Protein 5CWO (pdb70)

Solvent-accessible surface area: 21924 Å² total; per-residue (Å²): 135,79,27,82,77,21,17,149,81,0,104,97,19,10,123,45,0,84,119,0,6,130,94,0,107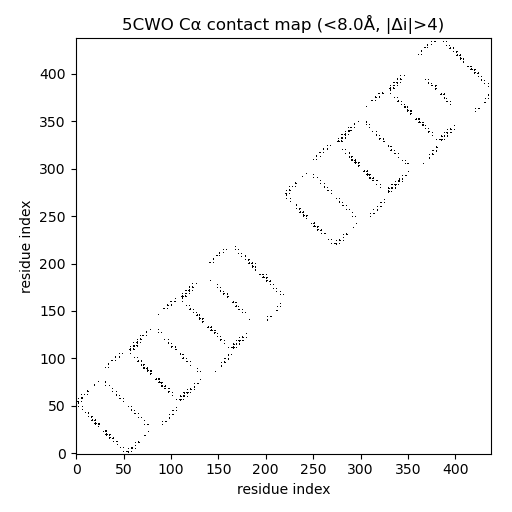,143,65,60,7,68,79,2,75,65,9,0,92,82,0,62,84,2,0,81,79,3,16,84,76,0,92,153,86,43,53,42,66,0,2,12,8,3,5,42,0,0,83,7,0,0,41,0,1,58,10,0,6,74,0,40,114,69,66,23,150,97,3,8,166,13,0,44,48,0,1,83,2,0,6,54,0,0,63,56,0,5,158,81,32,40,30,30,0,1,4,7,1,3,33,0,0,69,20,0,7,85,3,1,111,45,0,14,109,4,66,123,110,69,13,167,57,16,21,132,9,0,44,32,0,2,75,2,0,13,62,1,0,46,72,0,12,164,84,24,51,18,73,13,0,18,145,2,6,102,48,0,90,116,0,11,76,20,6,110,171,2,56,153,1,63,153,106,75,57,163,121,78,23,139,101,9,33,85,129,2,136,67,15,8,74,117,0,56,103,92,10,188,172,45,154,78,39,123,77,28,9,131,84,2,99,94,27,13,118,68,0,98,142,11,1,85,115,1,87,122,84,61,15,66,77,2,76,66,10,0,60,81,0,57,124,8,1,88,116,2,17,87,61,0,115,149,80,46,31,49,37,0,3,11,5,4,11,59,1,0,93,10,0,1,39,0,0,67,2,0,21,95,0,59,105,98,72,24,140,71,0,2,131,3,0,35,41,0,0,92,2,0,11,68,1,3,90,71,0,10,178,85,35,40,21,35,0,2,1,14,2,3,51,1,0,95,19,0,4,61,3,0,102,39,0,16,81,7,84,123,108,68,29,197,80,25,17,109,17,2,5,32,0,0,80,8,1,0,96,2,3,47,70,0,9,176,73,26,62,24,103,21,4,13,108,3,7,91,36,0,81,127,0,4,78,28,15,84,140,2,55,150,0,76,166,100,73,56,161,120,43,23,135,87,4,37,98,123,4,122,94,17,2,106,120,0,72,88,73,16,202,140,56

Nearest PDB structures (foldseek):
  5cwo-assembly2_B  TM=1.005E+00  e=7.513E-25  synthetic construct
  8fbi-assembly1_A-3  TM=9.308E-01  e=7.360E-16  synthetic construct
  7tcd-assembly1_A  TM=8.293E-01  e=5.934E-05  synthetic construct
  7sqc-assembly1_1F  TM=1.485E-01  e=1.239E+00  Chlamydomonas reinhardtii
  7sqc-assembly1_1Y  TM=1.674E-01  e=1.943E+00  Chlamydomonas reinhardtii

Structure (mmCIF, N/CA/C/O backbone):
data_5CWO
#
_entry.id   5CWO
#
_cell.length_a   62.540
_cell.length_b   66.300
_cell.length_c   102.220
_cell.angle_alpha   90.000
_cell.angle_beta   90.000
_cell.angle_gamma   90.000
#
_symmetry.space_group_name_H-M   'P 21 21 21'
#
loop_
_atom_site.group_PDB
_atom_site.id
_atom_site.type_symbol
_atom_site.label_atom_id
_atom_site.label_alt_id
_atom_site.label_comp_id
_atom_site.label_asym_id
_atom_site.label_entity_id
_atom_site.label_seq_id
_atom_site.pdbx_PDB_ins_code
_atom_site.Cartn_x
_atom_site.Cartn_y
_atom_site.Cartn_z
_atom_site.occupancy
_atom_site.B_iso_or_equiv
_atom_site.auth_seq_id
_atom_site.auth_comp_id
_atom_site.auth_asym_id
_atom_site.auth_atom_id
_atom_site.pdbx_PDB_model_num
ATOM 1 N N . PRO A 1 3 ? 13.087 10.143 -47.614 1.00 152.27 3 PRO A N 1
ATOM 2 C CA . PRO A 1 3 ? 13.232 11.373 -46.828 1.00 143.60 3 PRO A CA 1
ATOM 3 C C . PRO A 1 3 ? 11.976 11.695 -46.013 1.00 146.77 3 PRO A C 1
ATOM 4 O O . PRO A 1 3 ? 12.063 12.411 -45.015 1.00 139.62 3 PRO A O 1
ATOM 15 N N . GLU A 1 4 ? 10.820 11.196 -46.444 1.00 153.42 4 GLU A N 1
ATOM 16 C CA . GLU A 1 4 ? 9.579 11.479 -45.742 1.00 147.21 4 GLU A CA 1
ATOM 17 C C . GLU A 1 4 ? 9.712 10.910 -44.339 1.00 138.32 4 GLU A C 1
ATOM 18 O O . GLU A 1 4 ? 9.368 11.551 -43.331 1.00 132.56 4 GLU A O 1
ATOM 30 N N . LEU A 1 5 ? 10.226 9.686 -44.303 1.00 138.25 5 LEU A N 1
ATOM 31 C CA . LEU A 1 5 ? 10.508 8.991 -43.062 1.00 131.61 5 LEU A CA 1
ATOM 32 C C . LEU A 1 5 ? 11.442 9.871 -42.218 1.00 138.32 5 LEU A C 1
ATOM 33 O O . LEU A 1 5 ? 11.194 10.120 -41.037 1.00 133.08 5 LEU A O 1
ATOM 49 N N . GLU A 1 6 ? 12.494 10.369 -42.872 1.00 143.66 6 GLU A N 1
ATOM 50 C CA . GLU A 1 6 ? 13.473 11.283 -42.276 1.00 128.06 6 GLU A CA 1
ATOM 51 C C . GLU A 1 6 ? 12.784 12.524 -41.722 1.00 130.45 6 GLU A C 1
ATOM 52 O O . GLU A 1 6 ? 13.111 12.977 -40.629 1.00 130.48 6 GLU A O 1
ATOM 64 N N . GLU A 1 7 ? 11.871 13.100 -42.500 1.00 138.42 7 GLU A N 1
ATOM 65 C CA . GLU A 1 7 ? 11.136 14.290 -42.078 1.00 140.09 7 GLU A CA 1
ATOM 66 C C . GLU A 1 7 ? 10.478 13.944 -40.741 1.00 125.77 7 GLU A C 1
ATOM 67 O O . GLU A 1 7 ? 10.638 14.659 -39.735 1.00 114.06 7 GLU A O 1
ATOM 79 N N . TRP A 1 8 ? 9.767 12.818 -40.729 1.00 127.73 8 TRP A N 1
ATOM 80 C CA . TRP A 1 8 ? 9.042 12.390 -39.535 1.00 115.66 8 TRP A CA 1
ATOM 81 C C . TRP A 1 8 ? 10.022 12.147 -38.399 1.00 102.86 8 TRP A C 1
ATOM 82 O O . TRP A 1 8 ? 9.716 12.418 -37.239 1.00 104.55 8 TRP A O 1
ATOM 103 N N . ILE A 1 9 ? 11.197 11.626 -38.735 1.00 104.23 9 ILE A N 1
ATOM 104 C CA . ILE A 1 9 ? 12.253 11.427 -37.748 1.00 113.45 9 ILE A CA 1
ATOM 105 C C . ILE A 1 9 ? 12.712 12.758 -37.159 1.00 110.31 9 ILE A C 1
ATOM 106 O O . ILE A 1 9 ? 12.869 12.868 -35.947 1.00 108.32 9 ILE A O 1
ATOM 122 N N . ARG A 1 10 ? 12.927 13.768 -37.998 1.00 112.08 10 ARG A N 1
ATOM 123 C CA . ARG A 1 10 ? 13.309 15.077 -37.480 1.00 111.47 10 ARG A CA 1
ATOM 124 C C . ARG A 1 10 ? 12.241 15.614 -36.568 1.00 105.10 10 ARG A C 1
ATOM 125 O O . ARG A 1 10 ? 12.537 16.144 -35.496 1.00 103.39 10 ARG A O 1
ATOM 146 N N . ARG A 1 11 ? 10.989 15.430 -36.963 1.00 109.54 11 ARG A N 1
ATOM 147 C CA . ARG A 1 11 ? 9.912 15.888 -36.112 1.00 106.97 11 ARG A CA 1
ATOM 148 C C . ARG A 1 11 ? 9.899 15.113 -34.799 1.00 100.08 11 ARG A C 1
ATOM 149 O O . ARG A 1 11 ? 9.709 15.699 -33.725 1.00 102.29 11 ARG A O 1
ATOM 170 N N . ALA A 1 12 ? 10.156 13.810 -34.871 1.00 97.42 12 ALA A N 1
ATOM 171 C CA . ALA A 1 12 ? 10.267 13.011 -33.659 1.00 95.82 12 ALA A CA 1
ATOM 172 C C . ALA A 1 12 ? 11.424 13.469 -32.769 1.00 98.56 12 ALA A C 1
ATOM 173 O O . ALA A 1 12 ? 11.288 13.534 -31.545 1.00 97.78 12 ALA A O 1
ATOM 180 N N . LYS A 1 13 ? 12.556 13.801 -33.385 1.00 103.26 13 LYS A N 1
ATOM 181 C CA . LYS A 1 13 ? 13.696 14.308 -32.634 1.00 100.94 13 LYS A CA 1
ATOM 182 C C . LYS A 1 13 ? 13.379 15.644 -31.988 1.00 95.31 13 LYS A C 1
ATOM 183 O O . LYS A 1 13 ? 13.766 15.897 -30.851 1.00 92.51 13 LYS A O 1
ATOM 202 N N . GLU A 1 14 ? 12.654 16.493 -32.708 1.00 96.53 14 GLU A N 1
ATOM 203 C CA . GLU A 1 14 ? 12.238 17.771 -32.151 1.00 101.84 14 GLU A CA 1
ATOM 204 C C . GLU A 1 14 ? 11.313 17.566 -30.956 1.00 99.38 14 GLU A C 1
ATOM 205 O O . GLU A 1 14 ? 11.445 18.244 -29.922 1.00 101.47 14 GLU A O 1
ATOM 217 N N . VAL A 1 15 ? 10.404 16.599 -31.076 1.00 95.90 15 VAL A N 1
ATOM 218 C CA . VAL A 1 15 ? 9.580 16.239 -29.930 1.00 88.38 15 VAL A CA 1
ATOM 219 C C . VAL A 1 15 ? 10.463 15.765 -28.788 1.00 94.56 15 VAL A C 1
ATOM 220 O O . VAL A 1 15 ? 10.264 16.170 -27.645 1.00 103.80 15 VAL A O 1
ATOM 233 N N . ALA A 1 16 ? 11.437 14.911 -29.087 1.00 90.78 16 ALA A N 1
ATOM 234 C CA . ALA A 1 16 ? 12.349 14.448 -28.049 1.00 90.20 16 ALA A CA 1
ATOM 235 C C . ALA A 1 16 ? 13.115 15.605 -27.395 1.00 102.50 16 ALA A C 1
ATOM 236 O O . ALA A 1 16 ? 13.333 15.607 -26.177 1.00 109.62 16 ALA A O 1
ATOM 243 N N . LYS A 1 17 ? 13.499 16.599 -28.195 1.00 97.48 17 LYS A N 1
ATOM 244 C CA . LYS A 1 17 ? 14.136 17.800 -27.660 1.00 89.81 17 LYS A CA 1
ATOM 245 C C . LYS A 1 17 ? 13.208 18.514 -26.705 1.00 82.08 17 LYS A C 1
ATOM 246 O O . LYS A 1 17 ? 13.607 18.934 -25.609 1.00 100.07 17 LYS A O 1
ATOM 265 N N . GLU A 1 18 ? 11.942 18.585 -27.089 1.00 81.63 18 GLU A N 1
ATOM 266 C CA . GLU A 1 18 ? 10.971 19.202 -26.211 1.00 100.63 18 GLU A CA 1
ATOM 267 C C . GLU A 1 18 ? 10.804 18.378 -24.929 1.00 103.79 18 GLU A C 1
ATOM 268 O O . GLU A 1 18 ? 10.734 18.946 -23.835 1.00 106.91 18 GLU A O 1
ATOM 280 N N . VAL A 1 19 ? 10.807 17.050 -25.052 1.00 102.62 19 VAL A N 1
ATOM 281 C CA . VAL A 1 19 ? 10.738 16.170 -23.878 1.00 97.25 19 VAL A CA 1
ATOM 282 C C . VAL A 1 19 ? 11.917 16.353 -22.928 1.00 100.68 19 VAL A C 1
ATOM 283 O O . VAL A 1 19 ? 11.742 16.377 -21.708 1.00 114.38 19 VAL A O 1
ATOM 296 N N . GLU A 1 20 ? 13.119 16.471 -23.479 1.00 99.31 20 GLU A N 1
ATOM 297 C CA . GLU A 1 20 ? 14.292 16.740 -22.653 1.00 105.05 20 GLU A CA 1
ATOM 298 C C . GLU A 1 20 ? 14.207 18.102 -21.960 1.00 103.86 20 GLU A C 1
ATOM 299 O O . GLU A 1 20 ? 14.544 18.230 -20.773 1.00 112.07 20 GLU A O 1
ATOM 311 N N . LYS A 1 21 ? 13.741 19.116 -22.691 1.00 107.87 21 LYS A N 1
ATOM 312 C CA . LYS A 1 21 ? 13.549 20.433 -22.085 1.00 101.79 21 LYS A CA 1
ATOM 313 C C . LYS A 1 21 ? 12.546 20.342 -20.938 1.00 102.62 21 LYS A C 1
ATOM 314 O O . LYS A 1 21 ? 12.761 20.896 -19.848 1.00 116.04 21 LYS A O 1
ATOM 333 N N . VAL A 1 22 ? 11.493 19.563 -21.160 1.00 99.32 22 VAL A N 1
ATOM 334 C CA . VAL A 1 22 ? 10.506 19.313 -20.118 1.00 106.73 22 VAL A CA 1
ATOM 335 C C . VAL A 1 22 ? 11.132 18.561 -18.943 1.00 115.88 22 VAL A C 1
ATOM 336 O O . VAL A 1 22 ? 10.820 18.851 -17.792 1.00 135.36 22 VAL A O 1
ATOM 349 N N . ALA A 1 23 ? 11.977 17.575 -19.220 1.00 111.92 23 ALA A N 1
ATOM 350 C CA . ALA A 1 23 ? 12.662 16.853 -18.147 1.00 117.06 23 ALA A CA 1
ATOM 351 C C . ALA A 1 23 ? 13.495 17.799 -17.282 1.00 126.26 23 ALA A C 1
ATOM 352 O O . ALA A 1 23 ? 13.477 17.721 -16.044 1.00 131.73 23 ALA A O 1
ATOM 359 N N . GLN A 1 24 ? 14.211 18.707 -17.941 1.00 127.28 24 GLN A N 1
ATOM 360 C CA . GLN A 1 24 ? 15.000 19.713 -17.230 1.00 128.81 24 GLN A CA 1
ATOM 361 C C . GLN A 1 24 ? 14.113 20.626 -16.376 1.00 141.35 24 GLN A C 1
ATOM 362 O O . GLN A 1 24 ? 14.422 20.890 -15.205 1.00 149.89 24 GLN A O 1
ATOM 376 N N . ARG A 1 25 ? 13.011 21.105 -16.955 1.00 139.38 25 ARG A N 1
ATOM 377 C CA . ARG A 1 25 ? 12.095 21.972 -16.209 1.00 145.18 25 ARG A CA 1
ATOM 378 C C . ARG A 1 25 ? 11.521 21.204 -15.013 1.00 154.70 25 ARG A C 1
ATOM 379 O O . ARG A 1 25 ? 11.440 21.742 -13.905 1.00 163.44 25 ARG A O 1
ATOM 400 N N . ALA A 1 26 ? 11.113 19.956 -15.243 1.00 149.36 26 ALA A N 1
ATOM 401 C CA . ALA A 1 26 ? 10.552 19.109 -14.190 1.00 142.02 26 ALA A CA 1
ATOM 402 C C . ALA A 1 26 ? 11.568 18.933 -13.070 1.00 140.11 26 ALA A C 1
ATOM 403 O O . ALA A 1 26 ? 11.215 18.975 -11.889 1.00 136.02 26 ALA A O 1
ATOM 410 N N . GLU A 1 27 ? 12.829 18.729 -13.443 1.00 141.23 27 GLU A N 1
ATOM 411 C CA . GLU A 1 27 ? 13.898 18.641 -12.453 1.00 145.83 27 GLU A CA 1
ATOM 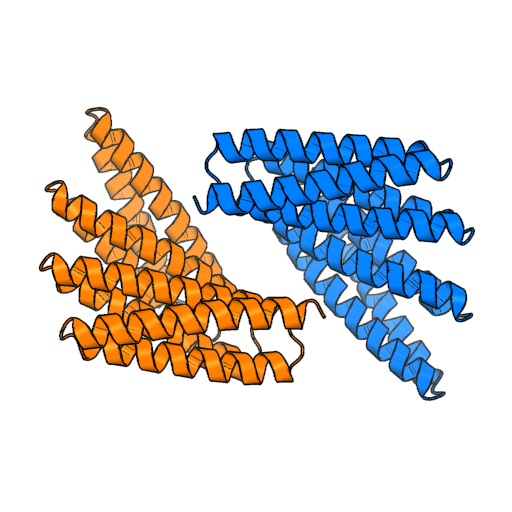412 C C . GLU A 1 27 ? 13.995 19.937 -11.661 1.00 153.89 27 GLU A C 1
ATOM 413 O O . GLU A 1 27 ? 14.114 19.926 -10.434 1.00 159.09 27 GLU A O 1
ATOM 425 N N . GLU A 1 28 ? 13.952 21.054 -12.381 1.00 153.97 28 GLU A N 1
ATOM 426 C CA . GLU A 1 28 ? 14.044 22.372 -11.759 1.00 161.67 28 GLU A CA 1
ATOM 427 C C . GLU A 1 28 ? 12.852 22.706 -10.855 1.00 158.94 28 GLU A C 1
ATOM 428 O O . GLU A 1 28 ? 12.997 23.477 -9.905 1.00 162.28 28 GLU A O 1
ATOM 440 N N . GLU A 1 29 ? 11.690 22.117 -11.125 1.00 153.72 29 GLU A N 1
ATOM 441 C CA . GLU A 1 29 ? 10.511 22.369 -10.298 1.00 139.72 29 GLU A CA 1
ATOM 442 C C . GLU A 1 29 ? 10.432 21.525 -9.022 1.00 138.34 29 GLU A C 1
ATOM 443 O O . GLU A 1 29 ? 9.501 21.687 -8.232 1.00 137.92 29 GLU A O 1
ATOM 455 N N . GLY A 1 30 ? 11.385 20.618 -8.827 1.00 134.50 30 GLY A N 1
ATOM 456 C CA . GLY A 1 30 ? 11.401 19.791 -7.631 1.00 130.51 30 GLY A CA 1
ATOM 457 C C . GLY A 1 30 ? 10.435 18.632 -7.763 1.00 122.71 30 GLY A C 1
ATOM 458 O O . GLY A 1 30 ? 9.741 18.266 -6.813 1.00 119.36 30 GLY A O 1
ATOM 462 N N . ASN A 1 31 ? 10.376 18.076 -8.965 1.00 121.63 31 ASN A N 1
ATOM 463 C CA . ASN A 1 31 ? 9.503 16.954 -9.269 1.00 116.31 31 ASN A CA 1
ATOM 464 C C . ASN A 1 31 ? 10.221 15.788 -9.947 1.00 121.38 31 ASN A C 1
ATOM 465 O O . ASN A 1 31 ? 10.142 15.625 -11.167 1.00 123.61 31 ASN A O 1
ATOM 476 N N . PRO A 1 32 ? 10.951 14.985 -9.164 1.00 115.11 32 PRO A N 1
ATOM 477 C CA . PRO A 1 32 ? 11.671 13.856 -9.757 1.00 107.15 32 PRO A CA 1
ATOM 478 C C . PRO A 1 32 ? 10.737 12.820 -10.380 1.00 106.54 32 PRO A C 1
ATOM 479 O O . PRO A 1 32 ? 11.164 12.126 -11.298 1.00 103.92 32 PRO A O 1
ATOM 490 N N . ASP A 1 33 ? 9.507 12.697 -9.893 1.00 110.69 33 ASP A N 1
ATOM 491 C CA . ASP A 1 33 ? 8.542 11.793 -10.516 1.00 108.06 33 ASP A CA 1
ATOM 492 C C . ASP A 1 33 ? 8.300 12.147 -11.982 1.00 95.81 33 ASP A C 1
ATOM 493 O O . ASP A 1 33 ? 8.366 11.288 -12.875 1.00 97.05 33 ASP A O 1
ATOM 502 N N . LEU A 1 34 ? 8.088 13.433 -12.232 1.00 95.19 34 LEU A N 1
ATOM 503 C CA . LEU A 1 34 ? 7.847 13.901 -13.588 1.00 107.26 34 LEU A CA 1
ATOM 504 C C . LEU A 1 34 ? 9.126 13.862 -14.392 1.00 107.68 34 LEU A C 1
ATOM 505 O O . LEU A 1 34 ? 9.112 13.569 -15.591 1.00 106.60 34 LEU A O 1
ATOM 521 N N . ARG A 1 35 ? 10.231 14.159 -13.721 1.00 107.23 35 ARG A N 1
ATOM 522 C CA . ARG A 1 35 ? 11.537 14.047 -14.334 1.00 104.09 35 ARG A CA 1
ATOM 523 C C . ARG A 1 35 ? 11.717 12.629 -14.860 1.00 102.93 35 ARG A C 1
ATOM 524 O O . ARG A 1 35 ? 12.070 12.423 -16.020 1.00 102.86 35 ARG A O 1
ATOM 545 N N . ASP A 1 36 ? 11.443 11.652 -14.006 1.00 100.61 36 ASP A N 1
ATOM 546 C CA . ASP A 1 36 ? 11.640 10.260 -14.365 1.00 91.50 36 ASP A CA 1
ATOM 547 C C . ASP A 1 36 ? 10.697 9.807 -15.474 1.00 86.79 36 ASP A C 1
ATOM 548 O O . ASP A 1 36 ? 11.109 9.125 -16.420 1.00 87.11 36 ASP A O 1
ATOM 557 N N . SER A 1 37 ? 9.435 10.216 -15.370 1.00 82.98 37 SER A N 1
ATOM 558 C CA . SER A 1 37 ? 8.461 9.896 -16.408 1.00 92.25 37 SER A CA 1
ATOM 559 C C . SER A 1 37 ? 8.914 10.471 -17.745 1.00 90.23 37 SER A C 1
ATOM 560 O O . SER A 1 37 ? 8.785 9.830 -18.797 1.00 92.77 37 SER A O 1
ATOM 568 N N . ALA A 1 38 ? 9.424 11.698 -17.693 1.00 84.56 38 ALA A N 1
ATOM 569 C CA . ALA A 1 38 ? 9.951 12.356 -18.878 1.00 80.57 38 ALA A CA 1
ATOM 570 C C . ALA A 1 38 ? 11.168 11.601 -19.397 1.00 87.48 38 ALA A C 1
ATOM 571 O O . ALA A 1 38 ? 11.332 11.446 -20.605 1.00 90.80 38 ALA A O 1
ATOM 578 N N . LYS A 1 39 ? 12.028 11.143 -18.492 1.00 86.02 39 LYS A N 1
ATOM 579 C CA . LYS A 1 39 ? 13.177 10.344 -18.903 1.00 94.23 39 LYS A CA 1
ATOM 580 C C . LYS A 1 39 ? 12.722 9.103 -19.648 1.00 96.48 39 LYS A C 1
ATOM 581 O O . LYS A 1 39 ? 13.254 8.776 -20.716 1.00 110.42 39 LYS A O 1
ATOM 600 N N . GLU A 1 40 ? 11.700 8.438 -19.118 1.00 92.71 40 GLU A N 1
ATOM 601 C CA . GLU A 1 40 ? 11.204 7.249 -19.790 1.00 92.31 40 GLU A CA 1
ATOM 602 C C . GLU A 1 40 ? 10.565 7.607 -21.109 1.00 89.36 40 GLU A C 1
ATOM 603 O O . GLU A 1 40 ? 10.710 6.873 -22.089 1.00 91.57 40 GLU A O 1
ATOM 615 N N . LEU A 1 41 ? 9.892 8.751 -21.150 1.00 84.69 41 LEU A N 1
ATOM 616 C CA . LEU A 1 41 ? 9.310 9.198 -22.401 1.00 80.19 41 LEU A CA 1
ATOM 617 C C . LEU A 1 41 ? 10.381 9.425 -23.455 1.00 79.64 41 LEU A C 1
ATOM 618 O O . LEU A 1 41 ? 10.274 8.941 -24.583 1.00 82.71 41 LEU A O 1
ATOM 634 N N . ARG A 1 42 ? 11.435 10.131 -23.064 1.00 78.68 42 ARG A N 1
ATOM 635 C CA . ARG A 1 42 ? 12.563 10.387 -23.944 1.00 78.30 42 ARG A CA 1
ATOM 636 C C . ARG A 1 42 ? 13.240 9.128 -24.458 1.00 92.87 42 ARG A C 1
ATOM 637 O O . ARG A 1 42 ? 13.527 8.985 -25.658 1.00 98.08 42 ARG A O 1
ATOM 658 N N . ARG A 1 43 ? 13.503 8.212 -23.533 1.00 99.34 43 ARG A N 1
ATOM 659 C CA . ARG A 1 43 ? 14.070 6.932 -23.900 1.00 91.32 43 ARG A CA 1
ATOM 660 C C . ARG A 1 43 ? 13.168 6.210 -24.891 1.00 84.99 43 ARG A C 1
ATOM 661 O O . ARG A 1 43 ? 13.615 5.745 -25.948 1.00 82.84 43 ARG A O 1
ATOM 682 N N . ALA A 1 44 ? 11.879 6.181 -24.565 1.00 85.03 44 ALA A N 1
ATOM 683 C CA . ALA A 1 44 ? 10.901 5.515 -25.407 1.00 87.44 44 ALA A CA 1
ATOM 684 C C . ALA A 1 44 ? 10.906 6.101 -26.809 1.00 86.81 44 ALA A C 1
ATOM 685 O O . ALA A 1 44 ? 10.872 5.370 -27.800 1.00 93.11 44 ALA A O 1
ATOM 692 N N . VAL A 1 45 ? 10.956 7.427 -26.889 1.00 89.94 45 VAL A N 1
ATOM 693 C CA . VAL A 1 45 ? 10.981 8.089 -28.187 1.00 79.59 45 VAL A CA 1
ATOM 694 C C . VAL A 1 45 ? 12.229 7.749 -28.969 1.00 82.23 45 VAL A C 1
ATOM 695 O O . VAL A 1 45 ? 12.161 7.462 -30.163 1.00 84.61 45 VAL A O 1
ATOM 708 N N . GLU A 1 46 ? 13.378 7.803 -28.303 1.00 83.05 46 GLU A N 1
ATOM 709 C CA . GLU A 1 46 ? 14.621 7.489 -28.984 1.00 81.69 46 GLU A CA 1
ATOM 710 C C . GLU A 1 46 ? 14.649 6.064 -29.525 1.00 91.02 46 GLU A C 1
ATOM 711 O O . GLU A 1 46 ? 14.967 5.829 -30.704 1.00 97.08 46 GLU A O 1
ATOM 723 N N . GLU A 1 47 ? 14.253 5.113 -28.682 1.00 88.57 47 GLU A N 1
ATOM 724 C CA . GLU A 1 47 ? 14.222 3.730 -29.124 1.00 89.45 47 GLU A CA 1
ATOM 725 C C . GLU A 1 47 ? 13.177 3.495 -30.198 1.00 86.57 47 GLU A C 1
ATOM 726 O O . GLU A 1 47 ? 13.423 2.770 -31.163 1.00 91.41 47 GLU A O 1
ATOM 738 N N . ALA A 1 48 ? 12.026 4.141 -30.051 1.00 86.18 48 ALA A N 1
ATOM 739 C CA . ALA A 1 48 ? 10.978 4.030 -31.051 1.00 80.89 48 ALA A CA 1
ATOM 740 C C . ALA A 1 48 ? 11.429 4.569 -32.400 1.00 87.01 48 ALA A C 1
ATOM 741 O O . ALA A 1 48 ? 11.150 3.978 -33.448 1.00 90.86 48 ALA A O 1
ATOM 748 N N . ILE A 1 49 ? 12.137 5.690 -32.369 1.00 93.51 49 ILE A N 1
ATOM 749 C CA . ILE A 1 49 ? 12.707 6.252 -33.583 1.00 99.70 49 ILE A CA 1
ATOM 750 C C . ILE A 1 49 ? 13.650 5.234 -34.204 1.00 100.49 49 ILE A C 1
ATOM 751 O O . ILE A 1 49 ? 13.560 4.929 -35.396 1.00 99.55 49 ILE A O 1
ATOM 767 N N . GLU A 1 50 ? 14.552 4.703 -33.379 1.00 99.13 50 GLU A N 1
ATOM 768 C CA . GLU A 1 50 ? 15.507 3.707 -33.849 1.00 100.89 50 GLU A CA 1
ATOM 769 C C . GLU A 1 50 ? 14.840 2.489 -34.501 1.00 108.99 50 GLU A C 1
ATOM 770 O O . GLU A 1 50 ? 15.134 2.147 -35.653 1.00 111.77 50 GLU A O 1
ATOM 782 N N . GLU A 1 51 ? 13.875 1.897 -33.803 1.00 106.91 51 GLU A N 1
ATOM 783 C CA . GLU A 1 51 ? 13.236 0.669 -34.275 1.00 98.82 51 GLU A CA 1
ATOM 784 C C . GLU A 1 51 ? 12.391 0.944 -35.510 1.00 104.93 51 GLU A C 1
ATOM 785 O O . GLU A 1 51 ? 12.445 0.190 -36.485 1.00 116.94 51 GLU A O 1
ATOM 797 N N . ALA A 1 52 ? 11.584 1.999 -35.458 1.00 101.93 52 ALA A N 1
ATOM 798 C CA . ALA A 1 52 ? 10.705 2.316 -36.573 1.00 97.03 52 ALA A CA 1
ATOM 799 C C . ALA A 1 52 ? 11.548 2.668 -37.793 1.00 107.22 52 ALA A C 1
ATOM 800 O O . ALA A 1 52 ? 11.205 2.307 -38.919 1.00 107.82 52 ALA A O 1
ATOM 807 N N . LYS A 1 53 ? 12.659 3.366 -37.570 1.00 111.22 53 LYS A N 1
ATOM 808 C CA . LYS A 1 53 ? 13.562 3.691 -38.668 1.00 115.41 53 LYS A CA 1
ATOM 809 C C . LYS A 1 53 ? 14.130 2.418 -39.267 1.00 115.75 53 LYS A C 1
ATOM 810 O O . LYS A 1 53 ? 14.165 2.254 -40.486 1.00 116.96 53 LYS A O 1
ATOM 829 N N . LYS A 1 54 ? 14.524 1.488 -38.407 1.00 122.12 54 LYS A N 1
ATOM 830 C CA . LYS A 1 54 ? 15.028 0.211 -38.893 1.00 117.85 54 LYS A CA 1
ATOM 831 C C . LYS A 1 54 ? 13.960 -0.611 -39.624 1.00 106.18 54 LYS A C 1
ATOM 832 O O . LYS A 1 54 ? 14.268 -1.302 -40.593 1.00 105.30 54 LYS A O 1
ATOM 851 N N . GLN A 1 55 ? 12.708 -0.531 -39.179 1.00 105.65 55 GLN A N 1
ATOM 852 C CA . GLN A 1 55 ? 11.620 -1.207 -39.891 1.00 104.66 55 GLN A CA 1
ATOM 853 C C . GLN A 1 55 ? 11.275 -0.566 -41.246 1.00 110.87 55 GLN A C 1
ATOM 854 O O . GLN A 1 55 ? 10.977 -1.290 -42.198 1.00 117.25 55 GLN A O 1
ATOM 868 N N . GLY A 1 56 ? 11.308 0.766 -41.345 1.00 105.76 56 GLY A N 1
ATOM 869 C CA . GLY A 1 56 ? 10.883 1.443 -42.567 1.00 90.73 56 GLY A CA 1
ATOM 870 C C . GLY A 1 56 ? 9.402 1.805 -42.586 1.00 87.87 56 GLY A C 1
ATOM 871 O O . GLY A 1 56 ? 8.771 1.841 -43.639 1.00 79.89 56 GLY A O 1
ATOM 875 N N . ASN A 1 57 ? 8.868 2.115 -41.409 1.00 98.27 57 ASN A N 1
ATOM 876 C CA . ASN A 1 57 ? 7.458 2.457 -41.214 1.00 86.78 57 ASN A CA 1
ATOM 877 C C . ASN A 1 57 ? 7.295 3.913 -40.825 1.00 92.77 57 ASN A C 1
ATOM 878 O O . ASN A 1 57 ? 7.278 4.237 -39.638 1.00 97.78 57 ASN A O 1
ATOM 889 N N . PRO A 1 58 ? 7.171 4.802 -41.822 1.00 95.31 58 PRO A N 1
ATOM 890 C CA . PRO A 1 58 ? 7.046 6.235 -41.526 1.00 106.24 58 PRO A CA 1
ATOM 891 C C . PRO A 1 58 ? 5.725 6.579 -40.836 1.00 100.75 58 PRO A C 1
ATOM 892 O O . PRO A 1 58 ? 5.673 7.551 -40.065 1.00 93.75 58 PRO A O 1
ATOM 903 N N . GLU A 1 59 ? 4.676 5.806 -41.098 1.00 99.51 59 GLU A N 1
ATOM 904 C CA . GLU A 1 59 ? 3.428 6.003 -40.378 1.00 94.27 59 GLU A CA 1
ATOM 905 C C . GLU A 1 59 ? 3.659 5.735 -38.894 1.00 80.30 59 GLU A C 1
ATOM 906 O O . GLU A 1 59 ? 3.215 6.503 -38.029 1.00 90.70 59 GLU A O 1
ATOM 918 N N . LEU A 1 60 ? 4.355 4.642 -38.600 1.00 72.95 60 LEU A N 1
ATOM 919 C CA . LEU A 1 60 ? 4.699 4.325 -37.223 1.00 78.55 60 LEU A CA 1
ATOM 920 C C . LEU A 1 60 ? 5.482 5.466 -36.560 1.00 68.34 60 LEU A C 1
ATOM 921 O O . LEU A 1 60 ? 5.157 5.892 -35.451 1.00 70.65 60 LEU A O 1
ATOM 937 N N . VAL A 1 61 ? 6.494 5.978 -37.256 1.00 67.02 61 VAL A N 1
ATOM 938 C CA . VAL A 1 61 ? 7.270 7.107 -36.748 1.00 67.19 61 VAL A CA 1
ATOM 939 C C . VAL A 1 61 ? 6.393 8.306 -36.449 1.00 69.99 61 VAL A C 1
ATOM 940 O O . VAL A 1 61 ? 6.495 8.921 -35.381 1.00 69.23 61 VAL A O 1
ATOM 953 N N . GLU A 1 62 ? 5.532 8.640 -37.408 1.00 69.56 62 GLU A N 1
ATOM 954 C CA . GLU A 1 62 ? 4.628 9.757 -37.228 1.00 67.68 62 GLU A CA 1
ATOM 955 C C . GLU A 1 62 ? 3.758 9.591 -35.987 1.00 70.51 62 GLU A C 1
ATOM 956 O O . GLU A 1 62 ? 3.751 10.452 -35.101 1.00 72.28 62 GLU A O 1
ATOM 968 N N . TRP A 1 63 ? 3.059 8.459 -35.906 1.00 70.04 63 TRP A N 1
ATOM 969 C CA . TRP A 1 63 ? 2.108 8.242 -34.818 1.00 61.23 63 TRP A CA 1
ATOM 970 C C . TRP A 1 63 ? 2.813 8.192 -33.471 1.00 56.92 63 TRP A C 1
ATOM 971 O O . TRP A 1 63 ? 2.288 8.664 -32.458 1.00 61.18 63 TRP A O 1
ATOM 992 N N . VAL A 1 64 ? 3.998 7.596 -33.451 1.00 54.40 64 VAL A N 1
ATOM 993 C CA . VAL A 1 64 ? 4.778 7.583 -32.229 1.00 58.89 64 VAL A CA 1
ATOM 994 C C . VAL A 1 64 ? 5.156 8.998 -31.832 1.00 60.41 64 VAL A C 1
ATOM 995 O O . VAL A 1 64 ? 5.029 9.373 -30.665 1.00 65.22 64 VAL A O 1
ATOM 1008 N N . ALA A 1 65 ? 5.605 9.788 -32.806 1.00 56.25 65 ALA A N 1
ATOM 1009 C CA . ALA A 1 65 ? 5.949 11.181 -32.543 1.00 50.29 65 ALA A CA 1
ATOM 1010 C C . ALA A 1 65 ? 4.769 12.001 -32.022 1.00 54.10 65 ALA A C 1
ATOM 1011 O O . ALA A 1 65 ? 4.906 12.784 -31.072 1.00 61.57 65 ALA A O 1
ATOM 1018 N N . ARG A 1 66 ? 3.601 11.799 -32.618 1.00 54.97 66 ARG A N 1
ATOM 1019 C CA . ARG A 1 66 ? 2.401 12.494 -32.165 1.00 56.40 66 ARG A CA 1
ATOM 1020 C C . ARG A 1 66 ? 1.999 12.033 -30.770 1.00 48.60 66 ARG A C 1
ATOM 1021 O O . ARG A 1 66 ? 1.627 12.841 -29.918 1.00 50.92 66 ARG A O 1
ATOM 1042 N N . ALA A 1 67 ? 2.114 10.733 -30.531 1.00 43.79 67 ALA A N 1
ATOM 1043 C CA . ALA A 1 67 ? 1.816 10.191 -29.220 1.00 46.31 67 ALA A CA 1
ATOM 1044 C C . ALA A 1 67 ? 2.755 10.780 -28.189 1.00 49.61 67 ALA A C 1
ATOM 1045 O O . ALA A 1 67 ? 2.342 11.146 -27.083 1.00 54.67 67 ALA A O 1
ATOM 1052 N N . ALA A 1 68 ? 4.024 10.882 -28.559 1.00 46.91 68 ALA A N 1
ATOM 1053 C CA . ALA A 1 68 ? 5.003 11.469 -27.669 1.00 48.82 68 ALA A CA 1
ATOM 1054 C C . ALA A 1 68 ? 4.705 12.937 -27.416 1.00 47.49 68 ALA A C 1
ATOM 1055 O O . ALA A 1 68 ? 4.816 13.415 -26.286 1.00 56.10 68 ALA A O 1
ATOM 1062 N N . LYS A 1 69 ? 4.288 13.646 -28.457 1.00 39.79 69 LYS A N 1
ATOM 1063 C CA . LYS A 1 69 ? 3.923 15.042 -28.290 1.00 44.17 69 LYS A CA 1
ATOM 1064 C C . LYS A 1 69 ? 2.744 15.199 -27.340 1.00 51.28 69 LYS A C 1
ATOM 1065 O O . LYS A 1 69 ? 2.745 16.061 -26.451 1.00 58.78 69 LYS A O 1
ATOM 1084 N N . VAL A 1 70 ? 1.751 14.339 -27.509 1.00 48.11 70 VAL A N 1
ATOM 1085 C CA . VAL A 1 70 ? 0.616 14.347 -26.607 1.00 49.72 70 VAL A CA 1
ATOM 1086 C C . VAL A 1 70 ? 1.078 14.078 -25.193 1.00 53.76 70 VAL A C 1
ATOM 1087 O O . VAL A 1 70 ? 0.701 14.796 -24.271 1.00 64.15 70 VAL A O 1
ATOM 1100 N N . ALA A 1 71 ? 1.916 13.066 -25.020 1.00 47.46 71 ALA A N 1
ATOM 1101 C CA . ALA A 1 71 ? 2.403 12.756 -23.691 1.00 41.37 71 ALA A CA 1
ATOM 1102 C C . ALA A 1 71 ? 3.165 13.925 -23.094 1.00 50.08 71 ALA A C 1
ATOM 1103 O O . ALA A 1 71 ? 3.002 14.232 -21.916 1.00 59.78 71 ALA A O 1
ATOM 1110 N N . ALA A 1 72 ? 3.949 14.615 -23.916 1.00 54.87 72 ALA A N 1
ATOM 1111 C CA . ALA A 1 72 ? 4.654 15.812 -23.460 1.00 54.47 72 ALA A CA 1
ATOM 1112 C C . ALA A 1 72 ? 3.693 16.899 -23.005 1.00 57.88 72 ALA A C 1
ATOM 1113 O O . ALA A 1 72 ? 3.896 17.527 -21.961 1.00 60.42 72 ALA A O 1
ATOM 1120 N N . GLU A 1 73 ? 2.614 17.090 -23.754 1.00 64.57 73 GLU A N 1
ATOM 1121 C CA . GLU A 1 73 ? 1.636 18.083 -23.346 1.00 64.10 73 GLU A CA 1
ATOM 1122 C C . GLU A 1 73 ? 0.959 17.645 -22.061 1.00 64.65 73 GLU A C 1
ATOM 1123 O O . GLU A 1 73 ? 0.713 18.459 -21.172 1.00 77.54 73 GLU A O 1
ATOM 1135 N N . VAL A 1 74 ? 0.704 16.349 -21.940 1.00 61.82 74 VAL A N 1
ATOM 1136 C CA . VAL A 1 74 ? 0.146 15.819 -20.712 1.00 57.43 74 VAL A CA 1
ATOM 1137 C C . VAL A 1 74 ? 1.107 16.096 -19.562 1.00 64.93 74 VAL A C 1
ATOM 1138 O O . VAL A 1 74 ? 0.685 16.453 -18.468 1.00 78.51 74 VAL A O 1
ATOM 1151 N N . ILE A 1 75 ? 2.403 15.930 -19.807 1.00 59.55 75 ILE A N 1
ATOM 1152 C CA . ILE A 1 75 ? 3.402 16.257 -18.792 1.00 63.17 75 ILE A CA 1
ATOM 1153 C C . ILE A 1 75 ? 3.388 17.731 -18.417 1.00 69.29 75 ILE A C 1
ATOM 1154 O O . ILE A 1 75 ? 3.442 18.070 -17.236 1.00 80.37 75 ILE A O 1
ATOM 1170 N N . LYS A 1 76 ? 3.286 18.611 -19.408 1.00 68.20 76 LYS A N 1
ATOM 1171 C CA . LYS A 1 76 ? 3.197 20.039 -19.113 1.00 73.34 76 LYS A CA 1
ATOM 1172 C C . LYS A 1 76 ? 1.974 20.328 -18.256 1.00 80.33 76 LYS A C 1
ATOM 1173 O O . LYS A 1 76 ? 2.017 21.119 -17.295 1.00 95.53 76 LYS A O 1
ATOM 1192 N N . VAL A 1 77 ? 0.886 19.649 -18.586 1.00 76.62 77 VAL A N 1
ATOM 1193 C CA . VAL A 1 77 ? -0.311 19.755 -17.784 1.00 84.39 77 VAL A CA 1
ATOM 1194 C C . VAL A 1 77 ? -0.059 19.210 -16.384 1.00 95.03 77 VAL A C 1
ATOM 1195 O O . VAL A 1 77 ? -0.541 19.778 -15.410 1.00 102.68 77 VAL A O 1
ATOM 1208 N N . ALA A 1 78 ? 0.655 18.092 -16.285 1.00 90.12 78 ALA A N 1
ATOM 1209 C CA . ALA A 1 78 ? 0.986 17.519 -14.982 1.00 90.75 78 ALA A CA 1
ATOM 1210 C C . ALA A 1 78 ? 1.770 18.508 -14.124 1.00 93.55 78 ALA A C 1
ATOM 1211 O O . ALA A 1 78 ? 1.530 18.644 -12.920 1.00 94.26 78 ALA A O 1
ATOM 1218 N N . ILE A 1 79 ? 2.716 19.193 -14.757 1.00 98.90 79 ILE A N 1
ATOM 1219 C CA . ILE A 1 79 ? 3.501 20.223 -14.086 1.00 99.78 79 ILE A CA 1
ATOM 1220 C C . ILE A 1 79 ? 2.594 21.333 -13.573 1.00 107.34 79 ILE A C 1
ATOM 1221 O O . ILE A 1 79 ? 2.679 21.740 -12.403 1.00 112.85 79 ILE A O 1
ATOM 1237 N N . GLN A 1 80 ? 1.680 21.782 -14.435 1.00 110.48 80 GLN A N 1
ATOM 1238 C CA . GLN A 1 80 ? 0.737 22.811 -14.015 1.00 113.25 80 GLN A CA 1
ATOM 1239 C C . GLN A 1 80 ? -0.129 22.296 -12.867 1.00 110.59 80 GLN A C 1
ATOM 1240 O O . GLN A 1 80 ? -0.341 23.009 -11.888 1.00 119.82 80 GLN A O 1
ATOM 1254 N N . ALA A 1 81 ? -0.611 21.061 -12.982 1.00 107.44 81 ALA A N 1
ATOM 1255 C CA . ALA A 1 81 ? -1.445 20.449 -11.947 1.00 113.89 81 ALA A CA 1
ATOM 1256 C C . ALA A 1 81 ? -0.717 20.387 -10.608 1.00 114.05 81 ALA A C 1
ATOM 1257 O O . ALA A 1 81 ? -1.302 20.630 -9.549 1.00 110.48 81 ALA A O 1
ATOM 1264 N N . GLU A 1 82 ? 0.565 20.035 -10.666 1.00 115.04 82 GLU A N 1
ATOM 1265 C CA . GLU A 1 82 ? 1.412 20.039 -9.479 1.00 112.75 82 GLU A CA 1
ATOM 1266 C C . GLU A 1 82 ? 1.520 21.431 -8.891 1.00 111.06 82 GLU A C 1
ATOM 1267 O O . GLU A 1 82 ? 1.380 21.608 -7.683 1.00 116.31 82 GLU A O 1
ATOM 1279 N N . LYS A 1 83 ? 1.738 22.426 -9.745 1.00 108.19 83 LYS A N 1
ATOM 1280 C CA . LYS A 1 83 ? 1.840 23.788 -9.247 1.00 107.35 83 LYS A CA 1
ATOM 1281 C C . LYS A 1 83 ? 0.530 24.301 -8.646 1.00 111.69 83 LYS A C 1
ATOM 1282 O O . LYS A 1 83 ? 0.554 25.134 -7.740 1.00 111.50 83 LYS A O 1
ATOM 1301 N N . GLU A 1 84 ? -0.605 23.780 -9.111 1.00 118.29 84 GLU A N 1
ATOM 1302 C CA . GLU A 1 84 ? -1.907 24.205 -8.588 1.00 120.03 84 GLU A CA 1
ATOM 1303 C C . GLU A 1 84 ? -2.341 23.482 -7.309 1.00 113.93 84 GLU A C 1
ATOM 1304 O O . GLU A 1 84 ? -3.382 23.808 -6.736 1.00 119.56 84 GLU A O 1
ATOM 1316 N N . GLY A 1 85 ? -1.567 22.499 -6.864 1.00 101.90 85 GLY A N 1
ATOM 1317 C CA . GLY A 1 85 ? -1.909 21.787 -5.646 1.00 107.76 85 GLY A CA 1
ATOM 1318 C C . GLY A 1 85 ? -2.990 20.743 -5.881 1.00 122.66 85 GLY A C 1
ATOM 1319 O O . GLY A 1 85 ? -3.872 20.566 -5.041 1.00 124.84 85 GLY A O 1
ATOM 1323 N N . ASN A 1 86 ? -2.914 20.045 -7.011 1.00 121.21 86 ASN A N 1
ATOM 1324 C CA . ASN A 1 86 ? -3.898 19.024 -7.387 1.00 114.04 86 ASN A CA 1
ATOM 1325 C C . ASN A 1 86 ? -3.225 17.693 -7.682 1.00 107.13 86 ASN A C 1
ATOM 1326 O O . ASN A 1 86 ? -3.012 17.343 -8.842 1.00 113.90 86 ASN A O 1
ATOM 1337 N N . ARG A 1 87 ? -2.914 16.942 -6.631 1.00 98.25 87 ARG A N 1
ATOM 1338 C CA . ARG A 1 87 ? -2.255 15.648 -6.792 1.00 104.16 87 ARG A CA 1
ATOM 1339 C C . ARG A 1 87 ? -3.106 14.620 -7.530 1.00 103.26 87 ARG A C 1
ATOM 1340 O O . ARG A 1 87 ? -2.566 13.749 -8.213 1.00 111.69 87 ARG A O 1
ATOM 1361 N N . ASP A 1 88 ? -4.424 14.707 -7.402 1.00 102.21 88 ASP A N 1
ATOM 1362 C CA . ASP A 1 88 ? -5.299 13.811 -8.150 1.00 106.67 88 ASP A CA 1
ATOM 1363 C C . ASP A 1 88 ? -5.058 13.946 -9.657 1.00 99.82 88 ASP A C 1
ATOM 1364 O O . ASP A 1 88 ? -4.900 12.945 -10.376 1.00 97.15 88 ASP A O 1
ATOM 1373 N N . LEU A 1 89 ? -4.993 15.190 -10.125 1.00 99.46 89 LEU A N 1
ATOM 1374 C CA . LEU A 1 89 ? -4.774 15.462 -11.540 1.00 94.50 89 LEU A CA 1
ATOM 1375 C C . LEU A 1 89 ? -3.343 15.172 -11.967 1.00 91.25 89 LEU A C 1
ATOM 1376 O O . LEU A 1 89 ? -3.094 14.680 -13.074 1.00 91.28 89 LEU A O 1
ATOM 1392 N N . PHE A 1 90 ? -2.411 15.449 -11.065 1.00 90.48 90 PHE A N 1
ATOM 1393 C CA . PHE A 1 90 ? -1.010 15.118 -11.269 1.00 90.35 90 PHE A CA 1
ATOM 1394 C C . PHE A 1 90 ? -0.893 13.622 -11.555 1.00 97.17 90 PHE A C 1
ATOM 1395 O O . PHE A 1 90 ? -0.301 13.208 -12.561 1.00 101.13 90 PHE A O 1
ATOM 1412 N N . ARG A 1 91 ? -1.498 12.812 -10.688 1.00 101.19 91 ARG A N 1
ATOM 1413 C CA . ARG A 1 91 ? -1.435 11.362 -10.843 1.00 102.33 91 ARG A CA 1
ATOM 1414 C C . ARG A 1 91 ? -2.180 10.886 -12.081 1.00 93.29 91 ARG A C 1
ATOM 1415 O O . ARG A 1 91 ? -1.687 10.017 -12.808 1.00 97.71 91 ARG A O 1
ATOM 1436 N N . ALA A 1 92 ? -3.348 11.462 -12.345 1.00 83.94 92 ALA A N 1
ATOM 1437 C CA . ALA A 1 92 ? -4.076 11.077 -13.544 1.00 75.64 92 ALA A CA 1
ATOM 1438 C C . ALA A 1 92 ? -3.227 11.315 -14.791 1.00 78.23 92 ALA A C 1
ATOM 1439 O O . ALA A 1 92 ? -3.104 10.433 -15.657 1.00 84.99 92 ALA A O 1
ATOM 1446 N N . ALA A 1 93 ? -2.594 12.484 -14.859 1.00 80.44 93 ALA A N 1
ATOM 1447 C CA . ALA A 1 93 ? -1.725 12.782 -15.991 1.00 79.94 93 ALA A CA 1
ATOM 1448 C C . ALA A 1 93 ? -0.513 11.860 -16.046 1.00 83.37 93 ALA A C 1
ATOM 1449 O O . ALA A 1 93 ? -0.157 11.360 -17.113 1.00 84.66 93 ALA A O 1
ATOM 1456 N N . LEU A 1 94 ? 0.089 11.592 -14.890 1.00 87.27 94 LEU A N 1
ATOM 1457 C CA . LEU A 1 94 ? 1.222 10.674 -14.836 1.00 86.49 94 LEU A CA 1
ATOM 1458 C C . LEU A 1 94 ? 0.854 9.303 -15.386 1.00 80.89 94 LEU A C 1
ATOM 1459 O O . LEU A 1 94 ? 1.587 8.726 -16.201 1.00 83.95 94 LEU A O 1
ATOM 1475 N N . GLU A 1 95 ? -0.301 8.795 -14.967 1.00 78.89 95 GLU A N 1
ATOM 1476 C CA . GLU A 1 95 ? -0.737 7.492 -15.438 1.00 83.12 95 GLU A CA 1
ATOM 1477 C C . GLU A 1 95 ? -1.063 7.529 -16.915 1.00 73.04 95 GLU A C 1
ATOM 1478 O O . GLU A 1 95 ? -0.800 6.562 -17.642 1.00 71.52 95 GLU A O 1
ATOM 1490 N N . LEU A 1 96 ? -1.626 8.643 -17.371 1.00 64.85 96 LEU A N 1
ATOM 1491 C CA . LEU A 1 96 ? -1.887 8.765 -18.792 1.00 59.54 96 LEU A CA 1
ATOM 1492 C C . LEU A 1 96 ? -0.595 8.707 -19.586 1.00 60.09 96 LEU A C 1
ATOM 1493 O O . LEU A 1 96 ? -0.481 7.967 -20.565 1.00 74.90 96 LEU A O 1
ATOM 1509 N N . VAL A 1 97 ? 0.394 9.465 -19.132 1.00 62.88 97 VAL A N 1
ATOM 1510 C CA . VAL A 1 97 ? 1.693 9.460 -19.782 1.00 62.16 97 VAL A CA 1
ATOM 1511 C C . VAL A 1 97 ? 2.328 8.084 -19.805 1.00 64.71 97 VAL A C 1
ATOM 1512 O O . VAL A 1 97 ? 2.814 7.638 -20.843 1.00 61.89 97 VAL A O 1
ATOM 1525 N N . ARG A 1 98 ? 2.313 7.410 -18.657 1.00 77.34 98 ARG A N 1
ATOM 1526 C CA . ARG A 1 98 ? 2.842 6.053 -18.585 1.00 78.41 98 ARG A CA 1
ATOM 1527 C C . ARG A 1 98 ? 2.115 5.150 -19.573 1.00 73.67 98 ARG A C 1
ATOM 1528 O O . ARG A 1 98 ? 2.743 4.405 -20.333 1.00 67.70 98 ARG A O 1
ATOM 1549 N N . ALA A 1 99 ? 0.788 5.245 -19.578 1.00 69.69 99 ALA A N 1
ATOM 1550 C CA . ALA A 1 99 ? -0.018 4.441 -20.480 1.00 59.71 99 ALA A CA 1
ATOM 1551 C C . ALA A 1 99 ? 0.375 4.677 -21.933 1.00 57.88 99 ALA A C 1
ATOM 1552 O O . ALA A 1 99 ? 0.559 3.727 -22.696 1.00 58.69 99 ALA A O 1
ATOM 1559 N N . VAL A 1 100 ? 0.559 5.946 -22.291 1.00 67.59 100 VAL A N 1
ATOM 1560 C CA . VAL A 1 100 ? 0.968 6.304 -23.647 1.00 65.97 100 VAL A CA 1
ATOM 1561 C C . VAL A 1 100 ? 2.353 5.745 -23.947 1.00 70.80 100 VAL A C 1
ATOM 1562 O O . VAL A 1 100 ? 2.584 5.171 -25.011 1.00 65.80 100 VAL A O 1
ATOM 1575 N N . ILE A 1 101 ? 3.263 5.891 -22.989 1.00 74.51 101 ILE A N 1
ATOM 1576 C CA . ILE A 1 101 ? 4.627 5.402 -23.143 1.00 66.83 101 ILE A CA 1
ATOM 1577 C C . ILE A 1 101 ? 4.641 3.902 -23.385 1.00 66.64 101 ILE A C 1
ATOM 1578 O O . ILE A 1 101 ? 5.276 3.422 -24.328 1.00 69.95 101 ILE A O 1
ATOM 1594 N N . GLU A 1 102 ? 3.892 3.164 -22.573 1.00 73.23 102 GLU A N 1
ATOM 1595 C CA . GLU A 1 102 ? 3.828 1.721 -22.751 1.00 78.27 102 GLU A CA 1
ATOM 1596 C C . GLU A 1 102 ? 3.165 1.394 -24.066 1.00 67.71 102 GLU A C 1
ATOM 1597 O O . GLU A 1 102 ? 3.570 0.458 -24.749 1.00 64.49 102 GLU A O 1
ATOM 1609 N N . ALA A 1 103 ? 2.154 2.169 -24.434 1.00 74.04 103 ALA A N 1
ATOM 1610 C CA . ALA A 1 103 ? 1.503 1.931 -25.706 1.00 67.73 103 ALA A CA 1
ATOM 1611 C C . ALA A 1 103 ? 2.517 2.106 -26.825 1.00 60.39 103 ALA A C 1
ATOM 1612 O O . ALA A 1 103 ? 2.565 1.306 -27.755 1.00 58.93 103 ALA A O 1
ATOM 1619 N N . ILE A 1 104 ? 3.346 3.140 -26.727 1.00 68.39 104 ILE A N 1
ATOM 1620 C CA . ILE A 1 104 ? 4.403 3.339 -27.708 1.00 68.31 104 ILE A CA 1
ATOM 1621 C C . ILE A 1 104 ? 5.381 2.177 -27.755 1.00 68.32 104 ILE A C 1
ATOM 1622 O O . ILE A 1 104 ? 5.637 1.607 -28.814 1.00 71.23 104 ILE A O 1
ATOM 1638 N N . GLU A 1 105 ? 5.892 1.808 -26.586 1.00 69.25 105 GLU A N 1
ATOM 1639 C CA . GLU A 1 105 ? 6.847 0.715 -26.478 1.00 69.46 105 GLU A CA 1
ATOM 1640 C C . GLU A 1 105 ? 6.322 -0.589 -27.065 1.00 63.87 105 GLU A C 1
ATOM 1641 O O . GLU A 1 105 ? 6.952 -1.216 -27.929 1.00 63.78 105 GLU A O 1
ATOM 1653 N N . GLU A 1 106 ? 5.119 -0.947 -26.635 1.00 67.07 106 GLU A N 1
ATOM 1654 C CA . GLU A 1 106 ? 4.536 -2.219 -27.004 1.00 72.27 106 GLU A CA 1
ATOM 1655 C C . GLU A 1 106 ? 4.167 -2.178 -28.465 1.00 72.16 106 GLU A C 1
ATOM 1656 O O . GLU A 1 106 ? 4.463 -3.108 -29.201 1.00 91.82 106 GLU A O 1
ATOM 1668 N N . ALA A 1 107 ? 3.517 -1.107 -28.888 1.00 66.65 107 ALA A N 1
ATOM 1669 C CA . ALA A 1 107 ? 3.031 -1.040 -30.253 1.00 79.24 107 ALA A CA 1
ATOM 1670 C C . ALA A 1 107 ? 4.216 -1.059 -31.211 1.00 75.50 107 ALA A C 1
ATOM 1671 O O . ALA A 1 107 ? 4.152 -1.676 -32.273 1.00 80.87 107 ALA A O 1
ATOM 1678 N N . VAL A 1 108 ? 5.291 -0.367 -30.844 1.00 79.52 108 VAL A N 1
ATOM 1679 C CA . VAL A 1 108 ? 6.500 -0.370 -31.665 1.00 82.31 108 VAL A CA 1
ATOM 1680 C C . VAL A 1 108 ? 7.090 -1.771 -31.713 1.00 81.27 108 VAL A C 1
ATOM 1681 O O . VAL A 1 108 ? 7.523 -2.245 -32.766 1.00 77.74 108 VAL A O 1
ATOM 1694 N N . LYS A 1 109 ? 7.103 -2.432 -30.561 1.00 84.38 109 LYS A N 1
ATOM 1695 C CA . LYS A 1 109 ? 7.586 -3.800 -30.500 1.00 74.40 109 LYS A CA 1
ATOM 1696 C C . LYS A 1 109 ? 6.699 -4.758 -31.299 1.00 75.08 109 LYS A C 1
ATOM 1697 O O . LYS A 1 109 ? 7.195 -5.699 -31.916 1.00 77.43 109 LYS A O 1
ATOM 1716 N N . GLN A 1 110 ? 5.395 -4.499 -31.318 1.00 81.91 110 GLN A N 1
ATOM 1717 C CA . GLN A 1 110 ? 4.466 -5.266 -32.142 1.00 75.60 110 GLN A CA 1
ATOM 1718 C C . GLN A 1 110 ? 4.650 -4.954 -33.615 1.00 71.00 110 GLN A C 1
ATOM 1719 O O . GLN A 1 110 ? 4.562 -5.830 -34.471 1.00 78.84 110 GLN A O 1
ATOM 1733 N N . GLY A 1 111 ? 4.895 -3.681 -33.893 1.00 77.02 111 GLY A N 1
ATOM 1734 C CA . GLY A 1 111 ? 4.973 -3.201 -35.255 1.00 78.97 111 GLY A CA 1
ATOM 1735 C C . GLY A 1 111 ? 3.558 -2.785 -35.621 1.00 89.92 111 GLY A C 1
ATOM 1736 O O . GLY A 1 111 ? 3.161 -2.870 -36.781 1.00 99.84 111 GLY A O 1
ATOM 1740 N N . ASN A 1 112 ? 2.805 -2.317 -34.623 1.00 97.26 112 ASN A N 1
ATOM 1741 C CA . ASN A 1 112 ? 1.405 -1.902 -34.797 1.00 102.39 112 ASN A CA 1
ATOM 1742 C C . ASN A 1 112 ? 1.207 -0.392 -34.614 1.00 99.61 112 ASN A C 1
ATOM 1743 O O . ASN A 1 112 ? 0.851 0.065 -33.527 1.00 102.44 112 ASN A O 1
ATOM 1754 N N . PRO A 1 113 ? 1.377 0.382 -35.697 1.00 91.56 113 PRO A N 1
ATOM 1755 C CA . PRO A 1 113 ? 1.273 1.847 -35.711 1.00 92.88 113 PRO A CA 1
ATOM 1756 C C . PRO A 1 113 ? -0.138 2.372 -35.480 1.00 102.12 113 PRO A C 1
ATOM 1757 O O . PRO A 1 113 ? -0.333 3.460 -34.915 1.00 114.38 113 PRO A O 1
ATOM 1768 N N . GLU A 1 114 ? -1.120 1.573 -35.862 1.00 107.00 114 GLU A N 1
ATOM 1769 C CA . GLU A 1 114 ? -2.502 1.930 -35.613 1.00 108.75 114 GLU A CA 1
ATOM 1770 C C . GLU A 1 114 ? -2.811 2.048 -34.121 1.00 92.94 114 GLU A C 1
ATOM 1771 O O . GLU A 1 114 ? -3.475 3.009 -33.698 1.00 101.63 114 GLU A O 1
ATOM 1783 N N . LEU A 1 115 ? -2.343 1.097 -33.321 1.00 87.76 115 LEU A N 1
ATOM 1784 C CA . LEU A 1 115 ? -2.542 1.195 -31.883 1.00 85.65 115 LEU A CA 1
ATOM 1785 C C . LEU A 1 115 ? -1.986 2.511 -31.349 1.00 77.99 115 LEU A C 1
ATOM 1786 O O . LEU A 1 115 ? -2.653 3.224 -30.584 1.00 81.09 115 LEU A O 1
ATOM 1802 N N . VAL A 1 116 ? -0.772 2.842 -31.770 1.00 74.56 116 VAL A N 1
ATOM 1803 C CA . VAL A 1 116 ? -0.170 4.106 -31.385 1.00 72.31 116 VAL A CA 1
ATOM 1804 C C . VAL A 1 116 ? -1.052 5.287 -31.784 1.00 76.51 116 VAL A C 1
ATOM 1805 O O . VAL A 1 116 ? -1.290 6.197 -30.985 1.00 73.62 116 VAL A O 1
ATOM 1818 N N . GLU A 1 117 ? -1.527 5.276 -33.029 1.00 75.64 117 GLU A N 1
ATOM 1819 C CA . GLU A 1 117 ? -2.385 6.353 -33.492 1.00 66.43 117 GLU A CA 1
ATOM 1820 C C . GLU A 1 117 ? -3.619 6.541 -32.638 1.00 67.52 117 GLU A C 1
ATOM 1821 O O . GLU A 1 117 ? -3.896 7.640 -32.138 1.00 78.85 117 GLU A O 1
ATOM 1833 N N . TRP A 1 118 ? -4.368 5.461 -32.472 1.00 64.37 118 TRP A N 1
ATOM 1834 C CA . TRP A 1 118 ? -5.633 5.574 -31.777 1.00 67.49 118 TRP A CA 1
ATOM 1835 C C . TRP A 1 118 ? -5.427 5.967 -30.327 1.00 60.91 118 TRP A C 1
ATOM 1836 O O . TRP A 1 118 ? -6.156 6.797 -29.777 1.00 67.50 118 TRP A O 1
ATOM 1857 N N . VAL A 1 119 ? -4.378 5.410 -29.733 1.00 60.06 119 VAL A N 1
ATOM 1858 C CA . VAL A 1 119 ? -4.030 5.752 -28.364 1.00 60.50 119 VAL A CA 1
ATOM 1859 C C . VAL A 1 119 ? -3.673 7.217 -28.282 1.00 57.19 119 VAL A C 1
ATOM 1860 O O . VAL A 1 119 ? -4.083 7.911 -27.356 1.00 62.22 119 VAL A O 1
ATOM 1873 N N . ALA A 1 120 ? -2.892 7.679 -29.247 1.00 60.66 120 ALA A N 1
ATOM 1874 C CA . ALA A 1 120 ? -2.529 9.082 -29.301 1.00 52.64 120 ALA A CA 1
ATOM 1875 C C . ALA A 1 120 ? -3.755 9.984 -29.421 1.00 52.30 120 ALA A C 1
ATOM 1876 O O . ALA A 1 120 ? -3.856 10.995 -28.719 1.00 87.34 120 ALA A O 1
ATOM 1883 N N . ARG A 1 121 ? -4.716 9.602 -30.257 1.00 51.81 121 ARG A N 1
ATOM 1884 C CA . ARG A 1 121 ? -5.922 10.413 -30.368 1.00 48.61 121 ARG A CA 1
ATOM 1885 C C . ARG A 1 121 ? -6.752 10.413 -29.096 1.00 53.45 121 ARG A C 1
ATOM 1886 O O . ARG A 1 121 ? -7.228 11.470 -28.632 1.00 62.03 121 ARG A O 1
ATOM 1907 N N . ALA A 1 122 ? -6.862 9.239 -28.488 1.00 59.98 122 ALA A N 1
ATOM 1908 C CA . ALA A 1 122 ? -7.585 9.121 -27.234 1.00 60.59 122 ALA A CA 1
ATOM 1909 C C . ALA A 1 122 ? -6.924 9.953 -26.138 1.00 57.95 122 ALA A C 1
ATOM 1910 O O . ALA A 1 122 ? -7.597 10.668 -25.385 1.00 70.28 122 ALA A O 1
ATOM 1917 N N . ALA A 1 123 ? -5.595 9.888 -26.096 1.00 56.54 123 ALA A N 1
ATOM 1918 C CA . ALA A 1 123 ? -4.804 10.653 -25.144 1.00 52.17 123 ALA A CA 1
ATOM 1919 C C . ALA A 1 123 ? -4.924 12.151 -25.376 1.00 51.60 123 ALA A C 1
ATOM 1920 O O . ALA A 1 123 ? -4.978 12.926 -24.423 1.00 57.05 123 ALA A O 1
ATOM 1927 N N . LYS A 1 124 ? -4.949 12.564 -26.640 1.00 53.16 124 LYS A N 1
ATOM 1928 C CA . LYS A 1 124 ? -5.127 13.977 -26.958 1.00 51.56 124 LYS A CA 1
ATOM 1929 C C . LYS A 1 124 ? -6.470 14.494 -26.457 1.00 56.26 124 LYS A C 1
ATOM 1930 O O . LYS A 1 124 ? -6.558 15.560 -25.817 1.00 69.57 124 LYS A O 1
ATOM 1949 N N . VAL A 1 125 ? -7.515 13.707 -26.691 1.00 90.77 125 VAL A N 1
ATOM 1950 C CA . VAL A 1 125 ? -8.820 14.081 -26.162 1.00 53.22 125 VAL A CA 1
ATOM 1951 C C . VAL A 1 125 ? -8.764 14.152 -24.644 1.00 48.81 125 VAL A C 1
ATOM 1952 O O . VAL A 1 125 ? -9.208 15.125 -24.036 1.00 65.69 125 VAL A O 1
ATOM 1965 N N . ALA A 1 126 ? -8.175 13.134 -24.035 1.00 54.57 126 ALA A N 1
ATOM 1966 C CA . ALA A 1 126 ? -8.058 13.116 -22.590 1.00 49.64 126 ALA A CA 1
ATOM 1967 C C . ALA A 1 126 ? -7.268 14.293 -22.054 1.00 54.21 126 ALA A C 1
ATOM 1968 O O . ALA A 1 126 ? -7.629 14.868 -21.028 1.00 73.55 126 ALA A O 1
ATOM 1975 N N . ALA A 1 127 ? -6.210 14.677 -22.757 1.00 53.13 127 ALA A N 1
ATOM 1976 C CA . ALA A 1 127 ? -5.446 15.856 -22.372 1.00 58.63 127 ALA A CA 1
ATOM 1977 C C . ALA A 1 127 ? -6.282 17.132 -22.409 1.00 64.71 127 ALA A C 1
ATOM 1978 O O . ALA A 1 127 ? -6.233 17.952 -21.473 1.00 75.33 127 ALA A O 1
ATOM 1985 N N . GLU A 1 128 ? -7.111 17.271 -23.443 1.00 69.07 128 GLU A N 1
ATOM 1986 C CA . GLU A 1 128 ? -7.991 18.435 -23.494 1.00 63.72 128 GLU A CA 1
ATOM 1987 C C . GLU A 1 128 ? -9.012 18.408 -22.353 1.00 65.83 128 GLU A C 1
ATOM 1988 O O . GLU A 1 128 ? -9.264 19.433 -21.698 1.00 71.75 128 GLU A O 1
ATOM 2000 N N . VAL A 1 129 ? -9.535 17.217 -22.066 1.00 70.38 129 VAL A N 1
ATOM 2001 C CA . VAL A 1 129 ? -10.454 17.034 -20.941 1.00 66.24 129 VAL A CA 1
ATOM 2002 C C . VAL A 1 129 ? -9.793 17.394 -19.612 1.00 73.13 129 VAL A C 1
ATOM 2003 O O . VAL A 1 129 ? -10.411 18.022 -18.754 1.00 76.11 129 VAL A O 1
ATOM 2016 N N . ILE A 1 130 ? -8.536 16.991 -19.444 1.00 79.68 130 ILE A N 1
ATOM 2017 C CA . ILE A 1 130 ? -7.778 17.339 -18.241 1.00 80.89 130 ILE A CA 1
ATOM 2018 C C . ILE A 1 130 ? -7.612 18.861 -18.117 1.00 84.76 130 ILE A C 1
ATOM 2019 O O . ILE A 1 130 ? -7.779 19.416 -17.021 1.00 94.26 130 ILE A O 1
ATOM 2035 N N . LYS A 1 131 ? -7.289 19.543 -19.218 1.00 86.14 131 LYS A N 1
ATOM 2036 C CA . LYS A 1 131 ? -7.183 21.012 -19.165 1.00 85.96 131 LYS A CA 1
ATOM 2037 C C . LYS A 1 131 ? -8.524 21.607 -18.725 1.00 91.28 131 LYS A C 1
ATOM 2038 O O . LYS A 1 131 ? -8.584 22.546 -17.893 1.00 94.85 131 LYS A O 1
ATOM 2057 N N . VAL A 1 132 ? -9.604 21.031 -19.249 1.00 92.47 132 VAL A N 1
ATOM 2058 C CA . VAL A 1 132 ? -10.930 21.459 -18.824 1.00 79.31 132 VAL A CA 1
ATOM 2059 C C . VAL A 1 132 ? -11.129 21.169 -17.339 1.00 85.66 132 VAL A C 1
ATOM 2060 O O . VAL A 1 132 ? -11.705 21.986 -16.634 1.00 87.04 132 VAL A O 1
ATOM 2073 N N . ALA A 1 133 ? -10.686 20.006 -16.869 1.00 93.52 133 ALA A N 1
ATOM 2074 C CA . ALA A 1 133 ? -10.796 19.674 -15.446 1.00 91.16 133 ALA A CA 1
ATOM 2075 C C . ALA A 1 133 ? -10.069 20.678 -14.550 1.00 94.80 133 ALA A C 1
ATOM 2076 O O . ALA A 1 133 ? -10.578 21.050 -13.495 1.00 98.31 133 ALA A O 1
ATOM 2083 N N . ILE A 1 134 ? -8.861 21.079 -14.953 1.00 106.67 134 ILE A N 1
ATOM 2084 C CA . ILE A 1 134 ? -8.089 22.094 -14.212 1.00 103.70 134 ILE A CA 1
ATOM 2085 C C . ILE A 1 134 ? -8.821 23.428 -14.141 1.00 99.57 134 ILE A C 1
ATOM 2086 O O . ILE A 1 134 ? -8.951 24.041 -13.062 1.00 97.65 134 ILE A O 1
ATOM 2102 N N . GLN A 1 135 ? -9.328 23.867 -15.291 1.00 100.45 135 GLN A N 1
ATOM 2103 C CA . GLN A 1 135 ? -10.088 25.104 -15.302 1.00 89.28 135 GLN A CA 1
ATOM 2104 C C . GLN A 1 135 ? -11.320 24.875 -14.424 1.00 92.87 135 GLN A C 1
ATOM 2105 O O . GLN A 1 135 ? -11.664 25.723 -13.608 1.00 98.94 135 GLN A O 1
ATOM 2119 N N . ALA A 1 136 ? -11.946 23.709 -14.568 1.00 92.11 136 ALA A N 1
ATOM 2120 C CA . ALA A 1 136 ? -13.143 23.345 -13.810 1.00 87.72 136 ALA A CA 1
ATOM 2121 C C . ALA A 1 136 ? -12.881 23.404 -12.307 1.00 88.04 136 ALA A C 1
ATOM 2122 O O . ALA A 1 136 ? -13.745 23.828 -11.539 1.00 97.45 136 ALA A O 1
ATOM 2129 N N . GLU A 1 137 ? -11.708 22.941 -11.881 1.00 91.50 137 GLU A N 1
ATOM 2130 C CA . GLU A 1 137 ? -11.319 23.066 -10.482 1.00 91.09 137 GLU A CA 1
ATOM 2131 C C . GLU A 1 137 ? -11.262 24.544 -10.131 1.00 86.82 137 GLU A C 1
ATOM 2132 O O . GLU A 1 137 ? -11.789 24.970 -9.103 1.00 82.77 137 GLU A O 1
ATOM 2144 N N . LYS A 1 138 ? -10.637 25.329 -11.007 1.00 93.78 138 LYS A N 1
ATOM 2145 C CA . LYS A 1 138 ? -10.555 26.777 -10.797 1.00 91.32 138 LYS A CA 1
ATOM 2146 C C . LYS A 1 138 ? -11.896 27.524 -10.889 1.00 92.02 138 LYS A C 1
ATOM 2147 O O . LYS A 1 138 ? -12.061 28.574 -10.268 1.00 94.85 138 LYS A O 1
ATOM 2166 N N . GLU A 1 139 ? -12.850 26.983 -11.649 1.00 102.10 139 GLU A N 1
ATOM 2167 C CA . GLU A 1 139 ? -14.161 27.620 -11.809 1.00 108.61 139 GLU A CA 1
ATOM 2168 C C . GLU A 1 139 ? -15.195 27.315 -10.704 1.00 113.76 139 GLU A C 1
ATOM 2169 O O . GLU A 1 139 ? -16.294 27.876 -10.713 1.00 115.11 139 GLU A O 1
ATOM 2181 N N . GLY A 1 140 ? -14.870 26.428 -9.768 1.00 99.94 140 GLY A N 1
ATOM 2182 C CA . GLY A 1 140 ? -15.793 26.110 -8.690 1.00 84.74 140 GLY A CA 1
ATOM 2183 C C . GLY A 1 140 ? -16.871 25.148 -9.163 1.00 91.04 140 GLY A C 1
ATOM 2184 O O . GLY A 1 140 ? -18.037 25.287 -8.795 1.00 110.11 140 GLY A O 1
ATOM 2188 N N . ASN A 1 141 ? -16.480 24.178 -9.980 1.00 87.87 141 ASN A N 1
ATOM 2189 C CA . ASN A 1 141 ? -17.396 23.186 -10.545 1.00 96.97 141 ASN A CA 1
ATOM 2190 C C . ASN A 1 141 ? -16.937 21.775 -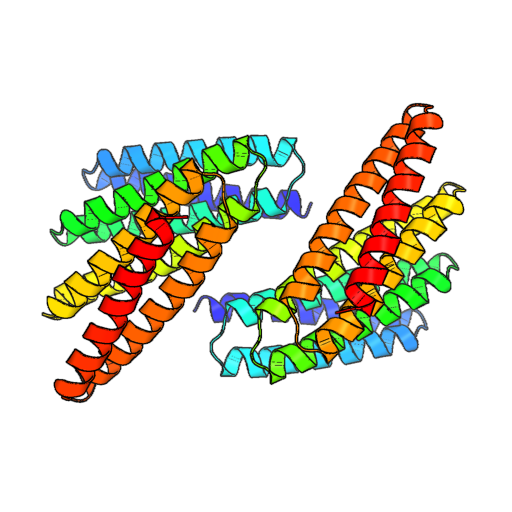10.252 1.00 105.93 141 ASN A C 1
ATOM 2191 O O . ASN A 1 141 ? -16.316 21.133 -11.101 1.00 111.21 141 ASN A O 1
ATOM 2202 N N . ARG A 1 142 ? -17.238 21.288 -9.055 1.00 106.01 142 ARG A N 1
ATOM 2203 C CA . ARG A 1 142 ? -16.867 19.926 -8.700 1.00 135.10 142 ARG A CA 1
ATOM 2204 C C . ARG A 1 142 ? -17.603 18.927 -9.594 1.00 134.19 142 ARG A C 1
ATOM 2205 O O . ARG A 1 142 ? -17.095 17.837 -9.863 1.00 144.03 142 ARG A O 1
ATOM 2226 N N . ASP A 1 143 ? -18.800 19.288 -10.042 1.00 122.10 143 ASP A N 1
ATOM 2227 C CA . ASP A 1 143 ? -19.535 18.457 -10.987 1.00 117.05 143 ASP A CA 1
ATOM 2228 C C . ASP A 1 143 ? -18.727 18.210 -12.265 1.00 112.71 143 ASP A C 1
ATOM 2229 O O . ASP A 1 143 ? -18.594 17.068 -12.737 1.00 120.50 143 ASP A O 1
ATOM 2238 N N . LEU A 1 144 ? -18.173 19.291 -12.812 1.00 105.93 144 LEU A N 1
ATOM 2239 C CA . LEU A 1 144 ? -17.395 19.202 -14.040 1.00 104.47 144 LEU A CA 1
ATOM 2240 C C . LEU A 1 144 ? -16.030 18.586 -13.788 1.00 114.95 144 LEU A C 1
ATOM 2241 O O . LEU A 1 144 ? -15.507 17.832 -14.619 1.00 127.69 144 LEU A O 1
ATOM 2257 N N . PHE A 1 145 ? -15.466 18.895 -12.624 1.00 107.37 145 PHE A N 1
ATOM 2258 C CA . PHE A 1 145 ? -14.218 18.287 -12.195 1.00 111.05 145 PHE A CA 1
ATOM 2259 C C . PHE A 1 145 ? -14.350 16.771 -12.189 1.00 116.25 145 PHE A C 1
ATOM 2260 O O . PHE A 1 145 ? -13.553 16.057 -12.809 1.00 118.92 145 PHE A O 1
ATOM 2277 N N . ARG A 1 146 ? -15.393 16.283 -11.521 1.00 117.57 146 ARG A N 1
ATOM 2278 C CA . ARG A 1 146 ? -15.607 14.849 -11.432 1.00 116.73 146 ARG A CA 1
ATOM 2279 C C . ARG A 1 146 ? -15.961 14.215 -12.770 1.00 106.75 146 ARG A C 1
ATOM 2280 O O . ARG A 1 146 ? -15.446 13.144 -13.109 1.00 114.17 146 ARG A O 1
ATOM 2301 N N . ALA A 1 147 ? -16.816 14.873 -13.548 1.00 98.00 147 ALA A N 1
ATOM 2302 C CA . ALA A 1 147 ? -17.136 14.335 -14.863 1.00 105.65 147 ALA A CA 1
ATOM 2303 C C . ALA A 1 147 ? -15.893 14.178 -15.745 1.00 108.42 147 ALA A C 1
ATOM 2304 O O . ALA A 1 147 ? -15.655 13.109 -16.336 1.00 117.00 147 ALA A O 1
ATOM 2311 N N . ALA A 1 148 ? -15.058 15.215 -15.777 1.00 106.43 148 ALA A N 1
ATOM 2312 C CA . ALA A 1 148 ? -13.824 15.145 -16.549 1.00 98.56 148 ALA A CA 1
ATOM 2313 C C . ALA A 1 148 ? -12.871 14.094 -15.998 1.00 100.76 148 ALA A C 1
ATOM 2314 O O . ALA A 1 148 ? -12.258 13.344 -16.758 1.00 102.59 148 ALA A O 1
ATOM 2321 N N . LEU A 1 149 ? -12.762 14.033 -14.673 1.00 111.33 149 LEU A N 1
ATOM 2322 C CA . LEU A 1 149 ? -11.923 13.031 -14.025 1.00 109.99 149 LEU A CA 1
ATOM 2323 C C . LEU A 1 149 ? -12.329 11.611 -14.412 1.00 104.71 149 LEU A C 1
ATOM 2324 O O . LEU A 1 149 ? -11.480 10.789 -14.788 1.00 107.98 149 LEU A O 1
ATOM 2340 N N . GLU A 1 150 ? -13.628 11.327 -14.365 1.00 99.21 150 GLU A N 1
ATOM 2341 C CA . GLU A 1 150 ? -14.080 9.995 -14.732 1.00 105.95 150 GLU A CA 1
ATOM 2342 C C . GLU A 1 150 ? -13.869 9.729 -16.212 1.00 99.95 150 GLU A C 1
ATOM 2343 O O . GLU A 1 150 ? -13.518 8.611 -16.605 1.00 105.62 150 GLU A O 1
ATOM 2355 N N . LEU A 1 151 ? -14.057 10.754 -17.040 1.00 96.48 151 LEU A N 1
ATOM 2356 C CA . LEU A 1 151 ? -13.810 10.575 -18.467 1.00 98.14 151 LEU A CA 1
ATOM 2357 C C . LEU A 1 151 ? -12.342 10.230 -18.751 1.00 92.67 151 LEU A C 1
ATOM 2358 O O . LEU A 1 151 ? -12.025 9.280 -19.495 1.00 91.67 151 LEU A O 1
ATOM 2374 N N . VAL A 1 152 ? -11.447 10.995 -18.129 1.00 99.64 152 VAL A N 1
ATOM 2375 C CA . VAL A 1 152 ? -10.014 10.754 -18.264 1.00 91.03 152 VAL A CA 1
ATOM 2376 C C . VAL A 1 152 ? -9.674 9.347 -17.794 1.00 86.63 152 VAL A C 1
ATOM 2377 O O . VAL A 1 152 ? -8.934 8.618 -18.460 1.00 83.19 152 VAL A O 1
ATOM 2390 N N . ARG A 1 153 ? -10.222 8.967 -16.641 1.00 93.02 153 ARG A N 1
ATOM 2391 C CA . ARG A 1 153 ? -10.013 7.618 -16.138 1.00 98.79 153 ARG A CA 1
ATOM 2392 C C . ARG A 1 153 ? -10.456 6.570 -17.153 1.00 100.60 153 ARG A C 1
ATOM 2393 O O . ARG A 1 153 ? -9.712 5.629 -17.450 1.00 103.37 153 ARG A O 1
ATOM 2414 N N . ALA A 1 154 ? -11.650 6.751 -17.715 1.00 102.04 154 ALA A N 1
ATOM 2415 C CA . ALA A 1 154 ? -12.155 5.807 -18.705 1.00 94.86 154 ALA A CA 1
ATOM 2416 C C . ALA A 1 154 ? -11.201 5.680 -19.885 1.00 94.79 154 ALA A C 1
ATOM 2417 O O . ALA A 1 154 ? -10.883 4.568 -20.326 1.00 97.77 154 ALA A O 1
ATOM 2424 N N . VAL A 1 155 ? -10.702 6.818 -20.366 1.00 92.76 155 VAL A N 1
ATOM 2425 C CA . VAL A 1 155 ? -9.756 6.788 -21.480 1.00 81.43 155 VAL A CA 1
ATOM 2426 C C . VAL A 1 155 ? -8.450 6.090 -21.094 1.00 88.59 155 VAL A C 1
ATOM 2427 O O . VAL A 1 155 ? -7.933 5.266 -21.854 1.00 91.35 155 VAL A O 1
ATOM 2440 N N . ILE A 1 156 ? -7.928 6.408 -19.912 1.00 92.03 156 ILE A N 1
ATOM 2441 C CA . ILE A 1 156 ? -6.683 5.805 -19.438 1.00 81.13 156 ILE A CA 1
ATOM 2442 C C . ILE A 1 156 ? -6.825 4.294 -19.356 1.00 83.60 156 ILE A C 1
ATOM 2443 O O . ILE A 1 156 ? -5.978 3.549 -19.863 1.00 88.01 156 ILE A O 1
ATOM 2459 N N . GLU A 1 157 ? -7.923 3.840 -18.758 1.00 89.81 157 GLU A N 1
ATOM 2460 C CA . GLU A 1 157 ? -8.153 2.409 -18.644 1.00 91.09 157 GLU A CA 1
ATOM 2461 C C . GLU A 1 157 ? -8.331 1.813 -20.019 1.00 87.65 157 GLU A C 1
ATOM 2462 O O . GLU A 1 157 ? -7.860 0.711 -20.284 1.00 95.25 157 GLU A O 1
ATOM 2474 N N . ALA A 1 158 ? -8.998 2.538 -20.905 1.00 82.21 158 ALA A N 1
ATOM 2475 C CA . ALA A 1 158 ? -9.166 2.031 -22.251 1.00 77.63 158 ALA A CA 1
ATOM 2476 C C . ALA A 1 158 ? -7.816 1.838 -22.935 1.00 76.41 158 ALA A C 1
ATOM 2477 O O . ALA A 1 158 ? -7.600 0.831 -23.608 1.00 82.66 158 ALA A O 1
ATOM 2484 N N . ILE A 1 159 ? -6.916 2.806 -22.778 1.00 83.27 159 ILE A N 1
ATOM 2485 C CA . ILE A 1 159 ? -5.567 2.684 -23.334 1.00 82.23 159 ILE A CA 1
ATOM 2486 C C . ILE A 1 159 ? -4.832 1.483 -22.752 1.00 83.56 159 ILE A C 1
ATOM 2487 O O . ILE A 1 159 ? -4.316 0.629 -23.473 1.00 85.72 159 ILE A O 1
ATOM 2503 N N . GLU A 1 160 ? -4.834 1.415 -21.427 1.00 81.10 160 GLU A N 1
ATOM 2504 C CA . GLU A 1 160 ? -4.174 0.343 -20.699 1.00 74.42 160 GLU A CA 1
ATOM 2505 C C . GLU A 1 160 ? -4.682 -1.016 -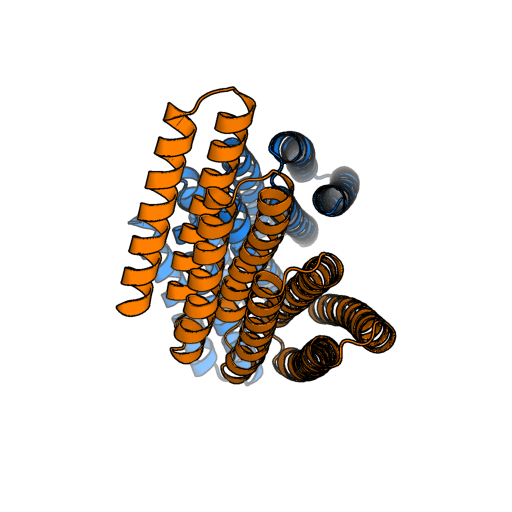21.159 1.00 76.08 160 GLU A C 1
ATOM 2506 O O . GLU A 1 160 ? -3.900 -1.874 -21.583 1.00 80.77 160 GLU A O 1
ATOM 2518 N N . GLU A 1 161 ? -6.000 -1.165 -21.188 1.00 82.90 161 GLU A N 1
ATOM 2519 C CA . GLU A 1 161 ? -6.612 -2.451 -21.471 1.00 87.09 161 GLU A CA 1
ATOM 2520 C C . GLU A 1 161 ? -6.388 -2.769 -22.941 1.00 80.30 161 GLU A C 1
ATOM 2521 O O . GLU A 1 161 ? -5.990 -3.884 -23.271 1.00 84.27 161 GLU A O 1
ATOM 2533 N N . ALA A 1 162 ? -6.638 -1.812 -23.824 1.00 78.42 162 ALA A N 1
ATOM 2534 C CA . ALA A 1 162 ? -6.579 -2.093 -25.251 1.00 78.82 162 ALA A CA 1
ATOM 2535 C C . ALA A 1 162 ? -5.142 -2.483 -25.591 1.00 76.85 162 ALA A C 1
ATOM 2536 O O . ALA A 1 162 ? -4.909 -3.347 -26.437 1.00 81.77 162 ALA A O 1
ATOM 2543 N N . VAL A 1 163 ? -4.185 -1.796 -24.969 1.00 79.16 163 VAL A N 1
ATOM 2544 C CA . VAL A 1 163 ? -2.763 -2.098 -25.153 1.00 84.35 163 VAL A CA 1
ATOM 2545 C C . VAL A 1 163 ? -2.427 -3.495 -24.625 1.00 90.68 163 VAL A C 1
ATOM 2546 O O . VAL A 1 163 ? -1.674 -4.240 -25.260 1.00 84.73 163 VAL A O 1
ATOM 2559 N N . LYS A 1 164 ? -2.982 -3.854 -23.467 1.00 93.19 164 LYS A N 1
ATOM 2560 C CA . LYS A 1 164 ? -2.744 -5.192 -22.936 1.00 82.17 164 LYS A CA 1
ATOM 2561 C C . LYS A 1 164 ? -3.374 -6.235 -23.856 1.00 79.27 164 LYS A C 1
ATOM 2562 O O . LYS A 1 164 ? -2.829 -7.318 -24.038 1.00 84.67 164 LYS A O 1
ATOM 2581 N N . GLN A 1 165 ? -4.500 -5.889 -24.470 1.00 82.95 165 GLN A N 1
ATOM 2582 C CA . GLN A 1 165 ? -5.117 -6.747 -25.477 1.00 83.89 165 GLN A CA 1
ATOM 2583 C C . GLN A 1 165 ? -4.279 -6.781 -26.742 1.00 86.26 165 GLN A C 1
ATOM 2584 O O . GLN A 1 165 ? -4.019 -7.844 -27.301 1.00 106.41 165 GLN A O 1
ATOM 2598 N N . GLY A 1 166 ? -3.868 -5.598 -27.186 1.00 87.56 166 GLY A N 1
ATOM 2599 C CA . GLY A 1 166 ? -3.266 -5.433 -28.494 1.00 84.96 166 GLY A CA 1
ATOM 2600 C C . GLY A 1 166 ? -4.334 -5.129 -29.527 1.00 77.50 166 GLY A C 1
ATOM 2601 O O . GLY A 1 166 ? -4.135 -5.370 -30.716 1.00 82.30 166 GLY A O 1
ATOM 2605 N N . ASN A 1 167 ? -5.473 -4.607 -29.072 1.00 76.22 167 ASN A N 1
ATOM 2606 C CA . ASN A 1 167 ? -6.567 -4.261 -29.972 1.00 85.31 167 ASN A CA 1
ATOM 2607 C C . ASN A 1 167 ? -6.682 -2.751 -30.187 1.00 82.57 167 ASN A C 1
ATOM 2608 O O . ASN A 1 167 ? -7.189 -2.043 -29.321 1.00 76.61 167 ASN A O 1
ATOM 2619 N N . PRO A 1 168 ? -6.234 -2.257 -31.352 1.00 77.60 168 PRO A N 1
ATOM 2620 C CA . PRO A 1 168 ? -6.289 -0.830 -31.700 1.00 81.91 168 PRO A CA 1
ATOM 2621 C C . PRO A 1 168 ? -7.686 -0.289 -32.032 1.00 92.68 168 PRO A C 1
ATOM 2622 O O . PRO A 1 168 ? -7.985 0.895 -31.813 1.00 97.20 168 PRO A O 1
ATOM 2633 N N . GLU A 1 169 ? -8.546 -1.172 -32.518 1.00 91.43 169 GLU A N 1
ATOM 2634 C CA . GLU A 1 169 ? -9.934 -0.826 -32.781 1.00 95.91 169 GLU A CA 1
ATOM 2635 C C . GLU A 1 169 ? -10.641 -0.394 -31.497 1.00 94.44 169 GLU A C 1
ATOM 2636 O O . GLU A 1 169 ? -11.386 0.590 -31.500 1.00 103.39 169 GLU A O 1
ATOM 2648 N N . LEU A 1 170 ? -10.428 -1.125 -30.409 1.00 88.44 170 LEU A N 1
ATOM 2649 C CA . LEU A 1 170 ? -11.008 -0.739 -29.127 1.00 90.17 170 LEU A CA 1
ATOM 2650 C C . LEU A 1 170 ? -10.606 0.686 -28.753 1.00 91.84 170 LEU A C 1
ATOM 2651 O O . LEU A 1 170 ? -11.450 1.511 -28.368 1.00 92.10 170 LEU A O 1
ATOM 2667 N N . VAL A 1 171 ? -9.317 0.979 -28.885 1.00 93.43 171 VAL A N 1
ATOM 2668 C CA . VAL A 1 171 ? -8.813 2.320 -28.617 1.00 86.87 171 VAL A CA 1
ATOM 2669 C C . VAL A 1 171 ? -9.553 3.319 -29.501 1.00 82.45 171 VAL A C 1
ATOM 2670 O O . VAL A 1 171 ? -9.979 4.368 -29.030 1.00 86.83 171 VAL A O 1
ATOM 2683 N N . GLU A 1 172 ? -9.686 2.997 -30.788 1.00 82.29 172 GLU A N 1
ATOM 2684 C CA . GLU A 1 172 ? -10.399 3.878 -31.713 1.00 86.11 172 GLU A CA 1
ATOM 2685 C C . GLU A 1 172 ? -11.814 4.182 -31.246 1.00 77.93 172 GLU A C 1
ATOM 2686 O O . GLU A 1 172 ? -12.213 5.351 -31.130 1.00 87.02 172 GLU A O 1
ATOM 2698 N N . ARG A 1 173 ? -12.568 3.132 -30.951 1.00 83.65 173 ARG A N 1
ATOM 2699 C CA . ARG A 1 173 ? -13.970 3.311 -30.611 1.00 87.75 173 ARG A CA 1
ATOM 2700 C C . ARG A 1 173 ? -14.060 4.150 -29.337 1.00 82.85 173 ARG A C 1
ATOM 2701 O O . ARG A 1 173 ? -14.892 5.066 -29.223 1.00 93.02 173 ARG A O 1
ATOM 2722 N N . VAL A 1 174 ? -13.141 3.882 -28.409 1.00 81.30 174 VAL A N 1
ATOM 2723 C CA . VAL A 1 174 ? -13.072 4.663 -27.175 1.00 79.53 174 VAL A CA 1
ATOM 2724 C C . VAL A 1 174 ? -12.731 6.126 -27.448 1.00 78.28 174 VAL A C 1
ATOM 2725 O O . VAL A 1 174 ? -13.310 7.021 -26.839 1.00 81.63 174 VAL A O 1
ATOM 2738 N N . ALA A 1 175 ? -11.766 6.369 -28.327 1.00 80.07 175 ALA A N 1
ATOM 2739 C CA . ALA A 1 175 ? -11.386 7.732 -28.680 1.00 69.94 175 ALA A CA 1
ATOM 2740 C C . ALA A 1 175 ? -12.565 8.506 -29.268 1.00 69.42 175 ALA A C 1
ATOM 2741 O O . ALA A 1 175 ? -12.800 9.669 -28.913 1.00 64.65 175 ALA A O 1
ATOM 2748 N N . ARG A 1 176 ? -13.339 7.844 -30.125 1.00 81.66 176 ARG A N 1
ATOM 2749 C CA . ARG A 1 176 ? -14.511 8.490 -30.714 1.00 77.60 176 ARG A CA 1
ATOM 2750 C C . ARG A 1 176 ? -15.544 8.789 -29.620 1.00 74.23 176 ARG A C 1
ATOM 2751 O O . ARG A 1 176 ? -16.105 9.895 -29.555 1.00 79.64 176 ARG A O 1
ATOM 2772 N N . LEU A 1 177 ? -15.729 7.833 -28.711 1.00 68.45 177 LEU A N 1
ATOM 2773 C CA . LEU A 1 177 ? -16.640 8.031 -27.589 1.00 66.30 177 LEU A CA 1
ATOM 2774 C C . LEU A 1 177 ? -16.166 9.183 -26.701 1.00 70.78 177 LEU A C 1
ATOM 2775 O O . LEU A 1 177 ? -16.966 10.001 -26.251 1.00 81.02 177 LEU A O 1
ATOM 2791 N N . ALA A 1 178 ? -14.865 9.237 -26.442 1.00 76.22 178 ALA A N 1
ATOM 2792 C CA . ALA A 1 178 ? -14.286 10.281 -25.604 1.00 71.94 178 ALA A CA 1
ATOM 2793 C C . ALA A 1 178 ? -14.456 11.644 -26.259 1.00 72.61 178 ALA A C 1
ATOM 2794 O O . ALA A 1 178 ? -14.725 12.640 -25.583 1.00 79.29 178 ALA A O 1
ATOM 2801 N N . LYS A 1 179 ? -14.284 11.689 -27.575 1.00 74.88 179 LYS A N 1
ATOM 2802 C CA . LYS A 1 179 ? -14.485 12.928 -28.317 1.00 80.15 179 LYS A CA 1
ATOM 2803 C C . LYS A 1 179 ? -15.940 13.360 -28.144 1.00 80.09 179 LYS A C 1
ATOM 2804 O O . LYS A 1 179 ? -16.240 14.537 -27.872 1.00 89.40 179 LYS A O 1
ATOM 2823 N N . LYS A 1 180 ? -16.842 12.389 -28.251 1.00 86.14 180 LYS A N 1
ATOM 2824 C CA . LYS A 1 180 ? -18.259 12.668 -28.033 1.00 93.31 180 LYS A CA 1
ATOM 2825 C C . LYS A 1 180 ? -18.473 13.227 -26.623 1.00 90.48 180 LYS A C 1
ATOM 2826 O O . LYS A 1 180 ? -19.150 14.247 -26.448 1.00 95.35 180 LYS A O 1
ATOM 2845 N N . ALA A 1 181 ? -17.883 12.582 -25.623 1.00 94.76 181 ALA A N 1
ATOM 2846 C CA . ALA A 1 181 ? -18.035 13.034 -24.241 1.00 89.60 181 ALA A CA 1
ATOM 2847 C C . ALA A 1 181 ? -17.498 14.449 -24.075 1.00 78.37 181 ALA A C 1
ATOM 2848 O O . ALA A 1 181 ? -18.065 15.259 -23.343 1.00 78.59 181 ALA A O 1
ATOM 2855 N N . ALA A 1 182 ? -16.391 14.735 -24.749 1.00 84.20 182 ALA A N 1
ATOM 2856 C CA . ALA A 1 182 ? -15.809 16.071 -24.733 1.00 83.62 182 ALA A CA 1
ATOM 2857 C C . ALA A 1 182 ? -16.791 17.088 -25.302 1.00 90.94 182 ALA A C 1
ATOM 2858 O O . ALA A 1 182 ? -16.962 18.182 -24.747 1.00 99.38 182 ALA A O 1
ATOM 2865 N N . GLU A 1 183 ? -17.465 16.725 -26.392 1.00 91.38 183 GLU A N 1
ATOM 2866 C CA . GLU A 1 183 ? -18.441 17.648 -26.967 1.00 91.68 183 GLU A CA 1
ATOM 2867 C C . GLU A 1 183 ? -19.648 17.814 -26.039 1.00 87.27 183 GLU A C 1
ATOM 2868 O O . GLU A 1 183 ? -20.199 18.912 -25.912 1.00 84.46 183 GLU A O 1
ATOM 2880 N N . LEU A 1 184 ? -20.048 16.731 -25.378 1.00 95.16 184 LEU A N 1
ATOM 2881 C CA . LEU A 1 184 ? -21.115 16.803 -24.379 1.00 89.25 184 LEU A CA 1
ATOM 2882 C C . LEU A 1 184 ? -20.712 17.725 -23.235 1.00 79.33 184 LEU A C 1
ATOM 2883 O O . LEU A 1 184 ? -21.529 18.470 -22.705 1.00 82.11 184 LEU A O 1
ATOM 2899 N N . ILE A 1 185 ? -19.447 17.644 -22.839 1.00 86.45 185 ILE A N 1
ATOM 2900 C CA . ILE A 1 185 ? -18.904 18.546 -21.829 1.00 86.67 185 ILE A CA 1
ATOM 2901 C C . ILE A 1 185 ? -18.964 19.988 -22.318 1.00 88.37 185 ILE A C 1
ATOM 2902 O O . ILE A 1 185 ? -19.311 20.887 -21.559 1.00 90.71 185 ILE A O 1
ATOM 2918 N N . LYS A 1 186 ? -18.598 20.219 -23.574 1.00 91.56 186 LYS A N 1
ATOM 2919 C CA . LYS A 1 186 ? -18.712 21.563 -24.138 1.00 93.32 186 LYS A CA 1
ATOM 2920 C C . LYS A 1 186 ? -20.167 22.052 -24.104 1.00 91.15 186 LYS A C 1
ATOM 2921 O O . LYS A 1 186 ? -20.444 23.221 -23.781 1.00 86.51 186 LYS A O 1
ATOM 2940 N N . ARG A 1 187 ? -21.099 21.148 -24.398 1.00 99.36 187 ARG A N 1
ATOM 2941 C CA . ARG A 1 187 ? -22.517 21.483 -24.306 1.00 95.81 187 ARG A CA 1
ATOM 2942 C C . ARG A 1 187 ? -22.823 21.815 -22.844 1.00 92.34 187 ARG A C 1
ATOM 2943 O O . ARG A 1 187 ? -23.551 22.759 -22.554 1.00 108.44 187 ARG A O 1
ATOM 2964 N N . ALA A 1 188 ? -22.276 21.021 -21.930 1.00 92.00 188 ALA A N 1
ATOM 2965 C CA . ALA A 1 188 ? -22.461 21.247 -20.501 1.00 97.99 188 ALA A CA 1
ATOM 2966 C C . ALA A 1 188 ? -21.937 22.637 -20.125 1.00 93.59 188 ALA A C 1
ATOM 2967 O O . ALA A 1 188 ? -22.537 23.335 -19.316 1.00 94.06 188 ALA A O 1
ATOM 2974 N N . ILE A 1 189 ? -20.798 23.018 -20.696 1.00 98.78 189 ILE A N 1
ATOM 2975 C CA . ILE A 1 189 ? -20.213 24.345 -20.478 1.00 101.82 189 ILE A CA 1
ATOM 2976 C C . ILE A 1 189 ? -21.193 25.416 -20.945 1.00 107.63 189 ILE A C 1
ATOM 2977 O O . ILE A 1 189 ? -21.431 26.407 -20.242 1.00 113.39 189 ILE A O 1
ATOM 2993 N N . ARG A 1 190 ? -21.768 25.225 -22.128 1.00 111.56 190 ARG A N 1
ATOM 2994 C CA . ARG A 1 190 ? -22.746 26.193 -22.606 1.00 110.78 190 ARG A CA 1
ATOM 2995 C C . ARG A 1 190 ? -23.918 26.213 -21.614 1.00 117.56 190 ARG A C 1
ATOM 2996 O O . ARG A 1 190 ? -24.409 27.283 -21.260 1.00 119.53 190 ARG A O 1
ATOM 3017 N N . ALA A 1 191 ? -24.346 25.038 -21.157 1.00 118.22 191 ALA A N 1
ATOM 3018 C CA . ALA A 1 191 ? -25.448 24.915 -20.197 1.00 113.01 191 ALA A CA 1
ATOM 3019 C C . ALA A 1 191 ? -25.124 25.686 -18.911 1.00 116.61 191 ALA A C 1
ATOM 3020 O O . ALA A 1 191 ? -25.978 26.357 -18.331 1.00 118.33 191 ALA A O 1
ATOM 3027 N N . GLU A 1 192 ? -23.865 25.569 -18.490 1.00 124.19 192 GLU A N 1
ATOM 3028 C CA . GLU A 1 192 ? -23.309 26.277 -17.335 1.00 119.91 192 GLU A CA 1
ATOM 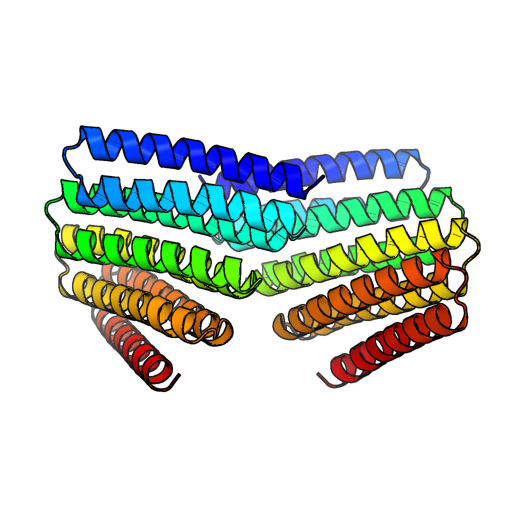3029 C C . GLU A 1 192 ? -23.374 27.789 -17.535 1.00 120.79 192 GLU A C 1
ATOM 3030 O O . GLU A 1 192 ? -23.763 28.525 -16.627 1.00 116.05 192 GLU A O 1
ATOM 3042 N N . LYS A 1 193 ? -23.018 28.250 -18.733 1.00 126.23 193 LYS A N 1
ATOM 3043 C CA . LYS A 1 193 ? -23.037 29.684 -19.028 1.00 124.00 193 LYS A CA 1
ATOM 3044 C C . LYS A 1 193 ? -24.428 30.321 -19.002 1.00 118.73 193 LYS A C 1
ATOM 3045 O O . LYS A 1 193 ? -24.566 31.486 -18.629 1.00 120.31 193 LYS A O 1
ATOM 3064 N N . GLU A 1 194 ? 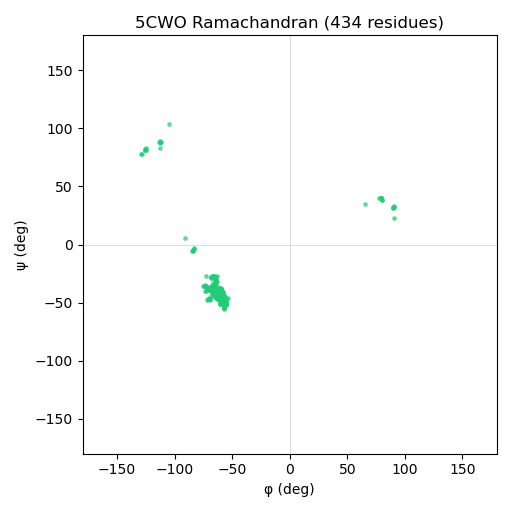-25.452 29.570 -19.391 1.00 117.48 194 GLU A N 1
ATOM 3065 C CA . GLU A 1 194 ? -26.783 30.144 -19.582 1.00 119.98 194 GLU A CA 1
ATOM 3066 C C . GLU A 1 194 ? -27.675 30.099 -18.342 1.00 123.90 194 GLU A C 1
ATOM 3067 O O . GLU A 1 194 ? -28.853 30.445 -18.415 1.00 123.78 194 GLU A O 1
ATOM 3079 N N . GLY A 1 195 ? -27.126 29.667 -17.212 1.00 129.99 195 GLY A N 1
ATOM 3080 C CA . GLY A 1 195 ? -27.883 29.641 -15.972 1.00 135.95 195 GLY A CA 1
ATOM 3081 C C . GLY A 1 195 ? -29.037 28.659 -16.035 1.00 139.53 195 GLY A C 1
ATOM 3082 O O . GLY A 1 195 ? -30.108 28.889 -15.468 1.00 144.92 195 GLY A O 1
ATOM 3086 N N . ASN A 1 196 ? -28.800 27.558 -16.736 1.00 132.33 196 ASN A N 1
ATOM 3087 C CA . ASN A 1 196 ? -29.785 26.509 -16.939 1.00 121.84 196 ASN A CA 1
ATOM 3088 C C . ASN A 1 196 ? -29.334 25.244 -16.218 1.00 122.36 196 ASN A C 1
ATOM 3089 O O . ASN A 1 196 ? -28.768 24.348 -16.841 1.00 124.32 196 ASN A O 1
ATOM 3100 N N . ARG A 1 197 ? -29.607 25.152 -14.919 1.00 126.87 197 ARG A N 1
ATOM 3101 C CA . ARG A 1 197 ? -29.152 24.002 -14.142 1.00 136.73 197 ARG A CA 1
ATOM 3102 C C . ARG A 1 197 ? -29.778 22.708 -14.624 1.00 142.25 197 ARG A C 1
ATOM 3103 O O . ARG A 1 197 ? -29.154 21.648 -14.534 1.00 143.17 197 ARG A O 1
ATOM 3124 N N . ASP A 1 198 ? -31.007 22.777 -15.117 1.00 137.54 198 ASP A N 1
ATOM 3125 C CA . ASP A 1 198 ? -31.650 21.586 -15.651 1.00 146.07 198 ASP A CA 1
ATOM 3126 C C . ASP A 1 198 ? -30.840 21.002 -16.816 1.00 140.70 198 ASP A C 1
ATOM 3127 O O . ASP A 1 198 ? -30.586 19.793 -16.877 1.00 145.90 198 ASP A O 1
ATOM 3136 N N . GLU A 1 199 ? -30.425 21.876 -17.729 1.00 131.00 199 GLU A N 1
ATOM 3137 C CA . GLU A 1 199 ? -29.656 21.468 -18.903 1.00 130.27 199 GLU A CA 1
ATOM 3138 C C . GLU A 1 199 ? -28.226 21.084 -18.531 1.00 130.60 199 GLU A C 1
ATOM 3139 O O . GLU A 1 199 ? -27.635 20.183 -19.128 1.00 124.44 199 GLU A O 1
ATOM 3151 N N . ARG A 1 200 ? -27.675 21.812 -17.563 1.00 131.94 200 ARG A N 1
ATOM 3152 C CA . ARG A 1 200 ? -26.373 21.508 -16.981 1.00 120.54 200 ARG A CA 1
ATOM 3153 C C . ARG A 1 200 ? -26.394 20.072 -16.471 1.00 125.94 200 ARG A C 1
ATOM 3154 O O . ARG A 1 200 ? -25.523 19.263 -16.806 1.00 137.57 200 ARG A O 1
ATOM 3175 N N . ARG A 1 201 ? -27.422 19.753 -15.689 1.00 123.47 201 ARG A N 1
ATOM 3176 C CA . ARG A 1 201 ? -27.568 18.421 -15.119 1.00 133.20 201 ARG A CA 1
ATOM 3177 C C . ARG A 1 201 ? -27.821 17.419 -16.241 1.00 134.12 201 ARG A C 1
ATOM 3178 O O . ARG A 1 201 ? -27.326 16.292 -16.195 1.00 136.07 201 ARG A O 1
ATOM 3199 N N . GLU A 1 202 ? -28.623 17.813 -17.225 1.00 130.03 202 GLU A N 1
ATOM 3200 C CA . GLU A 1 202 ? -28.889 16.952 -18.370 1.00 128.49 202 GLU A CA 1
ATOM 3201 C C . GLU A 1 202 ? -27.603 16.547 -19.089 1.00 129.66 202 GLU A C 1
ATOM 3202 O O . GLU A 1 202 ? -27.364 15.360 -19.359 1.00 133.47 202 GLU A O 1
ATOM 3214 N N . ALA A 1 203 ? -26.760 17.538 -19.371 1.00 124.34 203 ALA A N 1
ATOM 3215 C CA . ALA A 1 203 ? -25.483 17.276 -20.018 1.00 113.75 203 ALA A CA 1
ATOM 3216 C C . ALA A 1 203 ? -24.578 16.445 -19.118 1.00 113.47 203 ALA A C 1
ATOM 3217 O O . ALA A 1 203 ? -23.910 15.523 -19.589 1.00 109.29 203 ALA A O 1
ATOM 3224 N N . LEU A 1 204 ? -24.563 16.768 -17.824 1.00 122.84 204 LEU A N 1
ATOM 3225 C CA . LEU A 1 204 ? -23.766 16.007 -16.860 1.00 124.00 204 LEU A CA 1
ATOM 3226 C C . LEU A 1 204 ? -24.175 14.540 -16.895 1.00 130.22 204 LEU A C 1
ATOM 3227 O O . LEU A 1 204 ? -23.323 13.638 -16.924 1.00 131.47 204 LEU A O 1
ATOM 3243 N N . GLU A 1 205 ? -25.485 14.302 -16.889 1.00 131.61 205 GLU A N 1
ATOM 3244 C CA . GLU A 1 205 ? -25.988 12.939 -16.911 1.00 127.63 205 GLU A CA 1
ATOM 3245 C C . GLU A 1 205 ? -25.684 12.241 -18.230 1.00 122.46 205 GLU A C 1
ATOM 3246 O O . GLU A 1 205 ? -25.356 11.051 -18.237 1.00 121.98 205 GLU A O 1
ATOM 3258 N N . ARG A 1 206 ? -25.762 12.967 -19.345 1.00 116.88 206 ARG A N 1
ATOM 3259 C CA . ARG A 1 206 ? -25.391 12.354 -20.616 1.00 115.19 206 ARG A CA 1
ATOM 3260 C C . ARG A 1 206 ? -23.919 11.952 -20.654 1.00 114.92 206 ARG A C 1
ATOM 3261 O O . ARG A 1 206 ? -23.569 10.839 -21.078 1.00 116.75 206 ARG A O 1
ATOM 3282 N N . VAL A 1 207 ? -23.059 12.858 -20.190 1.00 118.93 207 VAL A N 1
ATOM 3283 C CA . VAL A 1 207 ? -21.629 12.569 -20.110 1.00 114.07 207 VAL A CA 1
ATOM 3284 C C . VAL A 1 207 ? -21.324 11.370 -19.218 1.00 122.65 207 VAL A C 1
ATOM 3285 O O . VAL A 1 207 ? -20.596 10.456 -19.610 1.00 126.71 207 VAL A O 1
ATOM 3298 N N . ARG A 1 208 ? -21.934 11.364 -18.034 1.00 125.78 208 ARG A N 1
ATOM 3299 C CA . ARG A 1 208 ? -21.798 10.256 -17.095 1.00 115.00 208 ARG A CA 1
ATOM 3300 C C . ARG A 1 208 ? -22.258 8.961 -17.780 1.00 111.74 208 ARG A C 1
ATOM 3301 O O . ARG A 1 208 ? -21.586 7.927 -17.673 1.00 116.09 208 ARG A O 1
ATOM 3322 N N . GLU A 1 209 ? -23.396 9.010 -18.471 1.00 121.63 209 GLU A N 1
ATOM 3323 C CA . GLU A 1 209 ? -23.884 7.837 -19.202 1.00 127.31 209 GLU A CA 1
ATOM 3324 C C . GLU A 1 209 ? -22.841 7.344 -20.204 1.00 118.12 209 GLU A C 1
ATOM 3325 O O . GLU A 1 209 ? -22.577 6.141 -20.311 1.00 124.69 209 GLU A O 1
ATOM 3337 N N . VAL A 1 210 ? -22.249 8.274 -20.945 1.00 114.53 210 VAL A N 1
ATOM 3338 C CA . VAL A 1 210 ? -21.231 7.884 -21.914 1.00 113.63 210 VAL A CA 1
ATOM 3339 C C . VAL A 1 210 ? -20.025 7.266 -21.214 1.00 109.51 210 VAL A C 1
ATOM 3340 O O . VAL A 1 210 ? -19.518 6.246 -21.652 1.00 110.52 210 VAL A O 1
ATOM 3353 N N . ILE A 1 211 ? -19.570 7.883 -20.125 1.00 118.48 211 ILE A N 1
ATOM 3354 C CA . ILE A 1 211 ? -18.420 7.366 -19.375 1.00 123.98 211 ILE A CA 1
ATOM 3355 C C . ILE A 1 211 ? -18.625 5.958 -18.836 1.00 135.14 211 ILE A C 1
ATOM 3356 O O . ILE A 1 211 ? -17.778 5.075 -19.033 1.00 136.50 211 ILE A O 1
ATOM 3372 N N . GLU A 1 212 ? -19.766 5.728 -18.190 1.00 150.49 212 GLU A N 1
ATOM 3373 C CA . GLU A 1 212 ? -20.040 4.391 -17.679 1.00 150.53 212 GLU A CA 1
ATOM 3374 C C . GLU A 1 212 ? -20.226 3.406 -18.822 1.00 146.93 212 GLU A C 1
ATOM 3375 O O . GLU A 1 212 ? -19.777 2.258 -18.737 1.00 150.75 212 GLU A O 1
ATOM 3387 N N . ARG A 1 213 ? -20.877 3.849 -19.894 1.00 146.55 213 ARG A N 1
ATOM 3388 C CA . ARG A 1 213 ? -21.048 2.987 -21.054 1.00 138.37 213 ARG A CA 1
ATOM 3389 C C . ARG A 1 213 ? -19.687 2.618 -21.655 1.00 124.58 213 ARG A C 1
ATOM 3390 O O . ARG A 1 213 ? -19.462 1.474 -22.060 1.00 123.43 213 ARG A O 1
ATOM 3411 N N . ILE A 1 214 ? -18.786 3.594 -21.722 1.00 128.81 214 ILE A N 1
ATOM 3412 C CA . ILE A 1 214 ? -17.427 3.338 -22.185 1.00 128.77 214 ILE A CA 1
ATOM 3413 C C . ILE A 1 214 ? -16.801 2.284 -21.288 1.00 123.20 214 ILE A C 1
ATOM 3414 O O . ILE A 1 214 ? -16.301 1.272 -21.773 1.00 117.73 214 ILE A O 1
ATOM 3430 N N . GLU A 1 215 ? -16.878 2.499 -19.973 1.00 129.35 215 GLU A N 1
ATOM 3431 C CA . GLU A 1 215 ? -16.307 1.542 -19.030 1.00 125.13 215 GLU A CA 1
ATOM 3432 C C . GLU A 1 215 ? -16.861 0.144 -19.260 1.00 124.17 215 GLU A C 1
ATOM 3433 O O . GLU A 1 215 ? -16.096 -0.816 -19.347 1.00 123.49 215 GLU A O 1
ATOM 3445 N N . GLU A 1 216 ? -18.179 0.015 -19.374 1.00 133.07 216 GLU A N 1
ATOM 3446 C CA . GLU A 1 216 ? -18.753 -1.320 -19.471 1.00 130.10 216 GLU A CA 1
ATOM 3447 C C . GLU A 1 216 ? -18.387 -1.976 -20.807 1.00 127.71 216 GLU A C 1
ATOM 3448 O O . GLU A 1 216 ? -18.017 -3.150 -20.831 1.00 132.32 216 GLU A O 1
ATOM 3460 N N . LEU A 1 217 ? -18.498 -1.241 -21.915 1.00 125.81 217 LEU A N 1
ATOM 3461 C CA . LEU A 1 217 ? -18.178 -1.830 -23.220 1.00 123.86 217 LEU A CA 1
ATOM 3462 C C . LEU A 1 217 ? -16.704 -2.219 -23.291 1.00 118.41 217 LEU A C 1
ATOM 3463 O O . LEU A 1 217 ? -16.348 -3.243 -23.870 1.00 124.05 217 LEU A O 1
ATOM 3479 N N . VAL A 1 218 ? -15.855 -1.375 -22.710 1.00 121.45 218 VAL A N 1
ATOM 3480 C CA . VAL A 1 218 ? -14.416 -1.641 -22.611 1.00 128.79 218 VAL A CA 1
ATOM 3481 C C . VAL A 1 218 ? -14.056 -2.832 -21.719 1.00 130.48 218 VAL A C 1
ATOM 3482 O O . VAL A 1 218 ? -13.171 -3.616 -22.065 1.00 126.82 218 VAL A O 1
ATOM 3495 N N . ARG A 1 219 ? -14.732 -2.972 -20.579 1.00 132.84 219 ARG A N 1
ATOM 3496 C CA . ARG A 1 219 ? -14.471 -4.102 -19.686 1.00 123.47 219 ARG A CA 1
ATOM 3497 C C . ARG A 1 219 ? -14.787 -5.472 -20.319 1.00 135.30 219 ARG A C 1
ATOM 3498 O O . ARG A 1 219 ? -14.048 -6.426 -20.075 1.00 152.25 219 ARG A O 1
ATOM 3519 N N . GLN A 1 220 ? -15.854 -5.602 -21.110 1.00 135.38 220 GLN A N 1
ATOM 3520 C CA . GLN A 1 220 ? -16.097 -6.872 -21.816 1.00 135.69 220 GLN A CA 1
ATOM 3521 C C . GLN A 1 220 ? -15.151 -7.109 -22.994 1.00 138.22 220 GLN A C 1
ATOM 3522 O O . GLN A 1 220 ? -14.681 -8.229 -23.199 1.00 142.85 220 GLN A O 1
ATOM 3536 N N . GLY A 1 221 ? -14.861 -6.060 -23.755 1.00 127.23 221 GLY A N 1
ATOM 3537 C CA . GLY A 1 221 ? -14.085 -6.209 -24.973 1.00 116.19 221 GLY A CA 1
ATOM 3538 C C . GLY A 1 221 ? -13.460 -4.914 -25.444 1.00 124.46 221 GLY A C 1
ATOM 3539 O O . GLY A 1 221 ? -13.007 -4.818 -26.586 1.00 116.93 221 GLY A O 1
ATOM 3543 N N . PRO B 1 3 ? -5.896 27.062 -32.526 1.00 145.71 3 PRO B N 1
ATOM 3544 C CA . PRO B 1 3 ? -4.681 27.504 -33.222 1.00 134.81 3 PRO B CA 1
ATOM 3545 C C . PRO B 1 3 ? -3.992 26.389 -34.021 1.00 147.35 3 PRO B C 1
ATOM 3546 O O . PRO B 1 3 ? -3.248 26.682 -34.955 1.00 154.99 3 PRO B O 1
ATOM 3557 N N . GLU B 1 4 ? -4.212 25.140 -33.625 1.00 138.77 4 GLU B N 1
ATOM 3558 C CA . GLU B 1 4 ? -3.617 23.972 -34.278 1.00 143.42 4 GLU B CA 1
ATOM 3559 C C . GLU B 1 4 ? -4.126 23.928 -35.716 1.00 147.25 4 GLU B C 1
ATOM 3560 O O . GLU B 1 4 ? -3.400 23.650 -36.687 1.00 143.62 4 GLU B O 1
ATOM 3572 N N . LEU B 1 5 ? -5.422 24.193 -35.803 1.00 147.61 5 LEU B N 1
ATOM 3573 C CA . LEU B 1 5 ? -6.158 24.269 -37.049 1.00 143.02 5 LEU B CA 1
ATOM 3574 C C . LEU B 1 5 ? -5.476 25.251 -38.005 1.00 149.74 5 LEU B C 1
ATOM 3575 O O . LEU B 1 5 ? -5.279 24.929 -39.177 1.00 152.72 5 LEU B O 1
ATOM 3591 N N . GLU B 1 6 ? -5.097 26.429 -37.510 1.00 155.86 6 GLU B N 1
ATOM 3592 C CA . GLU B 1 6 ? -4.382 27.414 -38.329 1.00 158.39 6 GLU B CA 1
ATOM 3593 C C . GLU B 1 6 ? -3.119 26.800 -38.931 1.00 157.86 6 GLU B C 1
ATOM 3594 O O . GLU B 1 6 ? -2.829 26.990 -40.119 1.00 148.42 6 GLU B O 1
ATOM 3606 N N . GLU B 1 7 ? -2.355 26.102 -38.096 1.00 158.86 7 GLU B N 1
ATOM 3607 C CA . GLU B 1 7 ? -1.127 25.448 -38.533 1.00 161.75 7 GLU B CA 1
ATOM 3608 C C . GLU B 1 7 ? -1.471 24.512 -39.691 1.00 157.55 7 GLU B C 1
ATOM 3609 O O . GLU B 1 7 ? -0.845 24.553 -40.760 1.00 151.05 7 GLU B O 1
ATOM 3621 N N . TRP B 1 8 ? -2.474 23.663 -39.470 1.00 155.50 8 TRP B N 1
ATOM 3622 C CA . TRP B 1 8 ? -2.854 22.679 -40.482 1.00 153.43 8 TRP B CA 1
ATOM 3623 C C . TRP B 1 8 ? -3.320 23.337 -41.776 1.00 147.68 8 TRP B C 1
ATOM 3624 O O . TRP B 1 8 ? -2.997 22.866 -42.874 1.00 134.87 8 TRP B O 1
ATOM 3645 N N . ILE B 1 9 ? -4.033 24.454 -41.643 1.00 155.01 9 ILE B N 1
ATOM 3646 C CA . ILE B 1 9 ? -4.474 25.234 -42.797 1.00 149.28 9 ILE B CA 1
ATOM 3647 C C . ILE B 1 9 ? -3.290 25.791 -43.573 1.00 141.06 9 ILE B C 1
ATOM 3648 O O . ILE B 1 9 ? -3.233 25.688 -44.796 1.00 141.65 9 ILE B O 1
ATOM 3664 N N . ARG B 1 10 ? -2.331 26.356 -42.851 1.00 144.87 10 ARG B N 1
ATOM 3665 C CA . ARG B 1 10 ? -1.116 26.873 -43.468 1.00 142.23 10 ARG B CA 1
ATOM 3666 C C . ARG B 1 10 ? -0.339 25.766 -44.182 1.00 131.98 10 ARG B C 1
ATOM 3667 O O . ARG B 1 10 ? 0.172 25.970 -45.293 1.00 127.91 10 ARG B O 1
ATOM 3688 N N . ARG B 1 11 ? -0.260 24.592 -43.565 1.00 132.86 11 ARG B N 1
ATOM 3689 C CA . ARG B 1 11 ? 0.417 23.476 -44.213 1.00 127.12 11 ARG B CA 1
ATOM 3690 C C . ARG B 1 11 ? -0.334 23.049 -45.469 1.00 124.15 11 ARG B C 1
ATOM 3691 O O . ARG B 1 11 ? 0.270 22.773 -46.518 1.00 122.31 11 ARG B O 1
ATOM 3712 N N . ALA B 1 12 ? -1.660 23.054 -45.376 1.00 127.27 12 ALA B N 1
ATOM 3713 C CA . ALA B 1 12 ? -2.495 22.767 -46.532 1.00 120.35 12 ALA B CA 1
ATOM 3714 C C . ALA B 1 12 ? -2.269 23.795 -47.633 1.00 115.72 12 ALA B C 1
ATOM 3715 O O . ALA B 1 12 ? -2.231 23.453 -48.813 1.00 103.06 12 ALA B O 1
ATOM 3722 N N . LYS B 1 13 ? -2.127 25.058 -47.240 1.00 132.79 13 LYS B N 1
ATOM 3723 C CA . LYS B 1 13 ? -1.842 26.128 -48.193 1.00 138.44 13 LYS B CA 1
ATOM 3724 C C . LYS B 1 13 ? -0.488 25.948 -48.861 1.00 128.08 13 LYS B C 1
ATOM 3725 O O . LYS B 1 13 ? -0.344 26.189 -50.064 1.00 121.98 13 LYS B O 1
ATOM 3744 N N . GLU B 1 14 ? 0.503 25.502 -48.095 1.00 129.58 14 GLU B N 1
ATOM 3745 C CA . GLU B 1 14 ? 1.808 25.232 -48.683 1.00 132.16 14 GLU B CA 1
ATOM 3746 C C . GLU B 1 14 ? 1.678 24.118 -49.712 1.00 122.32 14 GLU B C 1
ATOM 3747 O O . GLU B 1 14 ? 2.211 24.200 -50.838 1.00 123.19 14 GLU B O 1
ATOM 3759 N N . VAL B 1 15 ? 0.887 23.110 -49.359 1.00 121.62 15 VAL B N 1
ATOM 3760 C CA . VAL B 1 15 ? 0.585 22.072 -50.325 1.00 122.03 15 VAL B CA 1
ATOM 3761 C C . VAL B 1 15 ? -0.117 22.656 -51.545 1.00 116.84 15 VAL B C 1
ATOM 3762 O O . VAL B 1 15 ? 0.254 22.345 -52.670 1.00 117.56 15 VAL B O 1
ATOM 3775 N N . ALA B 1 16 ? -1.101 23.524 -51.336 1.00 120.88 16 ALA B N 1
ATOM 3776 C CA . ALA B 1 16 ? -1.785 24.137 -52.470 1.00 125.65 16 ALA B CA 1
ATOM 3777 C C . ALA B 1 16 ? -0.849 24.930 -53.375 1.00 123.84 16 ALA B C 1
ATOM 3778 O O . ALA B 1 16 ? -0.997 24.914 -54.602 1.00 121.03 16 ALA B O 1
ATOM 3785 N N . LYS B 1 17 ? 0.114 25.625 -52.780 1.00 120.65 17 LYS B N 1
ATOM 3786 C CA . LYS B 1 17 ? 1.122 26.314 -53.574 1.00 120.45 17 LYS B CA 1
ATOM 3787 C C . LYS B 1 17 ? 1.930 25.337 -54.414 1.00 128.96 17 LYS B C 1
ATOM 3788 O O . LYS B 1 17 ? 2.173 25.568 -55.609 1.00 137.71 17 LYS B O 1
ATOM 3807 N N . GLU B 1 18 ? 2.290 24.207 -53.808 1.00 125.23 18 GLU B N 1
ATOM 3808 C CA . GLU B 1 18 ? 3.018 23.192 -54.563 1.00 125.41 18 GLU B CA 1
ATOM 3809 C C . GLU B 1 18 ? 2.143 22.604 -55.677 1.00 128.05 18 GLU B C 1
ATOM 3810 O O . GLU B 1 18 ? 2.614 22.383 -56.800 1.00 124.70 18 GLU B O 1
ATOM 3822 N N . VAL B 1 19 ? 0.862 22.401 -55.381 1.00 134.35 19 VAL B N 1
ATOM 3823 C CA . VAL B 1 19 ? -0.097 21.925 -56.378 1.00 133.18 19 VAL B CA 1
ATOM 3824 C C . VAL B 1 19 ? -0.215 22.897 -57.548 1.00 132.82 19 VAL B C 1
ATOM 3825 O O . VAL B 1 19 ? -0.260 22.486 -58.712 1.00 122.20 19 VAL B O 1
ATOM 3838 N N . GLU B 1 20 ? -0.252 24.189 -57.236 1.00 146.05 20 GLU B N 1
ATOM 3839 C CA . GLU B 1 20 ? -0.277 25.212 -58.277 1.00 153.13 20 GLU B CA 1
ATOM 3840 C C . GLU B 1 20 ? 0.997 25.178 -59.121 1.00 145.35 20 GLU B C 1
ATOM 3841 O O . GLU B 1 20 ? 0.938 25.278 -60.356 1.00 137.54 20 GLU B O 1
ATOM 3853 N N . LYS B 1 21 ? 2.145 25.005 -58.469 1.00 143.48 21 LYS B N 1
ATOM 3854 C CA . LYS B 1 21 ? 3.397 24.875 -59.214 1.00 141.10 21 LYS B CA 1
ATOM 3855 C C . LYS B 1 21 ? 3.348 23.664 -60.147 1.00 135.83 21 LYS B C 1
ATOM 3856 O O . LYS B 1 21 ? 3.779 23.733 -61.306 1.00 134.85 21 LYS B O 1
ATOM 3875 N N . VAL B 1 22 ? 2.776 22.568 -59.654 1.00 133.20 22 VAL B N 1
ATOM 3876 C CA . VAL B 1 22 ? 2.594 21.386 -60.487 1.00 130.55 22 VAL B CA 1
ATOM 3877 C C . VAL B 1 22 ? 1.642 21.684 -61.644 1.00 132.39 22 VAL B C 1
ATOM 3878 O O . VAL B 1 22 ? 1.878 21.243 -62.764 1.00 138.73 22 VAL B O 1
ATOM 3891 N N . ALA B 1 23 ? 0.563 22.413 -61.378 1.00 128.28 23 ALA B N 1
ATOM 3892 C CA . ALA B 1 23 ? -0.369 22.793 -62.438 1.00 129.34 23 ALA B CA 1
ATOM 3893 C C . ALA B 1 23 ? 0.353 23.585 -63.523 1.00 141.13 23 ALA B C 1
ATOM 3894 O O . ALA B 1 23 ? 0.161 23.353 -64.725 1.00 147.95 23 ALA B O 1
ATOM 3901 N N . GLN B 1 24 ? 1.204 24.509 -63.088 1.00 140.25 24 GLN B N 1
ATOM 3902 C CA . GLN B 1 24 ? 2.011 25.298 -64.013 1.00 147.17 24 GLN B CA 1
ATOM 3903 C C . GLN B 1 24 ? 2.948 24.409 -64.827 1.00 146.91 24 GLN B C 1
ATOM 3904 O O . GLN B 1 24 ? 3.047 24.555 -66.049 1.00 146.63 24 GLN B O 1
ATOM 3918 N N . ARG B 1 25 ? 3.613 23.476 -64.152 1.00 145.77 25 ARG B N 1
ATOM 3919 C CA . ARG B 1 25 ? 4.531 22.567 -64.829 1.00 145.84 25 ARG B CA 1
ATOM 3920 C C . ARG B 1 25 ? 3.763 21.742 -65.857 1.00 151.94 25 ARG B C 1
ATOM 3921 O O . ARG B 1 25 ? 4.215 21.574 -66.998 1.00 157.68 25 ARG B O 1
ATOM 3942 N N . ALA B 1 26 ? 2.600 21.237 -65.455 1.00 153.85 26 ALA B N 1
ATOM 3943 C CA . ALA B 1 26 ? 1.758 20.440 -66.341 1.00 154.11 26 ALA B CA 1
ATOM 3944 C C . ALA B 1 26 ? 1.368 21.263 -67.569 1.00 152.62 26 ALA B C 1
ATOM 3945 O O . ALA B 1 26 ? 1.357 20.750 -68.692 1.00 145.32 26 ALA B O 1
ATOM 3952 N N . GLU B 1 27 ? 1.026 22.533 -67.354 1.00 153.12 27 GLU B N 1
ATOM 3953 C CA . GLU B 1 27 ? 0.730 23.427 -68.474 1.00 150.67 27 GLU B CA 1
ATOM 3954 C C . GLU B 1 27 ? 1.940 23.571 -69.385 1.00 147.96 27 GLU B C 1
ATOM 3955 O O . GLU B 1 27 ? 1.822 23.501 -70.611 1.00 138.00 27 GLU B O 1
ATOM 3967 N N . GLU B 1 28 ? 3.103 23.783 -68.774 1.00 155.29 28 GLU B N 1
ATOM 3968 C CA . GLU B 1 28 ? 4.345 23.947 -69.525 1.00 158.42 28 GLU B CA 1
ATOM 3969 C C . GLU B 1 28 ? 4.771 22.681 -70.267 1.00 163.63 28 GLU B C 1
ATOM 3970 O O . GLU B 1 28 ? 5.440 22.771 -71.297 1.00 171.33 28 GLU B O 1
ATOM 3982 N N . GLU B 1 29 ? 4.385 21.508 -69.765 1.00 161.71 29 GLU B N 1
ATOM 3983 C CA . GLU B 1 29 ? 4.735 20.264 -70.454 1.00 162.49 29 GLU B CA 1
ATOM 3984 C C . GLU B 1 29 ? 3.798 19.885 -71.608 1.00 161.60 29 GLU B C 1
ATOM 3985 O O . GLU B 1 29 ? 4.036 18.884 -72.285 1.00 162.58 29 GLU B O 1
ATOM 3997 N N . GLY B 1 30 ? 2.733 20.653 -71.828 1.00 149.99 30 GLY B N 1
ATOM 3998 C CA . GLY B 1 30 ? 1.826 20.364 -72.927 1.00 142.06 30 GLY B CA 1
ATOM 3999 C C . GLY B 1 30 ? 0.845 19.255 -72.599 1.00 143.74 30 GLY B C 1
ATOM 4000 O O . GLY B 1 30 ? 0.525 18.433 -73.457 1.00 156.93 30 GLY B O 1
ATOM 4004 N N . ASN B 1 31 ? 0.361 19.235 -71.365 1.00 141.03 31 ASN B N 1
ATOM 4005 C CA . ASN B 1 31 ? -0.588 18.218 -70.922 1.00 140.42 31 ASN B CA 1
ATOM 4006 C C . ASN B 1 31 ? -1.813 18.837 -70.270 1.00 137.71 31 ASN B C 1
ATOM 4007 O O . ASN B 1 31 ? -1.941 18.850 -69.045 1.00 136.46 31 ASN B O 1
ATOM 4018 N N . PRO B 1 32 ? -2.727 19.356 -71.092 1.00 133.48 32 PRO B N 1
ATOM 4019 C CA . PRO B 1 32 ? -3.923 19.984 -70.534 1.00 129.33 32 PRO B CA 1
ATOM 4020 C C . PRO B 1 32 ? -4.827 19.028 -69.768 1.00 131.57 32 PRO B C 1
ATOM 4021 O O . PRO B 1 32 ? -5.535 19.506 -68.889 1.00 132.10 32 PRO B O 1
ATOM 4032 N N . ASP B 1 33 ? -4.844 17.739 -70.091 1.00 131.07 33 ASP B N 1
ATOM 4033 C CA . ASP B 1 33 ? -5.636 16.801 -69.301 1.00 128.80 33 ASP B CA 1
ATOM 4034 C C . ASP B 1 33 ? -5.180 16.812 -67.836 1.00 122.37 33 ASP B C 1
ATOM 4035 O O . ASP B 1 33 ? -5.993 16.948 -66.898 1.00 123.06 33 ASP B O 1
ATOM 4044 N N . LEU B 1 34 ? -3.866 16.734 -67.649 1.00 116.51 34 LEU B N 1
ATOM 4045 C CA . LEU B 1 34 ? -3.293 16.751 -66.311 1.00 124.12 34 LEU B CA 1
ATOM 4046 C C . LEU B 1 34 ? -3.363 18.143 -65.714 1.00 124.94 34 LEU B C 1
ATOM 4047 O O . LEU B 1 34 ? -3.580 18.305 -64.513 1.00 127.15 34 LEU B O 1
ATOM 4063 N N . ARG B 1 35 ? -3.186 19.146 -66.566 1.00 123.88 35 ARG B N 1
ATOM 4064 C CA . ARG B 1 35 ? -3.335 20.526 -66.148 1.00 124.26 35 ARG B CA 1
ATOM 4065 C C . ARG B 1 35 ? -4.704 20.706 -65.537 1.00 118.04 35 ARG B C 1
ATOM 4066 O O . ARG B 1 35 ? -4.836 21.238 -64.440 1.00 110.42 35 ARG B O 1
ATOM 4087 N N . ASP B 1 36 ? -5.722 20.248 -66.253 1.00 122.15 36 ASP B N 1
ATOM 4088 C CA . ASP B 1 36 ? -7.089 20.422 -65.805 1.00 122.71 36 ASP B CA 1
ATOM 4089 C C . ASP B 1 36 ? -7.354 19.633 -64.535 1.00 115.83 36 ASP B C 1
ATOM 4090 O O . ASP B 1 36 ? -7.980 20.149 -63.603 1.00 109.70 36 ASP B O 1
ATOM 4099 N N . SER B 1 37 ? -6.863 18.396 -64.470 1.00 112.77 37 SER B N 1
ATOM 4100 C CA . SER B 1 37 ? -7.044 17.641 -63.236 1.00 103.29 37 SER B CA 1
ATOM 4101 C C . SER B 1 37 ? -6.388 18.376 -62.064 1.00 95.83 37 SER B C 1
ATOM 4102 O O . SER B 1 37 ? -6.978 18.492 -60.989 1.00 107.65 37 SER B O 1
ATOM 4110 N N . ALA B 1 38 ? -5.190 18.915 -62.281 1.00 96.36 38 ALA B N 1
ATOM 4111 C CA . ALA B 1 38 ? -4.508 19.676 -61.237 1.00 92.61 38 ALA B CA 1
ATOM 4112 C C . ALA B 1 38 ? -5.235 20.956 -60.863 1.00 93.80 38 ALA B C 1
ATOM 4113 O O . ALA B 1 38 ? -5.296 21.322 -59.694 1.00 101.76 38 ALA B O 1
ATOM 4120 N N . LYS B 1 39 ? -5.744 21.663 -61.863 1.00 96.31 39 LYS B N 1
ATOM 4121 C CA . LYS B 1 39 ? -6.527 22.864 -61.614 1.00 108.41 39 LYS B CA 1
ATOM 4122 C C . LYS B 1 39 ? -7.747 22.563 -60.771 1.00 101.54 39 LYS B C 1
ATOM 4123 O O . LYS B 1 39 ? -8.050 23.266 -59.796 1.00 110.07 39 LYS B O 1
ATOM 4142 N N . GLU B 1 40 ? -8.426 21.478 -61.120 1.00 94.42 40 GLU B N 1
ATOM 4143 C CA . GLU B 1 40 ? -9.602 21.098 -60.369 1.00 104.78 40 GLU B CA 1
ATOM 4144 C C . GLU B 1 40 ? -9.173 20.680 -58.970 1.00 98.49 40 GLU B C 1
ATOM 4145 O O . GLU B 1 40 ? -9.861 20.978 -57.993 1.00 102.07 40 GLU B O 1
ATOM 4157 N N . LEU B 1 41 ? -8.014 20.035 -58.864 1.00 101.75 41 LEU B N 1
ATOM 4158 C CA . LEU B 1 41 ? -7.497 19.669 -57.550 1.00 105.91 41 LEU B CA 1
ATOM 4159 C C . LEU B 1 41 ? -7.250 20.916 -56.708 1.00 103.56 41 LEU B C 1
ATOM 4160 O O . LEU B 1 41 ? -7.681 20.997 -55.560 1.00 110.97 41 LEU B O 1
ATOM 4176 N N . ARG B 1 42 ? -6.599 21.910 -57.297 1.00 95.95 42 ARG B N 1
ATOM 4177 C CA . ARG B 1 42 ? -6.350 23.159 -56.601 1.00 93.30 42 ARG B CA 1
ATOM 4178 C C . ARG B 1 42 ? -7.630 23.841 -56.129 1.00 105.27 42 ARG B C 1
ATOM 4179 O O . ARG B 1 42 ? -7.730 24.277 -54.970 1.00 106.25 42 ARG B O 1
ATOM 4200 N N . ARG B 1 43 ? -8.612 23.923 -57.024 1.00 111.57 43 ARG B N 1
ATOM 4201 C CA . ARG B 1 43 ? -9.911 24.481 -56.656 1.00 113.26 43 ARG B CA 1
ATOM 4202 C C . ARG B 1 43 ? -10.527 23.707 -55.491 1.00 110.81 43 ARG B C 1
ATOM 4203 O O . ARG B 1 43 ? -10.997 24.296 -54.500 1.00 116.08 43 ARG B O 1
ATOM 4224 N N . ALA B 1 44 ? -10.495 22.381 -55.611 1.00 98.36 44 ALA B N 1
ATOM 4225 C CA . ALA B 1 44 ? -11.054 21.513 -54.589 1.00 94.30 44 ALA B CA 1
ATOM 4226 C C . ALA B 1 44 ? -10.380 21.789 -53.256 1.00 96.85 44 ALA B C 1
ATOM 4227 O O . ALA B 1 44 ? -11.042 21.871 -52.219 1.00 95.32 44 ALA B O 1
ATOM 4234 N N . VAL B 1 45 ? -9.057 21.936 -53.286 1.00 106.70 45 VAL B N 1
ATOM 4235 C CA . VAL B 1 45 ? -8.307 22.217 -52.066 1.00 113.80 45 VAL B CA 1
ATOM 4236 C C . VAL B 1 45 ? -8.679 23.558 -51.454 1.00 117.08 45 VAL B C 1
ATOM 4237 O O . VAL B 1 45 ? -8.915 23.650 -50.251 1.00 123.38 45 VAL B O 1
ATOM 4250 N N . GLU B 1 46 ? -8.755 24.598 -52.274 1.00 117.28 46 GLU B N 1
ATOM 4251 C CA . GLU B 1 46 ? -9.113 25.903 -51.740 1.00 114.05 46 GLU B CA 1
ATOM 4252 C C . GLU B 1 46 ? -10.503 25.895 -51.100 1.00 118.78 46 GLU B C 1
ATOM 4253 O O . GLU B 1 46 ? -10.678 26.374 -49.968 1.00 124.57 46 GLU B O 1
ATOM 4265 N N . GLU B 1 47 ? -11.483 25.314 -51.792 1.00 118.24 47 GLU B N 1
ATOM 4266 C CA . GLU B 1 47 ? -12.827 25.242 -51.217 1.00 122.63 47 GLU B CA 1
ATOM 4267 C C . GLU B 1 47 ? -12.888 24.343 -49.985 1.00 118.11 47 GLU B C 1
ATOM 4268 O O . GLU B 1 47 ? -13.568 24.665 -49.005 1.00 129.02 47 GLU B O 1
ATOM 4280 N N . ALA B 1 48 ? -12.159 23.232 -50.019 1.00 116.41 48 ALA B N 1
ATOM 4281 C CA . ALA B 1 48 ? -12.107 22.344 -48.866 1.00 117.51 48 ALA B CA 1
ATOM 4282 C C . ALA B 1 48 ? -11.513 23.066 -47.666 1.00 115.52 48 ALA B C 1
ATOM 4283 O O . ALA B 1 48 ? -11.988 22.918 -46.539 1.00 113.86 48 ALA B O 1
ATOM 4290 N N . ILE B 1 49 ? -10.475 23.856 -47.923 1.00 121.57 49 ILE B N 1
ATOM 4291 C CA . ILE B 1 49 ? -9.867 24.681 -46.888 1.00 124.10 49 ILE B CA 1
ATOM 4292 C C . ILE B 1 49 ? -10.907 25.624 -46.322 1.00 125.20 49 ILE B C 1
ATOM 4293 O O . ILE B 1 49 ? -11.088 25.713 -45.109 1.00 127.44 49 ILE B O 1
ATOM 4309 N N . GLU B 1 50 ? -11.607 26.315 -47.212 1.00 118.07 50 GLU B N 1
ATOM 4310 C CA . GLU B 1 50 ? -12.638 27.238 -46.780 1.00 115.52 50 GLU B CA 1
ATOM 4311 C C . GLU B 1 50 ? -13.684 26.574 -45.885 1.00 113.96 50 GLU B C 1
ATOM 4312 O O . GLU B 1 50 ? -13.926 27.024 -44.760 1.00 119.28 50 GLU B O 1
ATOM 4324 N N . GLU B 1 51 ? -14.235 25.453 -46.343 1.00 119.19 51 GLU B N 1
ATOM 4325 C CA . GLU B 1 51 ? -15.319 24.798 -45.613 1.00 127.34 51 GLU B CA 1
ATOM 4326 C C . GLU B 1 51 ? -14.825 24.198 -44.303 1.00 130.48 51 GLU B C 1
ATOM 4327 O O . GLU B 1 51 ? -15.438 24.392 -43.246 1.00 135.83 51 GLU B O 1
ATOM 4339 N N . ALA B 1 52 ? -13.714 23.476 -44.368 1.00 123.81 52 ALA B N 1
ATOM 4340 C CA . ALA B 1 52 ? -13.188 22.820 -43.185 1.00 116.57 52 ALA B CA 1
ATOM 4341 C C . ALA B 1 52 ? -12.781 23.883 -42.174 1.00 122.85 52 ALA B C 1
ATOM 4342 O O . ALA B 1 52 ? -12.956 23.702 -40.969 1.00 120.55 52 ALA B O 1
ATOM 4349 N N . LYS B 1 53 ? -12.235 24.991 -42.667 1.00 124.28 53 LYS B N 1
ATOM 4350 C CA . LYS B 1 53 ? -11.868 26.097 -41.792 1.00 124.03 53 LYS B CA 1
ATOM 4351 C C . LYS B 1 53 ? -13.121 26.649 -41.127 1.00 123.74 53 LYS B C 1
ATOM 4352 O O . LYS B 1 53 ? -13.127 26.925 -39.928 1.00 130.89 53 LYS B O 1
ATOM 4371 N N . LYS B 1 54 ? -14.188 26.802 -41.906 1.00 114.96 54 LYS B N 1
ATOM 4372 C CA . LYS B 1 54 ? -15.457 27.258 -41.347 1.00 107.59 54 LYS B CA 1
ATOM 4373 C C . LYS B 1 54 ? -16.103 26.290 -40.353 1.00 115.91 54 LYS B C 1
ATOM 4374 O O . LYS B 1 54 ? -16.723 26.737 -39.388 1.00 120.91 54 LYS B O 1
ATOM 4393 N N . GLN B 1 55 ? -15.956 24.981 -40.557 1.00 120.31 55 GLN B N 1
ATOM 4394 C CA . GLN B 1 55 ? -16.484 24.019 -39.578 1.00 123.64 55 GLN B CA 1
ATOM 4395 C C . GLN B 1 55 ? -15.757 23.973 -38.228 1.00 131.96 55 GLN B C 1
ATOM 4396 O O . GLN B 1 55 ? -16.406 23.796 -37.195 1.00 126.39 55 GLN B O 1
ATOM 4410 N N . GLY B 1 56 ? -14.432 24.088 -38.221 1.00 135.92 56 GLY B N 1
ATOM 4411 C CA . GLY B 1 56 ? -13.681 23.949 -36.982 1.00 137.10 56 GLY B CA 1
ATOM 4412 C C . GLY B 1 56 ? -13.273 22.510 -36.725 1.00 142.24 56 GLY B C 1
ATOM 4413 O O . GLY B 1 56 ? -13.181 22.068 -35.580 1.00 147.44 56 GLY B O 1
ATOM 4417 N N . ASN B 1 57 ? -13.030 21.784 -37.808 1.00 141.62 57 ASN B N 1
ATOM 4418 C CA . ASN B 1 57 ? -12.652 20.377 -37.759 1.00 135.15 57 ASN B CA 1
ATOM 4419 C C . ASN B 1 57 ? -11.219 20.227 -38.241 1.00 129.89 57 ASN B C 1
ATOM 4420 O O . ASN B 1 57 ? -10.982 20.038 -39.433 1.00 131.03 57 ASN B O 1
ATOM 4431 N N . PRO B 1 58 ? -10.251 20.335 -37.322 1.00 127.54 58 PRO B N 1
ATOM 4432 C CA . PRO B 1 58 ? -8.850 20.240 -37.746 1.00 129.42 58 PRO B CA 1
ATOM 4433 C C . PRO B 1 58 ? -8.439 18.850 -38.232 1.00 122.65 58 PRO B C 1
ATOM 4434 O O . PRO B 1 58 ? -7.546 18.763 -39.083 1.00 124.34 58 PRO B O 1
ATOM 4445 N N . GLU B 1 59 ? -9.061 17.789 -37.725 1.00 125.88 59 GLU B N 1
ATOM 4446 C CA . GLU B 1 59 ? -8.780 16.459 -38.255 1.00 127.94 59 GLU B CA 1
ATOM 4447 C C . GLU B 1 59 ? -9.203 16.401 -39.728 1.00 119.12 59 GLU B C 1
ATOM 4448 O O . GLU B 1 59 ? -8.471 15.866 -40.569 1.00 123.23 59 GLU B O 1
ATOM 4460 N N . LEU B 1 60 ? -10.390 16.927 -40.034 1.00 111.85 60 LEU B N 1
ATOM 4461 C CA . LEU B 1 60 ? -10.856 16.997 -41.420 1.00 109.95 60 LEU B CA 1
ATOM 4462 C C . LEU B 1 60 ? -9.865 17.747 -42.307 1.00 105.99 60 LEU B C 1
ATOM 4463 O O . LEU B 1 60 ? -9.493 17.274 -43.381 1.00 105.91 60 LEU B O 1
ATOM 4479 N N . VAL B 1 61 ? -9.418 18.905 -41.833 1.00 103.01 61 VAL B N 1
ATOM 4480 C CA . VAL B 1 61 ? -8.421 19.686 -42.548 1.00 91.65 61 VAL B CA 1
ATOM 4481 C C . VAL B 1 61 ? -7.169 18.865 -42.795 1.00 100.42 61 VAL B C 1
ATOM 4482 O O . VAL B 1 61 ? -6.638 18.843 -43.907 1.00 101.36 61 VAL B O 1
ATOM 4495 N N . GLU B 1 62 ? -6.702 18.191 -41.745 1.00 109.66 62 GLU B N 1
ATOM 4496 C CA . GLU B 1 62 ? -5.515 17.352 -41.846 1.00 113.30 62 GLU B CA 1
ATOM 4497 C C . GLU B 1 62 ? -5.692 16.300 -42.934 1.00 104.06 62 GLU B C 1
ATOM 4498 O O . GLU B 1 62 ? -4.875 16.197 -43.859 1.00 116.52 62 GLU B O 1
ATOM 4510 N N . TRP B 1 63 ? -6.778 15.541 -42.847 1.00 92.00 63 TRP B N 1
ATOM 4511 C CA . TRP B 1 63 ? -6.972 14.437 -43.774 1.00 93.23 63 TRP B CA 1
ATOM 4512 C C . TRP B 1 63 ? -7.107 14.965 -45.203 1.00 91.61 63 TRP B C 1
ATOM 4513 O O . TRP B 1 63 ? -6.595 14.364 -46.149 1.00 90.00 63 TRP B O 1
ATOM 4534 N N . VAL B 1 64 ? -7.780 16.104 -45.351 1.00 87.72 64 VAL B N 1
ATOM 4535 C CA . VAL B 1 64 ? -7.905 16.746 -46.655 1.00 82.95 64 VAL B CA 1
ATOM 4536 C C . VAL B 1 64 ? -6.560 17.188 -47.211 1.00 90.72 64 VAL B C 1
ATOM 4537 O O . VAL B 1 64 ? -6.255 16.948 -48.380 1.00 95.28 64 VAL B O 1
ATOM 4550 N N . ALA B 1 65 ? -5.744 17.807 -46.367 1.00 90.26 65 ALA B N 1
ATOM 4551 C CA . ALA B 1 65 ? -4.411 18.226 -46.779 1.00 82.35 65 ALA B CA 1
ATOM 4552 C C . ALA B 1 65 ? -3.587 17.023 -47.221 1.00 86.48 65 ALA B C 1
ATOM 4553 O O . ALA B 1 65 ? -2.902 17.069 -48.252 1.00 87.75 65 ALA B O 1
ATOM 4560 N N . ARG B 1 66 ? -3.697 15.927 -46.473 1.00 95.24 66 ARG B N 1
ATOM 4561 C CA . ARG B 1 66 ? -2.985 14.708 -46.840 1.00 88.78 66 ARG B CA 1
ATOM 4562 C C . ARG B 1 66 ? -3.521 14.159 -48.146 1.00 76.67 66 ARG B C 1
ATOM 4563 O O . ARG B 1 66 ? -2.750 13.742 -49.007 1.00 76.53 66 ARG B O 1
ATOM 4584 N N . ALA B 1 67 ? -4.835 14.209 -48.322 1.00 76.99 67 ALA B N 1
ATOM 4585 C CA . ALA B 1 67 ? -5.426 13.759 -49.570 1.00 76.56 67 ALA B CA 1
ATOM 4586 C C . ALA B 1 67 ? -4.923 14.598 -50.744 1.00 75.52 67 ALA B C 1
ATOM 4587 O O . ALA B 1 67 ? -4.597 14.061 -51.805 1.00 76.21 67 ALA B O 1
ATOM 4594 N N . ALA B 1 68 ? -4.836 15.910 -50.554 1.00 74.05 68 ALA B N 1
ATOM 4595 C CA . ALA B 1 68 ? -4.324 16.778 -51.604 1.00 67.64 68 ALA B CA 1
ATOM 4596 C C . ALA B 1 68 ? -2.860 16.475 -51.903 1.00 70.89 68 ALA B C 1
ATOM 4597 O O . ALA B 1 68 ? -2.436 16.491 -53.061 1.00 73.60 68 ALA B O 1
ATOM 4604 N N . LYS B 1 69 ? -2.088 16.209 -50.853 1.00 72.57 69 LYS B N 1
ATOM 4605 C CA . LYS B 1 69 ? -0.690 15.838 -51.030 1.00 68.56 69 LYS B CA 1
ATOM 4606 C C . LYS B 1 69 ? -0.561 14.539 -51.813 1.00 76.27 69 LYS B C 1
ATOM 4607 O O . LYS B 1 69 ? 0.250 14.432 -52.743 1.00 91.13 69 LYS B O 1
ATOM 4626 N N . VAL B 1 70 ? -1.397 13.567 -51.463 1.00 68.15 70 VAL B N 1
ATOM 4627 C CA . VAL B 1 70 ? -1.429 12.307 -52.189 1.00 55.79 70 VAL B CA 1
ATOM 4628 C C . VAL B 1 70 ? -1.785 12.549 -53.638 1.00 63.74 70 VAL B C 1
ATOM 4629 O O . VAL B 1 70 ? -1.128 12.025 -54.527 1.00 68.35 70 VAL B O 1
ATOM 4642 N N . ALA B 1 71 ? -2.817 13.351 -53.872 1.00 67.62 71 ALA B N 1
ATOM 4643 C CA . ALA B 1 71 ? -3.230 13.653 -55.233 1.00 58.70 71 ALA B CA 1
ATOM 4644 C C . ALA B 1 71 ? -2.106 14.324 -55.989 1.00 57.40 71 ALA B C 1
ATOM 4645 O O . ALA B 1 71 ? -1.894 14.046 -57.167 1.00 62.03 71 ALA B O 1
ATOM 4652 N N . ALA B 1 72 ? -1.379 15.204 -55.311 1.00 60.94 72 ALA B N 1
ATOM 4653 C CA . ALA B 1 72 ? -0.215 15.825 -55.919 1.00 60.06 72 ALA B CA 1
ATOM 4654 C C . ALA B 1 72 ? 0.838 14.784 -56.287 1.00 64.39 72 ALA B C 1
ATOM 4655 O O . ALA B 1 72 ? 1.405 14.825 -57.384 1.00 69.06 72 ALA B O 1
ATOM 4662 N N . GLU B 1 73 ? 1.067 13.818 -55.401 1.00 65.32 73 GLU B N 1
ATOM 4663 C CA . GLU B 1 73 ? 2.027 12.769 -55.721 1.00 67.71 73 GLU B CA 1
ATOM 4664 C C . GLU B 1 73 ? 1.534 11.894 -56.852 1.00 69.19 73 GLU B C 1
ATOM 4665 O O . GLU B 1 73 ? 2.313 11.497 -57.710 1.00 74.70 73 GLU B O 1
ATOM 4677 N N . VAL B 1 74 ? 0.234 11.619 -56.866 1.00 71.09 74 VAL B N 1
ATOM 4678 C CA . VAL B 1 74 ? -0.365 10.866 -57.955 1.00 65.56 74 VAL B CA 1
ATOM 4679 C C . VAL B 1 74 ? -0.176 11.609 -59.257 1.00 71.50 74 VAL B C 1
ATOM 4680 O O . VAL B 1 74 ? 0.113 11.010 -60.282 1.00 87.23 74 VAL B O 1
ATOM 4693 N N . ILE B 1 75 ? -0.353 12.922 -59.214 1.00 67.54 75 ILE B N 1
ATOM 4694 C CA . ILE B 1 75 ? -0.104 13.737 -60.387 1.00 61.23 75 ILE B CA 1
ATOM 4695 C C . ILE B 1 75 ? 1.356 13.651 -60.806 1.00 78.04 75 ILE B C 1
ATOM 4696 O O . ILE B 1 75 ? 1.649 13.524 -61.990 1.00 90.93 75 ILE B O 1
ATOM 4712 N N . LYS B 1 76 ? 2.276 13.710 -59.849 1.00 75.79 76 LYS B N 1
ATOM 4713 C CA . LYS B 1 76 ? 3.687 13.553 -60.188 1.00 80.20 76 LYS B CA 1
ATOM 4714 C C . LYS B 1 76 ? 3.945 12.191 -60.833 1.00 84.05 76 LYS B C 1
ATOM 4715 O O . LYS B 1 76 ? 4.677 12.070 -61.829 1.00 92.85 76 LYS B O 1
ATOM 4734 N N . VAL B 1 77 ? 3.287 11.173 -60.299 1.00 81.30 77 VAL B N 1
ATOM 4735 C CA . VAL B 1 77 ? 3.372 9.851 -60.884 1.00 87.52 77 VAL B CA 1
ATOM 4736 C C . VAL B 1 77 ? 2.778 9.862 -62.287 1.00 88.75 77 VAL B C 1
ATOM 4737 O O . VAL B 1 77 ? 3.331 9.255 -63.200 1.00 97.08 77 VAL B O 1
ATOM 4750 N N . ALA B 1 78 ? 1.656 10.551 -62.453 1.00 88.24 78 ALA B N 1
ATOM 4751 C CA . ALA B 1 78 ? 1.013 10.677 -63.755 1.00 94.25 78 ALA B CA 1
ATOM 4752 C C . ALA B 1 78 ? 1.980 11.313 -64.738 1.00 99.61 78 ALA B C 1
ATOM 4753 O O . ALA B 1 78 ? 2.061 10.914 -65.900 1.00 106.73 78 ALA B O 1
ATOM 4760 N N . ILE B 1 79 ? 2.700 12.322 -64.259 1.00 95.25 79 ILE B N 1
ATOM 4761 C CA . ILE B 1 79 ? 3.714 12.993 -65.060 1.00 99.54 79 ILE B CA 1
ATOM 4762 C C . ILE B 1 79 ? 4.790 12.016 -65.496 1.00 105.31 79 ILE B C 1
ATOM 4763 O O . ILE B 1 79 ? 5.171 11.975 -66.674 1.00 110.81 79 ILE B O 1
ATOM 4779 N N . GLN B 1 80 ? 5.266 11.205 -64.555 1.00 103.04 80 GLN B N 1
ATOM 4780 C CA . GLN B 1 80 ? 6.262 10.212 -64.923 1.00 102.91 80 GLN B CA 1
ATOM 4781 C C . GLN B 1 80 ? 5.689 9.233 -65.932 1.00 101.09 80 GLN B C 1
ATOM 4782 O O . GLN B 1 80 ? 6.362 8.873 -66.892 1.00 111.88 80 GLN B O 1
ATOM 4796 N N . ALA B 1 81 ? 4.462 8.779 -65.701 1.00 98.61 81 ALA B N 1
ATOM 4797 C CA . ALA B 1 81 ? 3.826 7.847 -66.620 1.00 99.49 81 ALA B CA 1
ATOM 4798 C C . ALA B 1 81 ? 3.703 8.435 -68.021 1.00 101.75 81 ALA B C 1
ATOM 4799 O O . ALA B 1 81 ? 3.927 7.749 -69.017 1.00 108.71 81 ALA B O 1
ATOM 4806 N N . GLU B 1 82 ? 3.326 9.710 -68.086 1.00 104.12 82 GLU B N 1
ATOM 4807 C CA . GLU B 1 82 ? 3.271 10.431 -69.354 1.00 108.81 82 GLU B CA 1
ATOM 4808 C C . GLU B 1 82 ? 4.590 10.574 -70.073 1.00 113.89 82 GLU B C 1
ATOM 4809 O O . GLU B 1 82 ? 4.678 10.339 -71.279 1.00 113.68 82 GLU B O 1
ATOM 4821 N N . LYS B 1 83 ? 5.622 10.955 -69.332 1.00 114.59 83 LYS B N 1
ATOM 4822 C CA . LYS B 1 83 ? 6.927 11.106 -69.945 1.00 120.07 83 LYS B CA 1
ATOM 4823 C C . LYS B 1 83 ? 7.512 9.782 -70.422 1.00 130.57 83 LYS B C 1
ATOM 4824 O O . LYS B 1 83 ? 8.294 9.757 -71.371 1.00 151.46 83 LYS B O 1
ATOM 4843 N N . GLU B 1 84 ? 7.128 8.684 -69.780 1.00 124.45 84 GLU B N 1
ATOM 4844 C CA . GLU B 1 84 ? 7.629 7.377 -70.182 1.00 118.88 84 GLU B CA 1
ATOM 4845 C C . GLU B 1 84 ? 6.863 6.714 -71.330 1.00 115.23 84 GLU B C 1
ATOM 4846 O O . GLU B 1 84 ? 7.268 5.653 -71.802 1.00 128.78 84 GLU B O 1
ATOM 4858 N N . GLY B 1 85 ? 5.771 7.321 -71.785 1.00 107.89 85 GLY B N 1
ATOM 4859 C CA . GLY B 1 85 ? 5.012 6.747 -72.886 1.00 116.60 85 GLY B CA 1
ATOM 4860 C C . GLY B 1 85 ? 4.109 5.608 -72.426 1.00 114.22 85 GLY B C 1
ATOM 4861 O O . GLY B 1 85 ? 3.957 4.613 -73.132 1.00 117.88 85 GLY B O 1
ATOM 4865 N N . ASN B 1 86 ? 3.488 5.769 -71.261 1.00 108.72 86 ASN B N 1
ATOM 4866 C CA . ASN B 1 86 ? 2.610 4.752 -70.669 1.00 100.25 86 ASN B CA 1
ATOM 4867 C C . ASN B 1 86 ? 1.246 5.347 -70.362 1.00 102.27 86 ASN B C 1
ATOM 4868 O O . ASN B 1 86 ? 0.967 5.761 -69.237 1.00 109.46 86 ASN B O 1
ATOM 4879 N N . ARG B 1 87 ? 0.407 5.404 -71.387 1.00 102.74 87 ARG B N 1
ATOM 4880 C CA . ARG B 1 87 ? -0.930 5.965 -71.262 1.00 106.86 87 ARG B CA 1
ATOM 4881 C C . ARG B 1 87 ? -1.863 5.197 -70.309 1.00 103.56 87 ARG B C 1
ATOM 4882 O O . ARG B 1 87 ? -2.747 5.806 -69.700 1.00 103.66 87 ARG B O 1
ATOM 4903 N N . ASP B 1 88 ? -1.692 3.885 -70.168 1.00 100.74 88 ASP B N 1
ATOM 4904 C CA . ASP B 1 88 ? -2.510 3.137 -69.207 1.00 97.68 88 ASP B CA 1
ATOM 4905 C C . ASP B 1 88 ? -2.392 3.639 -67.770 1.00 89.48 88 ASP B C 1
ATOM 4906 O O . ASP B 1 88 ? -3.400 3.863 -67.087 1.00 85.77 88 ASP B O 1
ATOM 4915 N N . LEU B 1 89 ? -1.154 3.841 -67.332 1.00 90.47 89 LEU B N 1
ATOM 4916 C CA . LEU B 1 89 ? -0.882 4.319 -65.985 1.00 79.51 89 LEU B CA 1
ATOM 4917 C C . LEU B 1 89 ? -1.230 5.792 -65.856 1.00 84.91 89 LEU B C 1
ATOM 4918 O O . LEU B 1 89 ? -1.683 6.243 -64.807 1.00 91.18 89 LEU B O 1
ATOM 4934 N N . PHE B 1 90 ? -1.003 6.535 -66.933 1.00 92.02 90 PHE B N 1
ATOM 4935 C CA . PHE B 1 90 ? -1.399 7.932 -67.010 1.00 89.08 90 PHE B CA 1
ATOM 4936 C C . PHE B 1 90 ? -2.890 8.015 -66.721 1.00 94.33 90 PHE B C 1
ATOM 4937 O O . PHE B 1 90 ? -3.332 8.795 -65.869 1.00 93.76 90 PHE B O 1
ATOM 4954 N N . ARG B 1 91 ? -3.665 7.196 -67.426 1.00 96.84 91 ARG B N 1
ATOM 4955 C CA . ARG B 1 91 ? -5.108 7.203 -67.245 1.00 100.70 91 ARG B CA 1
ATOM 4956 C C . ARG B 1 91 ? -5.535 6.707 -65.874 1.00 100.15 91 ARG B C 1
ATOM 4957 O O . ARG B 1 91 ? -6.418 7.298 -65.242 1.00 102.36 91 ARG B O 1
ATOM 4978 N N . ALA B 1 92 ? -4.897 5.644 -65.397 1.00 95.63 92 ALA B N 1
ATOM 4979 C CA . ALA B 1 92 ? -5.212 5.143 -64.071 1.00 81.30 92 ALA B CA 1
ATOM 4980 C C . ALA B 1 92 ? -4.979 6.228 -63.019 1.00 78.04 92 ALA B C 1
ATOM 4981 O O . ALA B 1 92 ? -5.829 6.478 -62.159 1.00 81.31 92 ALA B O 1
ATOM 4988 N N . ALA B 1 93 ? -3.840 6.905 -63.122 1.00 72.73 93 ALA B N 1
ATOM 4989 C CA . ALA B 1 93 ? -3.525 7.988 -62.206 1.00 70.41 93 ALA B CA 1
ATOM 4990 C C . ALA B 1 93 ? -4.483 9.148 -62.348 1.00 67.29 93 ALA B C 1
ATOM 4991 O O . ALA B 1 93 ? -4.918 9.718 -61.354 1.00 65.49 93 ALA B O 1
ATOM 4998 N N . LEU B 1 94 ? -4.823 9.491 -63.582 1.00 73.78 94 LEU B N 1
ATOM 4999 C CA . LEU B 1 94 ? -5.783 10.556 -63.807 1.00 88.13 94 LEU B CA 1
ATOM 5000 C C . LEU B 1 94 ? -7.103 10.230 -63.112 1.00 82.48 94 LEU B C 1
ATOM 5001 O O . LEU B 1 94 ? -7.663 11.067 -62.390 1.00 82.32 94 LEU B O 1
ATOM 5017 N N . GLU B 1 95 ? -7.571 8.993 -63.273 1.00 77.37 95 GLU B N 1
ATOM 5018 C CA . GLU B 1 95 ? -8.819 8.604 -62.635 1.00 76.89 95 GLU B CA 1
ATOM 5019 C C . GLU B 1 95 ? -8.662 8.576 -61.139 1.00 70.35 95 GLU B C 1
ATOM 5020 O O . GLU B 1 95 ? -9.593 8.906 -60.413 1.00 78.21 95 GLU B O 1
ATOM 5032 N N . LEU B 1 96 ? -7.495 8.164 -60.666 1.00 61.87 96 LEU B N 1
ATOM 5033 C CA . LEU B 1 96 ? -7.269 8.186 -59.238 1.00 59.23 96 LEU B CA 1
ATOM 5034 C C . LEU B 1 96 ? -7.346 9.608 -58.698 1.00 59.32 96 LEU B C 1
ATOM 5035 O O . LEU B 1 96 ? -8.016 9.860 -57.699 1.00 66.95 96 LEU B O 1
ATOM 5051 N N . VAL B 1 97 ? -6.684 10.544 -59.374 1.00 59.53 97 VAL B N 1
ATOM 5052 C CA . VAL B 1 97 ? -6.733 11.939 -58.959 1.00 58.07 97 VAL B CA 1
ATOM 5053 C C . VAL B 1 97 ? -8.158 12.455 -58.949 1.00 67.38 97 VAL B C 1
ATOM 5054 O O . VAL B 1 97 ? -8.606 13.058 -57.971 1.00 67.68 97 VAL B O 1
ATOM 5067 N N . ARG B 1 98 ? -8.882 12.173 -60.027 1.00 67.37 98 ARG B N 1
ATOM 5068 C CA . ARG B 1 98 ? -10.282 12.556 -60.108 1.00 73.21 98 ARG B CA 1
ATOM 5069 C C . ARG B 1 98 ? -11.069 11.951 -58.953 1.00 71.16 98 ARG B C 1
ATOM 5070 O O . ARG B 1 98 ? -11.848 12.646 -58.295 1.00 76.40 98 ARG B O 1
ATOM 5091 N N . ALA B 1 99 ? -10.845 10.665 -58.701 1.00 67.33 99 ALA B N 1
ATOM 5092 C CA . ALA B 1 99 ? -11.519 9.958 -57.617 1.00 67.91 99 ALA B CA 1
ATOM 5093 C C . ALA B 1 99 ? -11.259 10.636 -56.278 1.00 69.00 99 ALA B C 1
ATOM 5094 O O . ALA B 1 99 ? -12.172 10.823 -55.471 1.00 75.25 99 ALA B O 1
ATOM 5101 N N . VAL B 1 100 ? -10.005 11.010 -56.052 1.00 68.01 100 VAL B N 1
ATOM 5102 C CA . VAL B 1 100 ? -9.632 11.699 -54.826 1.00 63.57 100 VAL B CA 1
ATOM 5103 C C . VAL B 1 100 ? -10.315 13.056 -54.731 1.00 69.59 100 VAL B C 1
ATOM 5104 O O . VAL B 1 100 ? -10.849 13.418 -53.684 1.00 70.53 100 VAL B O 1
ATOM 5117 N N . ILE B 1 101 ? -10.320 13.792 -55.835 1.00 72.78 101 ILE B N 1
ATOM 5118 C CA . ILE B 1 101 ? -10.944 15.112 -55.880 1.00 68.66 101 ILE B CA 1
ATOM 5119 C C . ILE B 1 101 ? -12.416 15.014 -55.533 1.00 67.30 101 ILE B C 1
ATOM 5120 O O . ILE B 1 101 ? -12.940 15.784 -54.717 1.00 73.13 101 ILE B O 1
ATOM 5136 N N . GLU B 1 102 ? -13.079 14.049 -56.155 1.00 73.47 102 GLU B N 1
ATOM 5137 C CA . GLU B 1 102 ? -14.489 13.833 -55.897 1.00 85.91 102 GLU B CA 1
ATOM 5138 C C . GLU B 1 102 ? -14.692 13.383 -54.460 1.00 84.80 102 GLU B C 1
ATOM 5139 O O . GLU B 1 102 ? -15.645 13.812 -53.795 1.00 91.75 102 GLU B O 1
ATOM 5151 N N . ALA B 1 103 ? -13.777 12.560 -53.960 1.00 84.06 103 ALA B N 1
ATOM 5152 C CA . ALA B 1 103 ? -13.869 12.115 -52.579 1.00 83.86 103 ALA B CA 1
ATOM 5153 C C . ALA B 1 103 ? -13.786 13.319 -51.641 1.00 82.78 103 ALA B C 1
ATOM 5154 O O . ALA B 1 103 ? -14.539 13.413 -50.671 1.00 87.20 103 ALA B O 1
ATOM 5161 N N . ILE B 1 104 ? -12.881 14.246 -51.947 1.00 85.60 104 ILE B N 1
ATOM 5162 C CA . ILE B 1 104 ? -12.760 15.485 -51.181 1.00 79.38 104 ILE B CA 1
ATOM 5163 C C . ILE B 1 104 ? -14.048 16.284 -51.209 1.00 84.30 104 ILE B C 1
ATOM 5164 O O . ILE B 1 104 ? -14.561 16.684 -50.170 1.00 90.51 104 ILE B O 1
ATOM 5180 N N . GLU B 1 105 ? -14.573 16.502 -52.411 1.00 93.18 105 GLU B N 1
ATOM 5181 C CA . GLU B 1 105 ? -15.808 17.265 -52.574 1.00 100.51 105 GLU B CA 1
ATOM 5182 C C . GLU B 1 105 ? -16.962 16.684 -51.748 1.00 102.81 105 GLU B C 1
ATOM 5183 O O . GLU B 1 105 ? -17.597 17.383 -50.933 1.00 105.86 105 GLU B O 1
ATOM 5195 N N . GLU B 1 106 ? -17.167 15.377 -51.891 1.00 102.65 106 GLU B N 1
ATOM 5196 C CA . GLU B 1 106 ? -18.309 14.726 -51.260 1.00 107.39 106 GLU B CA 1
ATOM 5197 C C . GLU B 1 106 ? -18.079 14.702 -49.759 1.00 102.34 106 GLU B C 1
ATOM 5198 O O . GLU B 1 106 ? -18.973 15.047 -48.983 1.00 113.53 106 GLU B O 1
ATOM 5210 N N . ALA B 1 107 ? -16.881 14.303 -49.348 1.00 99.67 107 ALA B N 1
ATOM 5211 C CA . ALA B 1 107 ? -16.601 14.144 -47.929 1.00 99.64 107 ALA B CA 1
ATOM 5212 C C . ALA B 1 107 ? -16.700 15.499 -47.239 1.00 97.53 107 ALA B C 1
ATOM 5213 O O . ALA B 1 107 ? -17.146 15.580 -46.097 1.00 112.33 107 ALA B O 1
ATOM 5220 N N . VAL B 1 108 ? -16.229 16.556 -47.894 1.00 92.56 108 VAL B N 1
ATOM 5221 C CA . VAL B 1 108 ? -16.351 17.887 -47.312 1.00 99.61 108 VAL B CA 1
ATOM 5222 C C . VAL B 1 108 ? -17.820 18.295 -47.192 1.00 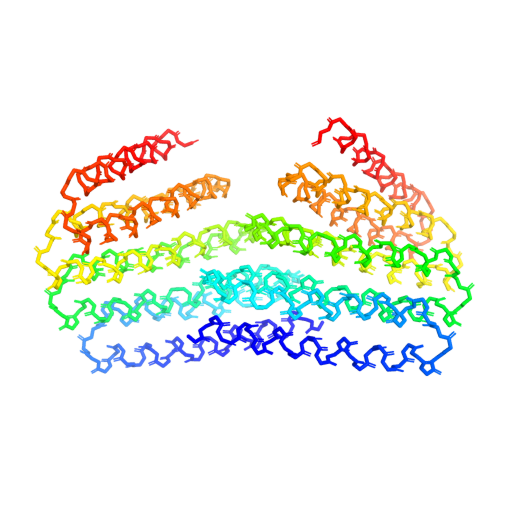109.22 108 VAL B C 1
ATOM 5223 O O . VAL B 1 108 ? -18.221 18.852 -46.168 1.00 112.51 108 VAL B O 1
ATOM 5236 N N . LYS B 1 109 ? -18.632 18.032 -48.221 1.00 111.75 109 LYS B N 1
ATOM 5237 C CA . LYS B 1 109 ? -20.062 18.349 -48.095 1.00 115.40 109 LYS B CA 1
ATOM 5238 C C . LYS B 1 109 ? -20.800 17.524 -47.037 1.00 112.80 109 LYS B C 1
ATOM 5239 O O . LYS B 1 109 ? -21.679 18.044 -46.351 1.00 115.97 109 LYS B O 1
ATOM 5258 N N . GLN B 1 110 ? -20.414 16.263 -46.862 1.00 116.05 110 GLN B N 1
ATOM 5259 C CA . GLN B 1 110 ? -20.985 15.440 -45.796 1.00 108.36 110 GLN B CA 1
ATOM 5260 C C . GLN B 1 110 ? -20.537 15.869 -44.390 1.00 109.79 110 GLN B C 1
ATOM 5261 O O . GLN B 1 110 ? -21.337 15.866 -43.455 1.00 121.69 110 GLN B O 1
ATOM 5275 N N . GLY B 1 111 ? -19.270 16.260 -44.252 1.00 114.68 111 GLY B N 1
ATOM 5276 C CA . GLY B 1 111 ? -18.707 16.567 -42.947 1.00 102.39 111 GLY B CA 1
ATOM 5277 C C . GLY B 1 111 ? -18.110 15.280 -42.392 1.00 110.88 111 GLY B C 1
ATOM 5278 O O . GLY B 1 111 ? -18.092 15.064 -41.184 1.00 115.53 111 GLY B O 1
ATOM 5282 N N . ASN B 1 112 ? -17.610 14.433 -43.293 1.00 113.88 112 ASN B N 1
ATOM 5283 C CA . ASN B 1 112 ? -17.026 13.129 -42.952 1.00 105.85 112 ASN B CA 1
ATOM 5284 C C . ASN B 1 112 ? -15.516 13.023 -43.198 1.00 101.23 112 ASN B C 1
ATOM 5285 O O . ASN B 1 112 ? -15.089 12.607 -44.276 1.00 105.15 112 ASN B O 1
ATOM 5296 N N . PRO B 1 113 ? -14.703 13.405 -42.198 1.00 96.17 113 PRO B N 1
ATOM 5297 C CA . PRO B 1 113 ? -13.235 13.396 -42.282 1.00 97.31 113 PRO B CA 1
ATOM 5298 C C . PRO B 1 113 ? -12.625 12.000 -42.345 1.00 97.72 113 PRO B C 1
ATOM 5299 O O . PRO B 1 113 ? -11.565 11.804 -42.947 1.00 105.19 113 PRO B O 1
ATOM 5310 N N . GLU B 1 114 ? -13.314 11.032 -41.761 1.00 101.98 114 GLU B N 1
ATOM 5311 C CA . GLU B 1 114 ? -12.881 9.648 -41.840 1.00 110.76 114 GLU B CA 1
ATOM 5312 C C . GLU B 1 114 ? -12.876 9.144 -43.287 1.00 114.00 114 GLU B C 1
ATOM 5313 O O . GLU B 1 114 ? -11.916 8.483 -43.704 1.00 125.32 114 GLU B O 1
ATOM 5325 N N . LEU B 1 115 ? -13.924 9.441 -44.054 1.00 109.23 115 LEU B N 1
ATOM 5326 C CA . LEU B 1 115 ? -13.944 9.052 -45.467 1.00 104.35 115 LEU B CA 1
ATOM 5327 C C . LEU B 1 115 ? -12.714 9.615 -46.177 1.00 91.10 115 LEU B C 1
ATOM 5328 O O . LEU B 1 115 ? -12.013 8.894 -46.907 1.00 98.00 115 LEU B O 1
ATOM 5344 N N . VAL B 1 116 ? -12.438 10.894 -45.933 1.00 88.97 116 VAL B N 1
ATOM 5345 C CA . VAL B 1 116 ? -11.254 11.532 -46.497 1.00 96.74 116 VAL B CA 1
ATOM 5346 C C . VAL B 1 116 ? -10.001 10.768 -46.094 1.00 95.13 116 VAL B C 1
ATOM 5347 O O . VAL B 1 116 ? -9.139 10.487 -46.925 1.00 91.31 116 VAL B O 1
ATOM 5360 N N . GLU B 1 117 ? -9.899 10.442 -44.809 1.00 99.67 117 GLU B N 1
ATOM 5361 C CA . GLU B 1 117 ? -8.747 9.695 -44.333 1.00 102.63 117 GLU B CA 1
ATOM 5362 C C . GLU B 1 117 ? -8.535 8.371 -45.045 1.00 97.42 117 GLU B C 1
ATOM 5363 O O . GLU B 1 117 ? -7.473 8.125 -45.631 1.00 111.99 117 GLU B O 1
ATOM 5375 N N . TRP B 1 118 ? -9.565 7.534 -45.038 1.00 89.86 118 TRP B N 1
ATOM 5376 C CA . TRP B 1 118 ? -9.406 6.195 -45.582 1.00 92.53 118 TRP B CA 1
ATOM 5377 C C . TRP B 1 118 ? -9.131 6.242 -47.083 1.00 87.91 118 TRP B C 1
ATOM 5378 O O . TRP B 1 118 ? -8.274 5.509 -47.606 1.00 88.03 118 TRP B O 1
ATOM 5399 N N . VAL B 1 119 ? -9.813 7.168 -47.759 1.00 84.85 119 VAL B N 1
ATOM 5400 C CA . VAL B 1 119 ? -9.593 7.374 -49.185 1.00 85.56 119 VAL B CA 1
ATOM 5401 C C . VAL B 1 119 ? -8.173 7.852 -49.455 1.00 94.47 119 VAL B C 1
ATOM 5402 O O . VAL B 1 119 ? -7.510 7.369 -50.370 1.00 96.89 119 VAL B O 1
ATOM 5415 N N . ALA B 1 120 ? -7.712 8.802 -48.648 1.00 97.03 120 ALA B N 1
ATOM 5416 C CA . ALA B 1 120 ? -6.353 9.314 -48.765 1.00 78.88 120 ALA B CA 1
ATOM 5417 C C . ALA B 1 120 ? -5.311 8.228 -48.573 1.00 73.43 120 ALA B C 1
ATOM 5418 O O . ALA B 1 120 ? -4.342 8.135 -49.344 1.00 84.38 120 ALA B O 1
ATOM 5425 N N . ARG B 1 121 ? -5.532 7.361 -47.592 1.00 69.40 121 ARG B N 1
ATOM 5426 C CA . ARG B 1 121 ? -4.588 6.281 -47.386 1.00 74.74 121 ARG B CA 1
ATOM 5427 C C . ARG B 1 121 ? -4.593 5.314 -48.563 1.00 74.07 121 ARG B C 1
ATOM 5428 O O . ARG B 1 121 ? -3.525 4.935 -49.101 1.00 77.20 121 ARG B O 1
ATOM 5449 N N . ALA B 1 122 ? -5.796 5.015 -49.046 1.00 75.96 122 ALA B N 1
ATOM 5450 C CA . ALA B 1 122 ? -5.918 4.139 -50.198 1.00 67.49 122 ALA B CA 1
ATOM 5451 C C . ALA B 1 122 ? -5.260 4.720 -51.433 1.00 69.35 122 ALA B C 1
ATOM 5452 O O . ALA B 1 122 ? -4.529 4.031 -52.147 1.00 82.53 122 ALA B O 1
ATOM 5459 N N . ALA B 1 123 ? -5.471 6.009 -51.652 1.00 71.47 123 ALA B N 1
ATOM 5460 C CA . ALA B 1 123 ? -4.857 6.668 -52.782 1.00 75.25 123 ALA B CA 1
ATOM 5461 C C . ALA B 1 123 ? -3.335 6.721 -52.697 1.00 78.31 123 ALA B C 1
ATOM 5462 O O . ALA B 1 123 ? -2.658 6.499 -53.701 1.00 85.71 123 ALA B O 1
ATOM 5469 N N . LYS B 1 124 ? -2.782 6.976 -51.512 1.00 77.52 124 LYS B N 1
ATOM 5470 C CA . LYS B 1 124 ? -1.321 6.967 -51.390 1.00 79.61 124 LYS B CA 1
ATOM 5471 C C . LYS B 1 124 ? -0.733 5.599 -51.697 1.00 79.90 124 LYS B C 1
ATOM 5472 O O . LYS B 1 124 ? 0.251 5.476 -52.450 1.00 93.82 124 LYS B O 1
ATOM 5491 N N . VAL B 1 125 ? -1.372 4.564 -51.158 1.00 76.77 125 VAL B N 1
ATOM 5492 C CA . VAL B 1 125 ? -0.927 3.214 -51.468 1.00 72.53 125 VAL B CA 1
ATOM 5493 C C . VAL B 1 125 ? -1.031 2.984 -52.964 1.00 85.14 125 VAL B C 1
ATOM 5494 O O . VAL B 1 125 ? -0.089 2.490 -53.582 1.00 98.19 125 VAL B O 1
ATOM 5507 N N . ALA B 1 126 ? -2.154 3.375 -53.555 1.00 83.68 126 ALA B N 1
ATOM 5508 C CA . ALA B 1 126 ? -2.328 3.202 -54.987 1.00 75.29 126 ALA B CA 1
ATOM 5509 C C . ALA B 1 126 ? -1.264 3.949 -55.782 1.00 79.73 126 ALA B C 1
ATOM 5510 O O . ALA B 1 126 ? -0.750 3.425 -56.771 1.00 91.42 126 ALA B O 1
ATOM 5517 N N . ALA B 1 127 ? -0.893 5.144 -55.328 1.00 82.35 127 ALA B N 1
ATOM 5518 C CA . ALA B 1 127 ? 0.189 5.889 -55.970 1.00 89.86 127 ALA B CA 1
ATOM 5519 C C . ALA B 1 127 ? 1.504 5.126 -55.915 1.00 100.44 127 ALA B C 1
ATOM 5520 O O . ALA B 1 127 ? 2.232 5.015 -56.924 1.00 105.90 127 ALA B O 1
ATOM 5527 N N . GLU B 1 128 ? 1.764 4.517 -54.763 1.00 104.20 128 GLU B N 1
ATOM 5528 C CA . GLU B 1 128 ? 2.962 3.705 -54.635 1.00 98.10 128 GLU B CA 1
ATOM 5529 C C . GLU B 1 128 ? 2.888 2.489 -55.554 1.00 90.79 128 GLU B C 1
ATOM 5530 O O . GLU B 1 128 ? 3.867 2.145 -56.226 1.00 100.10 128 GLU B O 1
ATOM 5542 N N . VAL B 1 129 ? 1.706 1.887 -55.645 1.00 92.99 129 VAL B N 1
ATOM 5543 C CA . VAL B 1 129 ? 1.498 0.768 -56.560 1.00 95.81 129 VAL B CA 1
ATOM 5544 C C . VAL B 1 129 ? 1.738 1.170 -58.020 1.00 9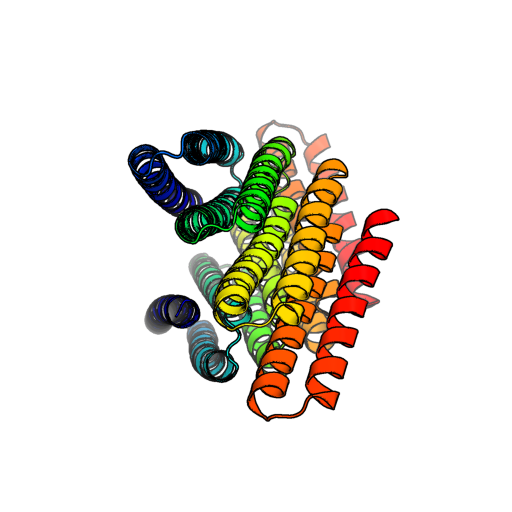3.20 129 VAL B C 1
ATOM 5545 O O . VAL B 1 129 ? 2.319 0.408 -58.786 1.00 93.76 129 VAL B O 1
ATOM 5558 N N . ILE B 1 130 ? 1.264 2.349 -58.414 1.00 95.70 130 ILE B N 1
ATOM 5559 C CA . ILE B 1 130 ? 1.510 2.847 -59.768 1.00 91.01 130 ILE B CA 1
ATOM 5560 C C . ILE B 1 130 ? 2.999 3.052 -60.022 1.00 94.55 130 ILE B C 1
ATOM 5561 O O . ILE B 1 130 ? 3.503 2.694 -61.092 1.00 98.59 130 ILE B O 1
ATOM 5577 N N . LYS B 1 131 ? 3.707 3.638 -59.058 1.00 95.01 131 LYS B N 1
ATOM 5578 C CA . LYS B 1 131 ? 5.151 3.808 -59.223 1.00 86.29 131 LYS B CA 1
ATOM 5579 C C . LYS B 1 131 ? 5.817 2.438 -59.404 1.00 87.47 131 LYS B C 1
ATOM 5580 O O . LYS B 1 131 ? 6.666 2.239 -60.294 1.00 91.20 131 LYS B O 1
ATOM 5599 N N . VAL B 1 132 ? 5.355 1.468 -58.621 1.00 90.57 132 VAL B N 1
ATOM 5600 C CA . VAL B 1 132 ? 5.845 0.105 -58.765 1.00 82.76 132 VAL B CA 1
ATOM 5601 C C . VAL B 1 132 ? 5.469 -0.419 -60.148 1.00 88.78 132 VAL B C 1
ATOM 5602 O O . VAL B 1 132 ? 6.262 -1.106 -60.767 1.00 98.64 132 VAL B O 1
ATOM 5615 N N . ALA B 1 133 ? 4.259 -0.129 -60.617 1.00 96.48 133 ALA B N 1
ATOM 5616 C CA . ALA B 1 133 ? 3.826 -0.553 -61.953 1.00 96.12 133 ALA B CA 1
ATOM 5617 C C . ALA B 1 133 ? 4.755 -0.002 -63.025 1.00 91.45 133 ALA B C 1
ATOM 5618 O O . ALA B 1 133 ? 5.104 -0.699 -63.985 1.00 95.85 133 ALA B O 1
ATOM 5625 N N . ILE B 1 134 ? 5.138 1.259 -62.871 1.00 87.01 134 ILE B N 1
ATOM 5626 C CA . ILE B 1 134 ? 6.076 1.869 -63.798 1.00 85.82 134 ILE B CA 1
ATOM 5627 C C . ILE B 1 134 ? 7.396 1.103 -63.789 1.00 92.17 134 ILE B C 1
ATOM 5628 O O . ILE B 1 134 ? 7.930 0.742 -64.846 1.00 97.29 134 ILE B O 1
ATOM 5644 N N . GLN B 1 135 ? 7.910 0.814 -62.596 1.00 99.86 135 GLN B N 1
ATOM 5645 C CA . GLN B 1 135 ? 9.147 0.036 -62.527 1.00 99.44 135 GLN B CA 1
ATOM 5646 C C . GLN B 1 135 ? 8.964 -1.366 -63.104 1.00 99.74 135 GLN B C 1
ATOM 5647 O O . GLN B 1 135 ? 9.827 -1.849 -63.830 1.00 105.10 135 GLN B O 1
ATOM 5661 N N . ALA B 1 136 ? 7.850 -2.013 -62.779 1.00 98.41 136 ALA B N 1
ATOM 5662 C CA . ALA B 1 136 ? 7.566 -3.357 -63.257 1.00 94.07 136 ALA B CA 1
ATOM 5663 C C . ALA B 1 136 ? 7.582 -3.349 -64.775 1.00 101.84 136 ALA B C 1
ATOM 5664 O O . ALA B 1 136 ? 8.054 -4.295 -65.405 1.00 108.73 136 ALA B O 1
ATOM 5671 N N . GLU B 1 137 ? 7.018 -2.300 -65.365 1.00 109.32 137 GLU B N 1
ATOM 5672 C CA . GLU B 1 137 ? 7.099 -2.133 -66.811 1.00 112.65 137 GLU B CA 1
ATOM 5673 C C . GLU B 1 137 ? 8.569 -2.004 -67.229 1.00 115.71 137 GLU B C 1
ATOM 5674 O O . GLU B 1 137 ? 9.005 -2.635 -68.195 1.00 111.56 137 GLU B O 1
ATOM 5686 N N . LYS B 1 138 ? 9.334 -1.193 -66.496 1.00 121.33 138 LYS B N 1
ATOM 5687 C CA . LYS B 1 138 ? 10.762 -1.028 -66.797 1.00 121.11 138 LYS B CA 1
ATOM 5688 C C . LYS B 1 138 ? 11.593 -2.294 -66.572 1.00 117.09 138 LYS B C 1
ATOM 5689 O O . LYS B 1 138 ? 12.618 -2.491 -67.226 1.00 113.57 138 LYS B O 1
ATOM 5708 N N . GLU B 1 139 ? 11.145 -3.160 -65.667 1.00 116.57 139 GLU B N 1
ATOM 5709 C CA . GLU B 1 139 ? 11.867 -4.394 -65.381 1.00 118.76 139 GLU B CA 1
ATOM 5710 C C . GLU B 1 139 ? 11.522 -5.515 -66.371 1.00 115.01 139 GLU B C 1
ATOM 5711 O O . GLU B 1 139 ? 12.112 -6.595 -66.319 1.00 116.12 139 GLU B O 1
ATOM 5723 N N . GLY B 1 140 ? 10.568 -5.266 -67.264 1.00 102.30 140 GLY B N 1
ATOM 5724 C CA . GLY B 1 140 ? 10.180 -6.259 -68.251 1.00 96.00 140 GLY B CA 1
ATOM 5725 C C . GLY B 1 140 ? 9.255 -7.299 -67.632 1.00 115.50 140 GLY B C 1
ATOM 5726 O O . GLY B 1 140 ? 9.373 -8.487 -67.932 1.00 126.16 140 GLY B O 1
ATOM 5730 N N . ASN B 1 141 ? 8.334 -6.854 -66.779 1.00 114.05 141 ASN B N 1
ATOM 5731 C CA . ASN B 1 141 ? 7.389 -7.736 -66.083 1.00 106.25 141 ASN B CA 1
ATOM 5732 C C . ASN B 1 141 ? 5.957 -7.309 -66.316 1.00 109.70 141 ASN B C 1
ATOM 5733 O O . ASN B 1 141 ? 5.368 -6.634 -65.472 1.00 117.58 141 ASN B O 1
ATOM 5744 N N . ARG B 1 142 ? 5.395 -7.690 -67.457 1.00 115.76 142 ARG B N 1
ATOM 5745 C CA . ARG B 1 142 ? 4.006 -7.359 -67.747 1.00 127.93 142 ARG B CA 1
ATOM 5746 C C . ARG B 1 142 ? 3.049 -8.048 -66.768 1.00 124.98 142 ARG B C 1
ATOM 5747 O O . ARG B 1 142 ? 1.963 -7.531 -66.501 1.00 129.89 142 ARG B O 1
ATOM 5768 N N . ASP B 1 143 ? 3.422 -9.223 -66.263 1.00 119.76 143 ASP B N 1
ATOM 5769 C CA . ASP B 1 143 ? 2.612 -9.887 -65.242 1.00 116.29 143 ASP B CA 1
ATOM 5770 C C . ASP B 1 143 ? 2.403 -9.026 -64.005 1.00 113.99 143 ASP B C 1
ATOM 5771 O O . ASP B 1 143 ? 1.274 -8.845 -63.528 1.00 124.17 143 ASP B O 1
ATOM 5780 N N . LEU B 1 144 ? 3.501 -8.467 -63.509 1.00 105.35 144 LEU B N 1
ATOM 5781 C CA . LEU B 1 144 ? 3.451 -7.646 -62.313 1.00 103.67 144 LEU B CA 1
ATOM 5782 C C . LEU B 1 144 ? 2.854 -6.281 -62.601 1.00 97.16 144 LEU B C 1
ATOM 5783 O O . LEU B 1 144 ? 2.120 -5.713 -61.788 1.00 90.45 144 LEU B O 1
ATOM 5799 N N . PHE B 1 145 ? 3.161 -5.778 -63.788 1.00 102.52 145 PHE B N 1
ATOM 5800 C CA . PHE B 1 145 ? 2.578 -4.546 -64.268 1.00 104.77 145 PHE B CA 1
ATOM 5801 C C . PHE B 1 145 ? 1.068 -4.643 -64.266 1.00 111.72 145 PHE B C 1
ATOM 5802 O O . PHE B 1 145 ? 0.381 -3.800 -63.691 1.00 114.06 145 PHE B O 1
ATOM 5819 N N . ARG B 1 146 ? 0.564 -5.706 -64.890 1.00 117.60 146 ARG B N 1
ATOM 5820 C CA . ARG B 1 146 ? -0.872 -5.915 -64.993 1.00 121.55 146 ARG B CA 1
ATOM 5821 C C . ARG B 1 146 ? -1.507 -6.210 -63.643 1.00 119.14 146 ARG B C 1
ATOM 5822 O O . ARG B 1 146 ? -2.595 -5.718 -63.343 1.00 127.45 146 ARG B O 1
ATOM 5843 N N . ALA B 1 147 ? -0.852 -7.030 -62.829 1.00 106.83 147 ALA B N 1
ATOM 5844 C CA . ALA B 1 147 ? -1.387 -7.289 -61.502 1.00 101.46 147 ALA B CA 1
ATOM 5845 C C . ALA B 1 147 ? -1.527 -6.006 -60.680 1.00 91.57 147 ALA B C 1
ATOM 5846 O O . ALA B 1 147 ? -2.593 -5.718 -60.120 1.00 88.57 147 ALA B O 1
ATOM 5853 N N . ALA B 1 148 ? -0.475 -5.191 -60.692 1.00 88.78 148 ALA B N 1
ATOM 5854 C CA . ALA B 1 148 ? -0.510 -3.922 -59.983 1.00 89.46 148 ALA B CA 1
ATOM 5855 C C . ALA B 1 148 ? -1.538 -2.987 -60.579 1.00 87.32 148 ALA B C 1
ATOM 5856 O O . ALA B 1 148 ? -2.283 -2.329 -59.865 1.00 84.61 148 ALA B O 1
ATOM 5863 N N . LEU B 1 149 ? -1.586 -2.966 -61.901 1.00 96.08 149 LEU B N 1
ATOM 5864 C CA . LEU B 1 149 ? -2.552 -2.161 -62.626 1.00 106.31 149 LEU B CA 1
ATOM 5865 C C . LEU B 1 149 ? -3.964 -2.528 -62.212 1.00 104.80 149 LEU B C 1
ATOM 5866 O O . LEU B 1 149 ? -4.787 -1.650 -61.926 1.00 107.14 149 LEU B O 1
ATOM 5882 N N . GLU B 1 150 ? -4.235 -3.828 -62.144 1.00 101.94 150 GLU B N 1
ATOM 5883 C CA . GLU B 1 150 ? -5.556 -4.283 -61.756 1.00 104.78 150 GLU B CA 1
ATOM 5884 C C . GLU B 1 150 ? -5.808 -3.919 -60.310 1.00 95.76 150 GLU B C 1
ATOM 5885 O O . GLU B 1 150 ? -6.931 -3.553 -59.945 1.00 92.63 150 GLU B O 1
ATOM 5897 N N . LEU B 1 151 ? -4.767 -3.988 -59.487 1.00 91.99 151 LEU B N 1
ATOM 5898 C CA . LEU B 1 151 ? -4.933 -3.584 -58.102 1.00 88.88 151 LEU B CA 1
ATOM 5899 C C . LEU B 1 151 ? -5.313 -2.110 -58.011 1.00 80.54 151 LEU B C 1
ATOM 5900 O O . LEU B 1 151 ? -6.256 -1.732 -57.306 1.00 78.71 151 LEU B O 1
ATOM 5916 N N . VAL B 1 152 ? -4.585 -1.278 -58.748 1.00 77.67 152 VAL B N 1
ATOM 5917 C CA . VAL B 1 152 ? -4.876 0.141 -58.777 1.00 73.11 152 VAL B CA 1
ATOM 5918 C C . VAL B 1 152 ? -6.282 0.417 -59.265 1.00 73.49 152 VAL B C 1
ATOM 5919 O O . VAL B 1 152 ? -7.001 1.207 -58.665 1.00 79.99 152 VAL B O 1
ATOM 5932 N N . ARG B 1 153 ? -6.670 -0.236 -60.358 1.00 69.27 153 ARG B N 1
ATOM 5933 C CA . ARG B 1 153 ? -8.024 -0.089 -60.867 1.00 71.03 153 ARG B CA 1
ATOM 5934 C C . ARG B 1 153 ? -9.055 -0.462 -59.826 1.00 75.33 153 ARG B C 1
ATOM 5935 O O . ARG B 1 153 ? -10.031 0.265 -59.609 1.00 82.92 153 ARG B O 1
ATOM 5956 N N . ALA B 1 154 ? -8.835 -1.599 -59.176 1.00 78.48 154 ALA B N 1
ATOM 5957 C CA . ALA B 1 154 ? -9.753 -2.044 -58.148 1.00 76.16 154 ALA B CA 1
ATOM 5958 C C . ALA B 1 154 ? -9.866 -0.969 -57.080 1.00 64.66 154 ALA B C 1
ATOM 5959 O O . ALA B 1 154 ? -10.964 -0.599 -56.680 1.00 68.95 154 ALA B O 1
ATOM 5966 N N . VAL B 1 155 ? -8.730 -0.407 -56.683 1.00 62.86 155 VAL B N 1
ATOM 5967 C CA . VAL B 1 155 ? -8.752 0.648 -55.683 1.00 60.96 155 VAL B CA 1
ATOM 5968 C C . VAL B 1 155 ? -9.464 1.903 -56.149 1.00 57.59 155 VAL B C 1
ATOM 5969 O O . VAL B 1 155 ? -10.273 2.455 -55.423 1.00 57.55 155 VAL B O 1
ATOM 5982 N N . ILE B 1 156 ? -9.183 2.335 -57.369 1.00 64.26 156 ILE B N 1
ATOM 5983 C CA . ILE B 1 156 ? -9.803 3.535 -57.910 1.00 57.58 156 ILE B CA 1
ATOM 5984 C C . ILE B 1 156 ? -11.308 3.392 -57.951 1.00 62.37 156 ILE B C 1
ATOM 5985 O O . ILE B 1 156 ? -12.049 4.267 -57.499 1.00 71.55 156 ILE B O 1
ATOM 6001 N N . GLU B 1 157 ? -11.753 2.261 -58.480 1.00 72.11 157 GLU B N 1
ATOM 6002 C CA . GLU B 1 157 ? -13.174 1.980 -58.571 1.00 76.49 157 GLU B CA 1
ATOM 6003 C C . GLU B 1 157 ? -13.764 1.829 -57.175 1.00 67.41 157 GLU B C 1
ATOM 6004 O O . GLU B 1 157 ? -14.893 2.253 -56.915 1.00 67.48 157 GLU B O 1
ATOM 6016 N N . ALA B 1 158 ? -12.999 1.220 -56.279 1.00 64.97 158 ALA B N 1
ATOM 6017 C CA . ALA B 1 158 ? -13.450 1.065 -54.908 1.00 66.41 158 ALA B CA 1
ATOM 6018 C C . ALA B 1 158 ? -13.661 2.434 -54.271 1.00 63.25 158 ALA B C 1
ATOM 6019 O O . ALA B 1 158 ? -14.650 2.663 -53.583 1.00 74.49 158 ALA B O 1
ATOM 6026 N N . ILE B 1 159 ? -12.723 3.342 -54.514 1.00 63.63 159 ILE B N 1
ATOM 6027 C CA . ILE B 1 159 ? -12.820 4.713 -54.027 1.00 63.13 159 ILE B CA 1
ATOM 6028 C C . ILE B 1 159 ? -14.065 5.376 -54.600 1.00 69.99 159 ILE B C 1
ATOM 6029 O O . ILE B 1 159 ? -14.873 5.937 -53.869 1.00 77.00 159 ILE B O 1
ATOM 6045 N N . GLU B 1 160 ? -14.219 5.280 -55.918 1.00 72.53 160 GLU B N 1
ATOM 6046 C CA . GLU B 1 160 ? -15.357 5.877 -56.611 1.00 69.55 160 GLU B CA 1
ATOM 6047 C C . GLU B 1 160 ? -16.679 5.389 -56.022 1.00 81.60 160 GLU B C 1
ATOM 6048 O O . GLU B 1 160 ? -17.532 6.196 -55.612 1.00 92.28 160 GLU B O 1
ATOM 6060 N N . GLU B 1 161 ? -16.821 4.074 -55.899 1.00 81.06 161 GLU B N 1
ATOM 6061 C CA . GLU B 1 161 ? -18.091 3.511 -55.478 1.00 84.72 161 GLU B CA 1
ATOM 6062 C C . GLU B 1 161 ? -18.294 3.819 -54.005 1.00 86.48 161 GLU B C 1
ATOM 6063 O O . GLU B 1 161 ? -19.363 4.270 -53.618 1.00 95.53 161 GLU B O 1
ATOM 6075 N N . ALA B 1 162 ? -17.277 3.584 -53.184 1.00 92.39 162 ALA B N 1
ATOM 6076 C CA . ALA B 1 162 ? -17.437 3.719 -51.740 1.00 94.18 162 ALA B CA 1
ATOM 6077 C C . ALA B 1 162 ? -17.748 5.175 -51.418 1.00 91.48 162 ALA B C 1
ATOM 6078 O O . ALA B 1 162 ? -18.528 5.464 -50.514 1.00 110.84 162 ALA B O 1
ATOM 6085 N N . VAL B 1 163 ? -17.085 6.090 -52.119 1.00 87.97 163 VAL B N 1
ATOM 6086 C CA . VAL B 1 163 ? -17.341 7.516 -51.936 1.00 94.35 163 VAL B CA 1
ATOM 6087 C C . VAL B 1 163 ? -18.759 7.869 -52.359 1.00 100.67 163 VAL B C 1
ATOM 6088 O O . VAL B 1 163 ? -19.443 8.633 -51.675 1.00 102.96 163 VAL B O 1
ATOM 6101 N N . LYS B 1 164 ? -19.200 7.315 -53.488 1.00 104.14 164 LYS B N 1
ATOM 6102 C CA . LYS B 1 164 ? -20.570 7.551 -53.935 1.00 105.08 164 LYS B CA 1
ATOM 6103 C C . LYS B 1 164 ? -21.604 6.934 -52.999 1.00 104.46 164 LYS B C 1
ATOM 6104 O O . LYS B 1 164 ? -22.697 7.467 -52.833 1.00 112.46 164 LYS B O 1
ATOM 6123 N N . GLN B 1 165 ? -21.260 5.803 -52.399 1.00 105.87 165 GLN B N 1
ATOM 6124 C CA . GLN B 1 165 ? -22.100 5.188 -51.381 1.00 102.37 165 GLN B CA 1
ATOM 6125 C C . GLN B 1 165 ? -22.143 5.970 -50.067 1.00 98.20 165 GLN B C 1
ATOM 6126 O O . GLN B 1 165 ? -23.196 6.084 -49.446 1.00 110.92 165 GLN B O 1
ATOM 6140 N N . GLY B 1 166 ? -21.002 6.515 -49.656 1.00 96.48 166 GLY B N 1
ATOM 6141 C CA . GLY B 1 166 ? -20.890 7.168 -48.364 1.00 102.67 166 GLY B CA 1
ATOM 6142 C C . GLY B 1 166 ? -20.479 6.183 -47.276 1.00 100.25 166 GLY B C 1
ATOM 6143 O O . GLY B 1 166 ? -20.858 6.338 -46.116 1.00 99.01 166 GLY B O 1
ATOM 6147 N N . ASN B 1 167 ? -19.696 5.173 -47.657 1.00 107.40 167 ASN B N 1
ATOM 6148 C CA . ASN B 1 167 ? -19.239 4.120 -46.742 1.00 109.30 167 ASN B CA 1
ATOM 6149 C C . ASN B 1 167 ? -17.737 4.154 -46.505 1.00 105.69 167 ASN B C 1
ATOM 6150 O O . ASN B 1 167 ? -16.983 3.478 -47.203 1.00 102.42 167 ASN B O 1
ATOM 6161 N N . PRO B 1 168 ? -17.297 4.935 -45.510 1.00 104.13 168 PRO B N 1
ATOM 6162 C CA . PRO B 1 168 ? -15.865 5.036 -45.205 1.00 109.82 168 PRO B CA 1
ATOM 6163 C C . PRO B 1 168 ? -15.251 3.754 -44.638 1.00 113.46 168 PRO B C 1
ATOM 6164 O O . PRO B 1 168 ? -14.058 3.507 -44.836 1.00 114.37 168 PRO B O 1
ATOM 6175 N N . GLU B 1 169 ? -16.055 2.940 -43.964 1.00 112.69 169 GLU B N 1
ATOM 6176 C CA . GLU B 1 169 ? -15.586 1.644 -43.493 1.00 114.28 169 GLU B CA 1
ATOM 6177 C C . GLU B 1 169 ? -15.184 0.773 -44.675 1.00 106.69 169 GLU B C 1
ATOM 6178 O O . GLU B 1 169 ? -14.143 0.114 -44.643 1.00 109.23 169 GLU B O 1
ATOM 6190 N N . LEU B 1 170 ? -16.014 0.760 -45.712 1.00 95.05 170 LEU B N 1
ATOM 6191 C CA . LEU B 1 170 ? -15.694 0.014 -46.919 1.00 100.78 170 LEU B CA 1
ATOM 6192 C C . LEU B 1 170 ? -14.349 0.457 -47.471 1.00 100.25 170 LEU B C 1
ATOM 6193 O O . LEU B 1 170 ? -13.484 -0.369 -47.787 1.00 102.81 170 LEU B O 1
ATOM 6209 N N . VAL B 1 171 ? -14.169 1.770 -47.550 1.00 98.72 171 VAL B N 1
ATOM 6210 C CA . VAL B 1 171 ? -12.913 2.340 -48.005 1.00 91.87 171 VAL B CA 1
ATOM 6211 C C . VAL B 1 171 ? -11.788 1.823 -47.124 1.00 89.29 171 VAL B C 1
ATOM 6212 O O . VAL B 1 171 ? -10.747 1.409 -47.623 1.00 91.74 171 VAL B O 1
ATOM 6225 N N . GLU B 1 172 ? -11.992 1.860 -45.812 1.00 86.19 172 GLU B N 1
ATOM 6226 C CA . GLU B 1 172 ? -10.985 1.363 -44.888 1.00 92.10 172 GLU B CA 1
ATOM 6227 C C . GLU B 1 172 ? -10.617 -0.085 -45.177 1.00 89.26 172 GLU B C 1
ATOM 6228 O O . GLU B 1 172 ? -9.438 -0.412 -45.326 1.00 93.39 172 GLU B O 1
ATOM 6240 N N . ARG B 1 173 ? -11.620 -0.953 -45.262 1.00 91.79 173 ARG B N 1
ATOM 6241 C CA . ARG B 1 173 ? -11.352 -2.377 -45.417 1.00 97.49 173 ARG B CA 1
ATOM 6242 C C . ARG B 1 173 ? -10.620 -2.641 -46.727 1.00 88.20 173 ARG B C 1
ATOM 6243 O O . ARG B 1 173 ? -9.677 -3.444 -46.790 1.00 88.58 173 ARG B O 1
ATOM 6264 N N . VAL B 1 174 ? -11.038 -1.918 -47.763 1.00 88.23 174 VAL B N 1
ATOM 6265 C CA . VAL B 1 174 ? -10.386 -2.005 -49.064 1.00 90.35 174 VAL B CA 1
ATOM 6266 C C . VAL B 1 174 ? -8.950 -1.515 -48.973 1.00 93.09 174 VAL B C 1
ATOM 6267 O O . VAL B 1 174 ? -8.044 -2.125 -49.536 1.00 104.96 174 VAL B O 1
ATOM 6280 N N . ALA B 1 175 ? -8.751 -0.398 -48.280 1.00 85.81 175 ALA B N 1
ATOM 6281 C CA . ALA B 1 175 ? -7.417 0.155 -48.095 1.00 79.00 175 ALA B CA 1
ATOM 6282 C C . ALA B 1 175 ? -6.505 -0.840 -47.385 1.00 85.83 175 ALA B C 1
ATOM 6283 O O . ALA B 1 175 ? -5.348 -1.040 -47.784 1.00 89.06 175 ALA B O 1
ATOM 6290 N N . ARG B 1 176 ? -7.044 -1.512 -46.372 1.00 91.22 176 ARG B N 1
ATOM 6291 C CA . ARG B 1 176 ? -6.269 -2.510 -45.646 1.00 84.17 176 ARG B CA 1
ATOM 6292 C C . ARG B 1 176 ? -5.920 -3.698 -46.533 1.00 86.70 176 ARG B C 1
ATOM 6293 O O . ARG B 1 176 ? -4.764 -4.161 -46.566 1.00 93.91 176 ARG B O 1
ATOM 6314 N N . LEU B 1 177 ? -6.896 -4.131 -47.323 1.00 88.54 177 LEU B N 1
ATOM 6315 C CA . LEU B 1 177 ? -6.663 -5.226 -48.255 1.00 95.60 177 LEU B CA 1
ATOM 6316 C C . LEU B 1 177 ? -5.600 -4.839 -49.290 1.00 93.92 177 LEU B C 1
ATOM 6317 O O . LEU B 1 177 ? -4.717 -5.641 -49.616 1.00 100.76 177 LEU B O 1
ATOM 6333 N N . ALA B 1 178 ? -5.687 -3.619 -49.813 1.00 96.81 178 ALA B N 1
ATOM 6334 C CA . ALA B 1 178 ? -4.726 -3.144 -50.806 1.00 96.03 178 ALA B CA 1
ATOM 6335 C C . ALA B 1 178 ? -3.312 -3.025 -50.229 1.00 96.93 178 ALA B C 1
ATOM 6336 O O . ALA B 1 178 ? -2.334 -3.345 -50.903 1.00 100.32 178 ALA B O 1
ATOM 6343 N N . LYS B 1 179 ? -3.199 -2.542 -48.994 1.00 93.93 179 LYS B N 1
ATOM 6344 C CA . LYS B 1 179 ? -1.893 -2.460 -48.333 1.00 90.36 179 LYS B CA 1
ATOM 6345 C C . LYS B 1 179 ? -1.291 -3.851 -48.171 1.00 97.04 179 LYS B C 1
ATOM 6346 O O . LYS B 1 179 ? -0.100 -4.074 -48.434 1.00 106.10 179 LYS B O 1
ATOM 6365 N N . LYS B 1 180 ? -2.133 -4.794 -47.754 1.00 101.43 180 LYS B N 1
ATOM 6366 C CA . LYS B 1 180 ? -1.703 -6.181 -47.622 1.00 105.35 180 LYS B CA 1
ATOM 6367 C C . LYS B 1 180 ? -1.211 -6.652 -48.996 1.00 109.66 180 LYS B C 1
ATOM 6368 O O . LYS B 1 180 ? -0.120 -7.230 -49.109 1.00 111.35 180 LYS B O 1
ATOM 6387 N N . ALA B 1 181 ? -1.992 -6.380 -50.040 1.00 108.75 181 ALA B N 1
ATOM 6388 C CA . ALA B 1 181 ? -1.613 -6.784 -51.393 1.00 94.26 181 ALA B CA 1
ATOM 6389 C C . ALA B 1 181 ? -0.286 -6.126 -51.791 1.00 93.96 181 ALA B C 1
ATOM 6390 O O . ALA B 1 181 ? 0.553 -6.750 -52.439 1.00 97.29 181 ALA B O 1
ATOM 6397 N N . ALA B 1 182 ? -0.101 -4.870 -51.391 1.00 96.04 182 ALA B N 1
ATOM 6398 C CA . ALA B 1 182 ? 1.143 -4.137 -51.644 1.00 92.92 182 ALA B CA 1
ATOM 6399 C C . ALA B 1 182 ? 2.331 -4.840 -50.987 1.00 95.76 182 ALA B C 1
ATOM 6400 O O . ALA B 1 182 ? 3.407 -4.963 -51.582 1.00 98.81 182 ALA B O 1
ATOM 6407 N N . GLU B 1 183 ? 2.139 -5.312 -49.759 1.00 102.17 183 GLU B N 1
ATOM 6408 C CA . GLU B 1 183 ? 3.218 -6.028 -49.087 1.00 99.63 183 GLU B CA 1
ATOM 6409 C C . GLU B 1 183 ? 3.449 -7.355 -49.789 1.00 92.73 183 GLU B C 1
ATOM 6410 O O . GLU B 1 183 ? 4.590 -7.798 -49.905 1.00 99.38 183 GLU B O 1
ATOM 6422 N N . LEU B 1 184 ? 2.379 -7.983 -50.272 1.00 95.92 184 LEU B N 1
ATOM 6423 C CA . LEU B 1 184 ? 2.539 -9.204 -51.063 1.00 106.00 184 LEU B CA 1
ATOM 6424 C C . LEU B 1 184 ? 3.355 -8.892 -52.311 1.00 101.95 184 LEU B C 1
ATOM 6425 O O . LEU B 1 184 ? 4.181 -9.700 -52.745 1.00 108.94 184 LEU B O 1
ATOM 6441 N N . ILE B 1 185 ? 3.103 -7.733 -52.910 1.00 97.82 185 ILE B N 1
ATOM 6442 C CA . ILE B 1 185 ? 3.905 -7.295 -54.044 1.00 95.31 185 ILE B CA 1
ATOM 6443 C C . ILE B 1 185 ? 5.374 -7.094 -53.684 1.00 99.29 185 ILE B C 1
ATOM 6444 O O . ILE B 1 185 ? 6.265 -7.558 -54.406 1.00 110.98 185 ILE B O 1
ATOM 6460 N N . LYS B 1 186 ? 5.638 -6.444 -52.556 1.00 102.75 186 LYS B N 1
ATOM 6461 C CA . LYS B 1 186 ? 7.021 -6.293 -52.110 1.00 103.47 186 LYS B CA 1
ATOM 6462 C C . LYS B 1 186 ? 7.689 -7.650 -51.871 1.00 104.60 186 LYS B C 1
ATOM 6463 O O . LYS B 1 186 ? 8.861 -7.851 -52.221 1.00 106.31 186 LYS B O 1
ATOM 6482 N N . ARG B 1 187 ? 6.939 -8.585 -51.290 1.00 115.99 187 ARG B N 1
ATOM 6483 C CA . ARG B 1 187 ? 7.447 -9.942 -51.089 1.00 119.00 187 ARG B CA 1
ATOM 6484 C C . ARG B 1 187 ? 7.719 -10.621 -52.430 1.00 113.67 187 ARG B C 1
ATOM 6485 O O . ARG B 1 187 ? 8.714 -11.323 -52.574 1.00 121.40 187 ARG B O 1
ATOM 6506 N N . ALA B 1 188 ? 6.810 -10.458 -53.388 1.00 111.52 188 ALA B N 1
ATOM 6507 C CA . ALA B 1 188 ? 6.999 -11.039 -54.716 1.00 110.11 188 ALA B CA 1
ATOM 6508 C C . ALA B 1 188 ? 8.289 -10.488 -55.343 1.00 105.32 188 ALA B C 1
ATOM 6509 O O . ALA B 1 188 ? 9.060 -11.227 -55.963 1.00 107.31 188 ALA B O 1
ATOM 6516 N N . ILE B 1 189 ? 8.513 -9.185 -55.169 1.00 110.26 189 ILE B N 1
ATOM 6517 C CA . ILE B 1 189 ? 9.735 -8.519 -55.644 1.00 104.41 189 ILE B CA 1
ATOM 6518 C C . ILE B 1 189 ? 10.966 -9.135 -54.985 1.00 101.88 189 ILE B C 1
ATOM 6519 O O . ILE B 1 189 ? 11.963 -9.444 -55.650 1.00 105.87 189 ILE B O 1
ATOM 6535 N N . ARG B 1 190 ? 10.885 -9.320 -53.672 1.00 105.67 190 ARG B N 1
ATOM 6536 C CA . ARG B 1 190 ? 11.978 -9.938 -52.943 1.00 110.20 190 ARG B CA 1
ATOM 6537 C C . ARG B 1 190 ? 12.186 -11.364 -53.479 1.00 117.56 190 ARG B C 1
ATOM 6538 O O . ARG B 1 190 ? 13.323 -11.783 -53.706 1.00 121.81 190 ARG B O 1
ATOM 6559 N N . ALA B 1 191 ? 11.093 -12.093 -53.706 1.00 115.41 191 ALA B N 1
ATOM 6560 C CA . ALA B 1 191 ? 11.160 -13.463 -54.221 1.00 113.42 191 ALA B CA 1
ATOM 6561 C C . ALA B 1 191 ? 11.870 -13.493 -55.572 1.00 117.68 191 ALA B C 1
ATOM 6562 O O . ALA B 1 191 ? 12.672 -14.386 -55.857 1.00 125.09 191 ALA B O 1
ATOM 6569 N N . GLU B 1 192 ? 11.540 -12.509 -56.407 1.00 120.21 192 GLU B N 1
ATOM 6570 C CA . GLU B 1 192 ? 12.190 -12.327 -57.704 1.00 119.10 192 GLU B CA 1
ATOM 6571 C C . GLU B 1 192 ? 13.673 -12.049 -57.573 1.00 111.40 192 GLU B C 1
ATOM 6572 O O . GLU B 1 192 ? 14.488 -12.595 -58.317 1.00 112.40 192 GLU B O 1
ATOM 6584 N N . LYS B 1 193 ? 14.022 -11.177 -56.636 1.00 111.01 193 LYS B N 1
ATOM 6585 C CA . LYS B 1 193 ? 15.423 -10.847 -56.433 1.00 113.24 193 LYS B CA 1
ATOM 6586 C C . LYS B 1 193 ? 16.195 -12.061 -55.938 1.00 111.51 193 LYS B C 1
ATOM 6587 O O . LYS B 1 193 ? 17.398 -12.176 -56.175 1.00 105.85 193 LYS B O 1
ATOM 6606 N N . GLU B 1 194 ? 15.506 -12.964 -55.245 1.00 118.75 194 GLU B N 1
ATOM 6607 C CA . GLU B 1 194 ? 16.153 -14.168 -54.745 1.00 119.91 194 GLU B CA 1
ATOM 6608 C C . GLU B 1 194 ? 16.228 -15.332 -55.742 1.00 109.28 194 GLU B C 1
ATOM 6609 O O . GLU B 1 194 ? 16.846 -16.349 -55.436 1.00 117.38 194 GLU B O 1
ATOM 6621 N N . GLY B 1 195 ? 15.614 -15.215 -56.918 1.00 98.30 195 GLY B N 1
ATOM 6622 C CA . GLY B 1 195 ? 15.695 -16.311 -57.871 1.00 107.76 195 GLY B CA 1
ATOM 6623 C C . GLY B 1 195 ? 14.733 -17.409 -57.458 1.00 112.84 195 GLY B C 1
ATOM 6624 O O . GLY B 1 195 ? 15.050 -18.595 -57.576 1.00 128.12 195 GLY B O 1
ATOM 6628 N N . ASN B 1 196 ? 13.549 -17.017 -57.005 1.00 104.38 196 ASN B N 1
ATOM 6629 C CA . ASN B 1 196 ? 12.553 -17.962 -56.511 1.00 117.33 196 ASN B CA 1
ATOM 6630 C C . ASN B 1 196 ? 11.195 -17.861 -57.199 1.00 123.16 196 ASN B C 1
ATOM 6631 O O . ASN B 1 196 ? 10.282 -17.210 -56.693 1.00 132.69 196 ASN B O 1
ATOM 6642 N N . ARG B 1 197 ? 11.071 -18.514 -58.353 1.00 124.01 197 ARG B N 1
ATOM 6643 C CA . ARG B 1 197 ? 9.840 -18.458 -59.140 1.00 140.64 197 ARG B CA 1
ATOM 6644 C C . ARG B 1 197 ? 8.632 -19.067 -58.429 1.00 143.63 197 ARG B C 1
ATOM 6645 O O . ARG B 1 197 ? 7.501 -18.607 -58.623 1.00 144.02 197 ARG B O 1
ATOM 6666 N N . ASP B 1 198 ? 8.859 -20.087 -57.607 1.00 145.20 198 ASP B N 1
ATOM 6667 C CA . ASP B 1 198 ? 7.769 -20.698 -56.854 1.00 143.82 198 ASP B CA 1
ATOM 6668 C C . ASP B 1 198 ? 7.092 -19.666 -55.955 1.00 137.54 198 ASP B C 1
ATOM 6669 O O . ASP B 1 198 ? 5.862 -19.545 -55.932 1.00 145.03 198 ASP B O 1
ATOM 6678 N N . GLU B 1 199 ? 7.908 -18.890 -55.249 1.00 130.64 199 GLU B N 1
ATOM 6679 C CA . GLU B 1 199 ? 7.387 -17.880 -54.345 1.00 128.00 199 GLU B CA 1
ATOM 6680 C C . GLU B 1 199 ? 6.796 -16.711 -55.123 1.00 130.93 199 GLU B C 1
ATOM 6681 O O . GLU B 1 199 ? 5.804 -16.123 -54.702 1.00 131.96 199 GLU B O 1
ATOM 6693 N N . ARG B 1 200 ? 7.421 -16.360 -56.243 1.00 133.26 200 ARG B N 1
ATOM 6694 C CA . ARG B 1 200 ? 6.865 -15.351 -57.139 1.00 128.60 200 ARG B CA 1
ATOM 6695 C C . ARG B 1 200 ? 5.459 -15.679 -57.597 1.00 134.75 200 ARG B C 1
ATOM 6696 O O . ARG B 1 200 ? 4.549 -14.859 -57.474 1.00 139.72 200 ARG B O 1
ATOM 6717 N N . ARG B 1 201 ? 5.284 -16.893 -58.110 1.00 139.11 201 ARG B N 1
ATOM 6718 C CA . ARG B 1 201 ? 3.982 -17.313 -58.605 1.00 154.07 201 ARG B CA 1
ATOM 6719 C C . ARG B 1 201 ? 3.019 -17.421 -57.424 1.00 152.65 201 ARG B C 1
ATOM 6720 O O . ARG B 1 201 ? 1.851 -17.043 -57.530 1.00 148.50 201 ARG B O 1
ATOM 6741 N N . GLU B 1 202 ? 3.511 -17.945 -56.302 1.00 156.11 202 GLU B N 1
ATOM 6742 C CA . GLU B 1 202 ? 2.700 -18.054 -55.089 1.00 152.31 202 GLU B CA 1
ATOM 6743 C C . GLU B 1 202 ? 2.161 -16.690 -54.652 1.00 137.73 202 GLU B C 1
ATOM 6744 O O . GLU B 1 202 ? 0.958 -16.520 -54.398 1.00 145.50 202 GLU B O 1
ATOM 6756 N N . ALA B 1 203 ? 3.056 -15.709 -54.603 1.00 128.69 203 ALA B N 1
ATOM 6757 C CA . ALA B 1 203 ? 2.670 -14.361 -54.242 1.00 117.65 203 ALA B CA 1
ATOM 6758 C C . ALA B 1 203 ? 1.731 -13.794 -55.290 1.00 124.86 203 ALA B C 1
ATOM 6759 O O . ALA B 1 203 ? 0.750 -13.150 -54.948 1.00 122.79 203 ALA B O 1
ATOM 6766 N N . LEU B 1 204 ? 2.022 -14.049 -56.564 1.00 124.96 204 LEU B N 1
ATOM 6767 C CA . LEU B 1 204 ? 1.154 -13.581 -57.642 1.00 125.03 204 LEU B CA 1
ATOM 6768 C C . LEU B 1 204 ? -0.264 -14.100 -57.467 1.00 129.19 204 LEU B C 1
ATOM 6769 O O . LEU B 1 204 ? -1.235 -13.343 -57.588 1.00 129.52 204 LEU B O 1
ATOM 6785 N N . GLU B 1 205 ? -0.388 -15.394 -57.174 1.00 138.90 205 GLU B N 1
ATOM 6786 C CA . GLU B 1 205 ? -1.710 -15.972 -56.993 1.00 140.54 205 GLU B CA 1
ATOM 6787 C C . GLU B 1 205 ? -2.376 -15.411 -55.747 1.00 133.01 205 GLU B C 1
ATOM 6788 O O . GLU B 1 205 ? -3.582 -15.158 -55.751 1.00 140.04 205 GLU B O 1
ATOM 6800 N N . ARG B 1 206 ? -1.599 -15.188 -54.685 1.00 127.73 206 ARG B N 1
ATOM 6801 C CA . ARG B 1 206 ? -2.179 -14.567 -53.499 1.00 130.48 206 ARG B CA 1
ATOM 6802 C C . ARG B 1 206 ? -2.675 -13.154 -53.767 1.00 128.88 206 ARG B C 1
ATOM 6803 O O . ARG B 1 206 ? -3.777 -12.782 -53.356 1.00 132.05 206 ARG B O 1
ATOM 6824 N N . VAL B 1 207 ? -1.866 -12.373 -54.472 1.00 123.63 207 VAL B N 1
ATOM 6825 C CA . VAL B 1 207 ? -2.261 -11.028 -54.849 1.00 118.51 207 VAL B CA 1
ATOM 6826 C C . VAL B 1 207 ? -3.532 -11.046 -55.685 1.00 122.56 207 VAL B C 1
ATOM 6827 O O . VAL B 1 207 ? -4.458 -10.280 -55.431 1.00 115.48 207 VAL B O 1
ATOM 6840 N N . ARG B 1 208 ? -3.573 -11.937 -56.676 1.00 130.56 208 ARG B N 1
ATOM 6841 C CA . ARG B 1 208 ? -4.768 -12.100 -57.501 1.00 122.04 208 ARG B CA 1
ATOM 6842 C C . ARG B 1 208 ? -5.983 -12.438 -56.644 1.00 128.67 208 ARG B C 1
ATOM 6843 O O . ARG B 1 208 ? -7.065 -11.869 -56.831 1.00 142.48 208 ARG B O 1
ATOM 6864 N N . GLU B 1 209 ? -5.808 -13.385 -55.725 1.00 134.23 209 GLU B N 1
ATOM 6865 C CA . GLU B 1 209 ? -6.881 -13.773 -54.811 1.00 135.11 209 GLU B CA 1
ATOM 6866 C C . GLU B 1 209 ? -7.372 -12.557 -54.021 1.00 125.85 209 GLU B C 1
ATOM 6867 O O . GLU B 1 209 ? -8.582 -12.337 -53.880 1.00 132.98 209 GLU B O 1
ATOM 6879 N N . VAL B 1 210 ? -6.427 -11.761 -53.521 1.00 123.14 210 VAL B N 1
ATOM 6880 C CA . VAL B 1 210 ? -6.779 -10.566 -52.759 1.00 115.61 210 VAL B CA 1
ATOM 6881 C C . VAL B 1 210 ? -7.535 -9.578 -53.630 1.00 112.87 210 VAL B C 1
ATOM 6882 O O . VAL B 1 210 ? -8.542 -9.020 -53.211 1.00 115.87 210 VAL B O 1
ATOM 6895 N N . ILE B 1 211 ? -7.046 -9.372 -54.846 1.00 118.97 211 ILE B N 1
ATOM 6896 C CA . ILE B 1 211 ? -7.686 -8.460 -55.786 1.00 117.08 211 ILE B CA 1
ATOM 6897 C C . ILE B 1 211 ? -9.118 -8.882 -56.081 1.00 125.63 211 ILE B C 1
ATOM 6898 O O . ILE B 1 211 ? -10.028 -8.055 -56.037 1.00 131.63 211 ILE B O 1
ATOM 6914 N N . GLU B 1 212 ? -9.326 -10.166 -56.371 1.00 134.99 212 GLU B N 1
ATOM 6915 C CA . GLU B 1 212 ? -10.681 -10.640 -56.631 1.00 135.26 212 GLU B CA 1
ATOM 6916 C C . GLU B 1 212 ? -11.572 -10.563 -55.392 1.00 139.13 212 GLU B C 1
ATOM 6917 O O . GLU B 1 212 ? -12.753 -10.211 -55.499 1.00 146.82 212 GLU B O 1
ATOM 6929 N N . ARG B 1 213 ? -11.029 -10.880 -54.219 1.00 137.51 213 ARG B N 1
ATOM 6930 C CA . ARG B 1 213 ? -11.820 -10.759 -52.997 1.00 136.94 213 ARG B CA 1
ATOM 6931 C C . ARG B 1 213 ? -12.211 -9.295 -52.759 1.00 136.62 213 ARG B C 1
ATOM 6932 O O . ARG B 1 213 ? -13.341 -8.995 -52.371 1.00 153.52 213 ARG B O 1
ATOM 6953 N N . ILE B 1 214 ? -11.258 -8.392 -52.991 1.00 124.28 214 ILE B N 1
ATOM 6954 C CA . ILE B 1 214 ? -11.503 -6.953 -52.889 1.00 123.18 214 ILE B CA 1
ATOM 6955 C C . ILE B 1 214 ? -12.609 -6.536 -53.836 1.00 127.74 214 ILE B C 1
ATOM 6956 O O . ILE B 1 214 ? -13.573 -5.891 -53.433 1.00 131.46 214 ILE B O 1
ATOM 6972 N N . GLU B 1 215 ? -12.462 -6.935 -55.096 1.00 130.17 215 GLU B N 1
ATOM 6973 C CA . GLU B 1 215 ? -13.444 -6.627 -56.132 1.00 141.35 215 GLU B CA 1
ATOM 6974 C C . GLU B 1 215 ? -14.818 -7.117 -55.698 1.00 157.94 215 GLU B C 1
ATOM 6975 O O . GLU B 1 215 ? -15.806 -6.396 -55.832 1.00 166.40 215 GLU B O 1
ATOM 6987 N N . GLU B 1 216 ? -14.890 -8.352 -55.206 1.00 162.29 216 GLU B N 1
ATOM 6988 C CA . GLU B 1 216 ? -16.182 -8.945 -54.880 1.00 169.27 216 GLU B CA 1
ATOM 6989 C C . GLU B 1 216 ? -16.778 -8.189 -53.692 1.00 163.35 216 GLU B C 1
ATOM 6990 O O . GLU B 1 216 ? -17.973 -7.862 -53.687 1.00 169.79 216 GLU B O 1
ATOM 7002 N N . LEU B 1 217 ? -15.955 -7.913 -52.685 1.00 157.30 217 LEU B N 1
ATOM 7003 C CA . LEU B 1 217 ? -16.444 -7.221 -51.501 1.00 150.07 217 LEU B CA 1
ATOM 7004 C C . LEU B 1 217 ? -16.934 -5.815 -51.861 1.00 145.45 217 LEU B C 1
ATOM 7005 O O . LEU B 1 217 ? -17.919 -5.332 -51.306 1.00 141.76 217 LEU B O 1
ATOM 7021 N N . VAL B 1 218 ? -16.216 -5.151 -52.765 1.00 152.86 218 VAL B N 1
ATOM 7022 C CA . VAL B 1 218 ? -16.626 -3.838 -53.273 1.00 153.75 218 VAL B CA 1
ATOM 7023 C C . VAL B 1 218 ? -17.910 -3.882 -54.105 1.00 153.06 218 VAL B C 1
ATOM 7024 O O . VAL B 1 218 ? -18.775 -3.015 -53.975 1.00 156.51 218 VAL B O 1
ATOM 7037 N N . ARG B 1 219 ? -18.021 -4.895 -54.964 1.00 154.21 219 ARG B N 1
ATOM 7038 C CA . ARG B 1 219 ? -19.212 -5.092 -55.795 1.00 152.74 219 ARG B CA 1
ATOM 7039 C C . ARG B 1 219 ? -20.441 -5.374 -54.933 1.00 158.96 219 ARG B C 1
ATOM 7040 O O . ARG B 1 219 ? -21.538 -4.896 -55.227 1.00 158.50 219 ARG B O 1
ATOM 7061 N N . GLN B 1 220 ? -20.248 -6.126 -53.853 1.00 160.71 220 GLN B N 1
ATOM 7062 C CA . GLN B 1 220 ? -21.334 -6.378 -52.912 1.00 147.95 220 GLN B CA 1
ATOM 7063 C C . GLN B 1 220 ? -21.626 -5.115 -52.109 1.00 148.56 220 GLN B C 1
ATOM 7064 O O . GLN B 1 220 ? -22.785 -4.791 -51.845 1.00 141.01 220 GLN B O 1
ATOM 7078 N N . GLY B 1 221 ? -20.568 -4.404 -51.730 1.00 155.07 221 GLY B N 1
ATOM 7079 C CA . GLY B 1 221 ? -20.687 -3.253 -50.856 1.00 147.40 221 GLY B CA 1
ATOM 7080 C C . GLY B 1 221 ? -20.599 -3.641 -49.394 1.00 157.70 221 GLY B C 1
ATOM 7081 O O . GLY B 1 221 ? -21.523 -3.390 -48.623 1.00 138.41 221 GLY B O 1
#

B-factor: mean 120.88, std 32.82, range [39.79, 251.98]

Secondary structure (DSSP, 8-state):
-HHHHHHHHHHHHHHHHHHHHHHHHHTT-HHHHHHHHHHHHHHHHHHHHHHHHT-HHHHHHHHHHHHHHHHHHHHHHHHHHTT-HHHHHHHHHHHHHHHHHHHHHHHHT-HHHHHHHHHHHHHHHHHHHHHHHHHHHT-HHHHHHHHHHHHHHHHHHHHHHHHT-HHHHHHHHHHHHHHHHHHHHHHHHHHTT-HHHHHHHHHHHHHHHHHHHHHHHH-/-HHHHHHHHHHHHHHHHHHHHHHHHHTT-HHHHHHHHHHHHHHHHHHHHHHHHT-HHHHHHHHHHHHHHHHHHHHHHHHHHTT-HHHHHHHHHHHHHHHHHHHHHHHHT-HHHHHHHHHHHHHHHHHHHHHHHHHHTT-HHHHHHHHHHHHHHHHHHHHHHHHT-HHHHHHHHHHHHHHHHHHHHHHHHHHTT-HHHHHHHHHHHHHHHHHHHHHHHH-

Radius of gyration: 23.66 Å; Cα contacts (8 Å, |Δi|>4): 599; chains: 2; bounding box: 48×51×67 Å

Foldseek 3Di:
DLLVVLLVLLVVLLVLLVVLLVVCVVLVHVLLNVLSVLLSVLSVVLNVLCVVVVPSLLSNLSSLLSNLLSLLSVLLSVCVVVVHVLSVVLSSLLSVLLSLQSNLCSVVVNSLLSNLLSLLSNLLSVLSVVLVVCVVVVHVLSVVLSSLLSVLLSVQSNLCSVVVNSVSSNVSSVLSVVLSVLSVQLVVCVVVPNVVSVVVSSVVSVVSSVVSVVVSVVD/DVLVVLLVLLVVLLVVLVVLLVVCVVVVHVLLNVLSVLLSVLSVVLSVLCVVVVPSLLSNLSSLLSNLLSLLSVLLVVCVVVVNVLLVVLSSLLSVLSSLLSVLCSVVVNSLLSNLSSLLSNLLSVLSVVLVVCVVVVHVLSNVLSSLLSVLLSVLSNQCSVVVNSVLSNVSSVLSVVLSVLSVQLVVCVVVVHVPSNVVSSVVSVVSSVVNNVSSVVD

Sequence (438 aa):
PELEEWIRRAKEVAKEVEKVAQRAEEEGNPDLRDSAKELRRAVEEAIEEAKKQGNPELVEWVARAAKVAAEVIKVAIQAEKEGNRDLFRAALELVRAVIEAIEEAVKQGNPELVEWVARAAKVAAEVIKVAIQAEKEGNRDLFRAALELVRAVIEAIEEAVKQGNPELVERVARLAKKAAELIKRAIRAEKEGNRDERREALERVREVIERIEELVRQGPELEEWIRRAKEVAKEVEKVAQRAEEEGNPDLRDSAKELRRAVEEAIEEAKKQGNPELVEWVARAAKVAAEVIKVAIQAEKEGNRDLFRAALELVRAVIEAIEEAVKQGNPELVEWVARAAKVAAEVIKVAIQAEKEGNRDLFRAALELVRAVIEAIEEAVKQGNPELVERVARLAKKAAELIKRAIRAEKEGNRDERREALERVREVIERIEELVRQG